Protein AF-A0A538ICC2-F1 (afdb_monomer)

Radius of gyration: 27.9 Å; Cα contacts (8 Å, |Δi|>4): 544; chains: 1; bounding box: 69×60×87 Å

Structure (mmCIF, N/CA/C/O backbone):
data_AF-A0A538ICC2-F1
#
_entry.id   AF-A0A538ICC2-F1
#
loop_
_atom_site.group_PDB
_atom_site.id
_atom_site.type_symbol
_atom_site.label_atom_id
_atom_site.label_alt_id
_atom_site.label_comp_id
_atom_site.label_asym_id
_atom_site.label_entity_id
_atom_site.label_seq_id
_atom_site.pdbx_PDB_ins_code
_atom_site.Cartn_x
_atom_site.Cartn_y
_atom_site.Cartn_z
_atom_site.occupancy
_atom_site.B_iso_or_equiv
_atom_site.auth_seq_id
_atom_site.auth_comp_id
_atom_site.auth_asym_id
_atom_site.auth_atom_id
_atom_site.pdbx_PDB_model_num
ATOM 1 N N . ARG A 1 1 ? 5.957 -14.785 14.790 1.00 32.19 1 ARG A N 1
ATOM 2 C CA . ARG A 1 1 ? 7.288 -14.165 15.016 1.00 32.19 1 ARG A CA 1
ATOM 3 C C . ARG A 1 1 ? 7.324 -12.884 14.200 1.00 32.19 1 ARG A C 1
ATOM 5 O O . ARG A 1 1 ? 7.187 -12.978 12.989 1.00 32.19 1 ARG A O 1
ATOM 12 N N . LEU A 1 2 ? 7.391 -11.729 14.859 1.00 33.72 2 LEU A N 1
ATOM 13 C CA . LEU A 1 2 ? 7.382 -10.413 14.216 1.00 33.72 2 LEU A CA 1
ATOM 14 C C . LEU A 1 2 ? 8.626 -10.243 13.325 1.00 33.72 2 LEU A C 1
ATOM 16 O O . LEU A 1 2 ? 9.727 -10.645 13.709 1.00 33.72 2 LEU A O 1
ATOM 20 N N . LEU A 1 3 ? 8.430 -9.710 12.118 1.00 40.06 3 LEU A N 1
ATOM 21 C CA . LEU A 1 3 ? 9.501 -9.397 11.172 1.00 40.06 3 LEU A CA 1
ATOM 22 C C . LEU A 1 3 ? 10.246 -8.159 11.680 1.00 40.06 3 LEU A C 1
ATOM 24 O O . LEU A 1 3 ? 9.727 -7.059 11.609 1.00 40.06 3 LEU A O 1
ATOM 28 N N . LYS A 1 4 ? 11.454 -8.351 12.204 1.00 56.00 4 LYS A N 1
ATOM 29 C CA . LYS A 1 4 ? 12.376 -7.279 12.607 1.00 56.00 4 LYS A CA 1
ATOM 30 C C . LYS A 1 4 ? 12.670 -6.311 11.448 1.00 56.00 4 LYS A C 1
ATOM 32 O O . LYS A 1 4 ? 12.580 -6.716 10.292 1.00 56.00 4 LYS A O 1
ATOM 37 N N . GLY A 1 5 ? 13.103 -5.075 11.709 1.00 52.88 5 GLY A N 1
ATOM 38 C CA . GLY A 1 5 ? 13.492 -4.125 10.647 1.00 52.88 5 GLY A CA 1
ATOM 39 C C . GLY A 1 5 ? 14.552 -4.690 9.684 1.00 52.88 5 GLY A C 1
ATOM 40 O O . GLY A 1 5 ? 14.421 -4.572 8.466 1.00 52.88 5 GLY A O 1
ATOM 41 N N . ALA A 1 6 ? 15.525 -5.442 10.213 1.00 59.03 6 ALA A N 1
ATOM 42 C CA . ALA A 1 6 ? 16.499 -6.200 9.420 1.00 59.03 6 ALA A CA 1
ATOM 43 C C . ALA A 1 6 ? 15.870 -7.327 8.573 1.00 59.03 6 ALA A C 1
ATOM 45 O O . ALA A 1 6 ? 16.424 -7.732 7.552 1.00 59.03 6 ALA A O 1
ATOM 46 N N . ALA A 1 7 ? 14.697 -7.833 8.961 1.00 64.00 7 ALA A N 1
ATOM 47 C CA . ALA A 1 7 ? 13.975 -8.850 8.207 1.00 64.00 7 ALA A CA 1
ATOM 48 C C . ALA A 1 7 ? 13.354 -8.287 6.921 1.00 64.00 7 ALA A C 1
ATOM 50 O O . ALA A 1 7 ? 13.250 -9.030 5.953 1.00 64.00 7 ALA A O 1
ATOM 51 N N . VAL A 1 8 ? 12.994 -6.999 6.861 1.00 67.19 8 VAL A N 1
ATOM 52 C CA . VAL A 1 8 ? 12.458 -6.376 5.633 1.00 67.19 8 VAL A CA 1
ATOM 53 C C . VAL A 1 8 ? 13.518 -6.371 4.528 1.00 67.19 8 VAL A C 1
ATOM 55 O O . VAL A 1 8 ? 13.291 -6.921 3.449 1.00 67.19 8 VAL A O 1
ATOM 58 N N . GLU A 1 9 ? 14.715 -5.853 4.819 1.00 72.38 9 GLU A N 1
ATOM 59 C CA . GLU A 1 9 ? 15.850 -5.926 3.885 1.00 72.38 9 GLU A CA 1
ATOM 60 C C . GLU A 1 9 ? 16.318 -7.374 3.668 1.00 72.38 9 GLU A C 1
ATOM 62 O O . GLU A 1 9 ? 16.704 -7.757 2.561 1.00 72.38 9 GLU A O 1
ATOM 67 N N . GLY A 1 10 ? 16.223 -8.223 4.696 1.00 75.56 10 GLY A N 1
ATOM 68 C CA . GLY A 1 10 ? 16.488 -9.659 4.609 1.00 75.56 10 GLY A CA 1
ATOM 69 C C . GLY A 1 10 ? 15.612 -10.377 3.576 1.00 75.56 10 GLY A C 1
ATOM 70 O O . GLY A 1 10 ? 16.096 -11.195 2.798 1.00 75.56 10 GLY A O 1
ATOM 71 N N . VAL A 1 11 ? 14.320 -10.059 3.504 1.00 81.62 11 VAL A N 1
ATOM 72 C CA . VAL A 1 11 ? 13.386 -10.700 2.561 1.00 81.62 11 VAL A CA 1
ATOM 73 C C . VAL A 1 11 ? 13.656 -10.252 1.116 1.00 81.62 11 VAL A C 1
ATOM 75 O O . VAL A 1 11 ? 13.545 -11.062 0.193 1.00 81.62 11 VAL A O 1
ATOM 78 N N . ILE A 1 12 ? 14.068 -9.001 0.899 1.00 81.38 12 ILE A N 1
ATOM 79 C CA . ILE A 1 12 ? 14.412 -8.498 -0.443 1.00 81.38 12 ILE A CA 1
ATOM 80 C C . ILE A 1 12 ? 15.778 -9.018 -0.898 1.00 81.38 12 ILE A C 1
ATOM 82 O O . ILE A 1 12 ? 15.911 -9.497 -2.025 1.00 81.38 12 ILE A O 1
ATOM 86 N N . SER A 1 13 ? 16.781 -9.005 -0.018 1.00 82.25 13 SER A N 1
ATOM 87 C CA . SER A 1 13 ? 18.112 -9.561 -0.307 1.00 82.25 13 SER A CA 1
ATOM 88 C C . SER A 1 13 ? 18.074 -11.069 -0.582 1.00 82.25 13 SER A C 1
ATOM 90 O O . SER A 1 13 ? 18.802 -11.552 -1.446 1.00 82.25 13 SER A O 1
ATOM 92 N N . THR A 1 14 ? 17.161 -11.803 0.065 1.00 85.69 14 THR A N 1
ATOM 93 C CA . THR A 1 14 ? 16.877 -13.222 -0.228 1.00 85.69 14 THR A CA 1
ATOM 94 C C . THR A 1 14 ? 15.920 -13.436 -1.406 1.00 85.69 14 THR A C 1
ATOM 96 O O . THR A 1 14 ? 15.533 -14.571 -1.678 1.00 85.69 14 THR A O 1
ATOM 99 N N . LYS A 1 15 ? 15.554 -12.373 -2.139 1.00 89.56 15 LYS A N 1
ATOM 100 C CA . LYS A 1 15 ? 14.735 -12.419 -3.367 1.00 89.56 15 LYS A CA 1
ATOM 101 C C . LYS A 1 15 ? 13.320 -12.968 -3.153 1.00 89.56 15 LYS A C 1
ATOM 103 O O . LYS A 1 15 ? 12.663 -13.397 -4.100 1.00 89.56 15 LYS A O 1
ATOM 108 N N . ARG A 1 16 ? 12.832 -12.950 -1.911 1.00 89.88 16 ARG A N 1
ATOM 109 C CA . ARG A 1 16 ? 11.485 -13.409 -1.541 1.00 89.88 16 ARG A CA 1
ATOM 110 C C . ARG A 1 16 ? 10.428 -12.320 -1.697 1.00 89.88 16 ARG A C 1
ATOM 112 O O . ARG A 1 16 ? 9.252 -12.647 -1.833 1.00 89.88 16 ARG A O 1
ATOM 119 N N . ALA A 1 17 ? 10.836 -11.054 -1.714 1.00 91.44 17 ALA A N 1
ATOM 120 C CA . ALA A 1 17 ? 9.975 -9.917 -2.010 1.00 91.44 17 ALA A CA 1
ATOM 121 C C . ALA A 1 17 ? 10.603 -8.995 -3.059 1.00 91.44 17 ALA A C 1
ATOM 123 O O . ALA A 1 17 ? 11.819 -8.981 -3.250 1.00 91.44 17 ALA A O 1
ATOM 124 N N . ALA A 1 18 ? 9.751 -8.216 -3.716 1.00 92.12 18 ALA A N 1
ATOM 125 C CA . ALA A 1 18 ? 10.121 -7.183 -4.669 1.00 92.12 18 ALA A CA 1
ATOM 126 C C . ALA A 1 18 ? 9.525 -5.840 -4.240 1.00 92.12 18 ALA A C 1
ATOM 128 O O . ALA A 1 18 ? 8.394 -5.793 -3.753 1.00 92.12 18 ALA A O 1
ATOM 129 N N . ARG A 1 19 ? 10.263 -4.749 -4.469 1.00 92.75 19 ARG A N 1
ATOM 130 C CA . ARG A 1 19 ? 9.719 -3.388 -4.426 1.00 92.75 19 ARG A CA 1
ATOM 131 C C . ARG A 1 19 ? 9.337 -2.966 -5.837 1.00 92.75 19 ARG A C 1
ATOM 133 O O . ARG A 1 19 ? 10.214 -2.694 -6.659 1.00 92.75 19 ARG A O 1
ATOM 140 N N . ILE A 1 20 ? 8.039 -2.910 -6.104 1.00 93.88 20 ILE A N 1
ATOM 141 C CA . ILE A 1 20 ? 7.484 -2.583 -7.422 1.00 93.88 20 ILE A CA 1
ATOM 142 C C . ILE A 1 20 ? 6.463 -1.447 -7.315 1.00 93.88 20 ILE A C 1
ATOM 144 O O . ILE A 1 20 ? 5.838 -1.291 -6.262 1.00 93.88 20 ILE A O 1
ATOM 148 N N . PRO A 1 21 ? 6.260 -0.653 -8.378 1.00 94.44 21 PRO A N 1
ATOM 149 C CA . PRO A 1 21 ? 5.044 0.136 -8.505 1.00 94.44 21 PRO A CA 1
ATOM 150 C C . PRO A 1 21 ? 3.829 -0.797 -8.514 1.00 94.44 21 PRO A C 1
ATOM 152 O O . PRO A 1 21 ? 3.836 -1.810 -9.212 1.00 94.44 21 PRO A O 1
ATOM 155 N N . ALA A 1 22 ? 2.807 -0.470 -7.730 1.00 95.88 22 ALA A N 1
ATOM 156 C CA . ALA A 1 22 ? 1.573 -1.242 -7.674 1.00 95.88 22 ALA A CA 1
ATOM 157 C C . ALA A 1 22 ? 0.350 -0.311 -7.592 1.00 95.88 22 ALA A C 1
ATOM 159 O O . ALA A 1 22 ? 0.220 0.636 -8.372 1.00 95.88 22 ALA A O 1
ATOM 160 N N . MET A 1 23 ? -0.540 -0.555 -6.630 1.00 96.00 23 MET A N 1
ATOM 161 C CA . MET A 1 23 ? -1.765 0.203 -6.387 1.00 96.00 23 MET A CA 1
ATOM 162 C C . MET A 1 23 ? -1.521 1.720 -6.402 1.00 96.00 23 MET A C 1
ATOM 164 O O . MET A 1 23 ? -0.626 2.237 -5.725 1.00 96.00 23 MET A O 1
ATOM 168 N N . ARG A 1 24 ? -2.308 2.447 -7.207 1.00 93.19 24 ARG A N 1
ATOM 169 C CA . ARG A 1 24 ? -2.178 3.909 -7.407 1.00 93.19 24 ARG A CA 1
ATOM 170 C C . ARG A 1 24 ? -0.755 4.377 -7.774 1.00 93.19 24 ARG A C 1
ATOM 172 O O . ARG A 1 24 ? -0.367 5.502 -7.453 1.00 93.19 24 ARG A O 1
ATOM 179 N N . GLN A 1 25 ? 0.025 3.518 -8.435 1.00 92.44 25 GLN A N 1
ATOM 180 C CA . GLN A 1 25 ? 1.411 3.762 -8.856 1.00 92.44 25 GLN A CA 1
ATOM 181 C C . GLN A 1 25 ? 2.370 4.113 -7.708 1.00 92.44 25 GLN A C 1
ATOM 183 O O . GLN A 1 25 ? 3.393 4.767 -7.917 1.00 92.44 25 GLN A O 1
ATOM 188 N N . LYS A 1 26 ? 2.052 3.698 -6.476 1.00 91.94 26 LYS A N 1
ATOM 189 C CA . LYS A 1 26 ? 2.977 3.809 -5.340 1.00 91.94 26 LYS A CA 1
ATOM 190 C C . LYS A 1 26 ? 3.867 2.573 -5.265 1.00 91.94 26 LYS A C 1
ATOM 192 O O . LYS A 1 26 ? 3.514 1.518 -5.785 1.00 91.94 26 LYS A O 1
ATOM 197 N N . THR A 1 27 ? 5.029 2.710 -4.635 1.00 92.00 27 THR A N 1
ATOM 198 C CA . THR A 1 27 ? 5.959 1.593 -4.435 1.00 92.00 27 THR A CA 1
ATOM 199 C C . THR A 1 27 ? 5.471 0.720 -3.286 1.00 92.00 27 THR A C 1
ATOM 201 O O . THR A 1 27 ? 5.351 1.195 -2.160 1.00 92.00 27 THR A O 1
ATOM 204 N N . PHE A 1 28 ? 5.234 -0.559 -3.561 1.00 92.69 28 PHE A N 1
ATOM 205 C CA . PHE A 1 28 ? 4.881 -1.563 -2.563 1.00 92.69 28 PHE A CA 1
ATOM 206 C C . PHE A 1 28 ? 5.965 -2.625 -2.475 1.00 92.69 28 PHE A C 1
ATOM 208 O O . PHE A 1 28 ? 6.581 -2.987 -3.478 1.00 92.69 28 PHE A O 1
ATOM 215 N N . MET A 1 29 ? 6.156 -3.156 -1.270 1.00 91.75 29 MET A N 1
ATOM 216 C CA . MET A 1 29 ? 6.854 -4.418 -1.081 1.00 91.75 29 MET A CA 1
ATOM 217 C C . MET A 1 29 ? 5.838 -5.553 -1.175 1.00 91.75 29 MET A C 1
ATOM 219 O O . MET A 1 29 ? 4.873 -5.582 -0.414 1.00 91.75 29 MET A O 1
ATOM 223 N N . VAL A 1 30 ? 6.059 -6.481 -2.100 1.00 93.94 30 VAL A N 1
ATOM 224 C CA . VAL A 1 30 ? 5.156 -7.612 -2.350 1.00 93.94 30 VAL A CA 1
ATOM 225 C C . VAL A 1 30 ? 5.944 -8.916 -2.440 1.00 93.94 30 VAL A C 1
ATOM 227 O O . VAL A 1 30 ? 7.124 -8.876 -2.803 1.00 93.94 30 VAL A O 1
ATOM 230 N N . PRO A 1 31 ? 5.338 -10.080 -2.146 1.00 94.56 31 PRO A N 1
ATOM 231 C CA . PRO A 1 31 ? 5.974 -11.365 -2.409 1.00 94.56 31 PRO A CA 1
ATOM 232 C C . PRO A 1 31 ? 6.408 -11.475 -3.875 1.00 94.56 31 PRO A C 1
ATOM 234 O O . PRO A 1 31 ? 5.656 -11.126 -4.784 1.00 94.56 31 PRO A O 1
ATOM 237 N N . MET A 1 32 ? 7.619 -11.982 -4.115 1.00 93.50 32 MET A N 1
ATOM 238 C CA . MET A 1 32 ? 8.164 -12.122 -5.472 1.00 93.50 32 MET A CA 1
ATOM 239 C C . MET A 1 32 ? 7.288 -13.030 -6.349 1.00 93.50 32 MET A C 1
ATOM 241 O O . MET A 1 32 ? 7.177 -12.820 -7.552 1.00 93.50 32 MET A O 1
ATOM 245 N N . GLU A 1 33 ? 6.637 -14.022 -5.740 1.00 94.62 33 GLU A N 1
ATOM 246 C CA . GLU A 1 33 ? 5.720 -14.946 -6.411 1.00 94.62 33 GLU A CA 1
ATOM 247 C C . GLU A 1 33 ? 4.517 -14.233 -7.045 1.00 94.62 33 GLU A C 1
ATOM 249 O O . GLU A 1 33 ? 4.158 -14.519 -8.186 1.00 94.62 33 GLU A O 1
ATOM 254 N N . THR A 1 34 ? 3.932 -13.267 -6.336 1.00 96.56 34 THR A N 1
ATOM 255 C CA . THR A 1 34 ? 2.747 -12.522 -6.782 1.00 96.56 34 THR A CA 1
ATOM 256 C C . THR A 1 34 ? 3.095 -11.215 -7.492 1.00 96.56 34 THR A C 1
ATOM 258 O O . THR A 1 34 ? 2.222 -10.605 -8.107 1.00 96.56 34 THR A O 1
ATOM 261 N N . ALA A 1 35 ? 4.358 -10.779 -7.444 1.00 96.50 35 ALA A N 1
ATOM 262 C CA . ALA A 1 35 ? 4.815 -9.526 -8.042 1.00 96.50 35 ALA A CA 1
ATOM 263 C C . ALA A 1 35 ? 4.426 -9.364 -9.527 1.00 96.50 35 ALA A C 1
ATOM 265 O O . ALA A 1 35 ? 3.918 -8.294 -9.864 1.00 96.50 35 ALA A O 1
ATOM 266 N N . PRO A 1 36 ? 4.564 -10.380 -10.410 1.00 96.94 36 PRO A N 1
ATOM 267 C CA . PRO A 1 36 ? 4.152 -10.239 -11.807 1.00 96.94 36 PRO A CA 1
ATOM 268 C C . PRO A 1 36 ? 2.652 -9.964 -11.967 1.00 96.94 36 PRO A C 1
ATOM 270 O O . PRO A 1 36 ? 2.262 -9.158 -12.808 1.00 96.94 36 PRO A O 1
ATOM 273 N N . ALA A 1 37 ? 1.812 -10.610 -11.151 1.00 98.06 37 ALA A N 1
ATOM 274 C CA . ALA A 1 37 ? 0.364 -10.432 -11.204 1.00 98.06 37 ALA A CA 1
ATOM 275 C C . ALA A 1 37 ? -0.038 -9.051 -10.678 1.00 98.06 37 ALA A C 1
ATOM 277 O O . ALA A 1 37 ? -0.795 -8.349 -11.335 1.00 98.06 37 ALA A O 1
ATOM 278 N N . ILE A 1 38 ? 0.531 -8.610 -9.554 1.00 97.88 38 ILE A N 1
ATOM 279 C CA . ILE A 1 38 ? 0.256 -7.276 -9.002 1.00 97.88 38 ILE A CA 1
ATOM 280 C C . ILE A 1 38 ? 0.677 -6.187 -9.996 1.00 97.88 38 ILE A C 1
ATOM 282 O O . ILE A 1 38 ? -0.122 -5.310 -10.314 1.00 97.88 38 ILE A O 1
ATOM 286 N N . LEU A 1 39 ? 1.893 -6.283 -10.545 1.00 96.25 39 LEU A N 1
ATOM 287 C CA . LEU A 1 39 ? 2.406 -5.325 -11.524 1.00 96.25 39 LEU A CA 1
ATOM 288 C C . LEU A 1 39 ? 1.517 -5.248 -12.773 1.00 96.25 39 LEU A C 1
ATOM 290 O O . LEU A 1 39 ? 1.220 -4.158 -13.256 1.00 96.25 39 LEU A O 1
ATOM 294 N N . ALA A 1 40 ? 1.094 -6.402 -13.300 1.00 97.19 40 ALA A N 1
ATOM 295 C CA . ALA A 1 40 ? 0.215 -6.468 -14.462 1.00 97.19 40 ALA A CA 1
ATOM 296 C C . ALA A 1 40 ? -1.176 -5.891 -14.165 1.00 97.19 40 ALA A C 1
ATOM 298 O O . ALA A 1 40 ? -1.683 -5.110 -14.966 1.00 97.19 40 ALA A O 1
ATOM 299 N N . ALA A 1 41 ? -1.766 -6.226 -13.013 1.00 97.94 41 ALA A N 1
ATOM 300 C CA . ALA A 1 41 ? -3.091 -5.763 -12.600 1.00 97.94 41 ALA A CA 1
ATOM 301 C C . ALA A 1 41 ? -3.161 -4.235 -12.506 1.00 97.94 41 ALA A C 1
ATOM 303 O O . ALA A 1 41 ? -4.113 -3.614 -12.976 1.00 97.94 41 ALA A O 1
ATOM 304 N N . THR A 1 42 ? -2.126 -3.621 -11.931 1.00 95.56 42 THR A N 1
ATOM 305 C CA . THR A 1 42 ? -2.072 -2.177 -11.685 1.00 95.56 42 THR A CA 1
ATOM 306 C C . THR A 1 42 ? -1.248 -1.433 -12.732 1.00 95.56 42 THR A C 1
ATOM 308 O O . THR A 1 42 ? -0.774 -0.331 -12.459 1.00 95.56 42 THR A O 1
ATOM 311 N N . ARG A 1 43 ? -1.011 -2.010 -13.915 1.00 92.62 43 ARG A N 1
ATOM 312 C CA . ARG A 1 43 ? -0.192 -1.365 -14.947 1.00 92.62 43 ARG A CA 1
ATOM 313 C C . ARG A 1 43 ? -0.841 -0.058 -15.413 1.00 92.62 43 ARG A C 1
ATOM 315 O O . ARG A 1 43 ? -1.989 -0.047 -15.855 1.00 92.62 43 ARG A O 1
ATOM 322 N N . ASN A 1 44 ? -0.080 1.036 -15.357 1.00 90.62 44 ASN A N 1
ATOM 323 C CA . ASN A 1 44 ? -0.456 2.328 -15.928 1.00 90.62 44 ASN A CA 1
ATOM 324 C C . ASN A 1 44 ? 0.787 3.060 -16.452 1.00 90.62 44 ASN A C 1
ATOM 326 O O . ASN A 1 44 ? 1.588 3.585 -15.684 1.00 90.62 44 ASN A O 1
ATOM 330 N N . GLU A 1 45 ? 0.928 3.127 -17.772 1.00 86.19 45 GLU A N 1
ATOM 331 C CA . GLU A 1 45 ? 2.104 3.718 -18.422 1.00 86.19 45 GLU A CA 1
ATOM 332 C C . GLU A 1 45 ? 2.065 5.252 -18.484 1.00 86.19 45 GLU A C 1
ATOM 334 O O . GLU A 1 45 ? 3.102 5.890 -18.663 1.00 86.19 45 GLU A O 1
ATOM 339 N N . SER A 1 46 ? 0.888 5.871 -18.328 1.00 88.12 46 SER A N 1
ATOM 340 C CA . SER A 1 46 ? 0.694 7.304 -18.589 1.00 88.12 46 SER A CA 1
ATOM 341 C C . SER A 1 46 ? 1.625 8.219 -17.773 1.00 88.12 46 SER A C 1
ATOM 343 O O . SER A 1 46 ? 2.250 9.101 -18.374 1.00 88.12 46 SER A O 1
ATOM 345 N N . PRO A 1 47 ? 1.792 8.037 -16.444 1.00 88.25 47 PRO A N 1
ATOM 346 C CA . PRO A 1 47 ? 2.692 8.880 -15.655 1.00 88.25 47 PRO A CA 1
ATOM 347 C C . PRO A 1 47 ? 4.153 8.773 -16.102 1.00 88.25 47 PRO A C 1
ATOM 349 O O . PRO A 1 47 ? 4.857 9.781 -16.148 1.00 88.25 47 PRO A O 1
ATOM 352 N N . TYR A 1 48 ? 4.593 7.569 -16.475 1.00 90.31 48 TYR A N 1
ATOM 353 C CA . TYR A 1 48 ? 5.972 7.298 -16.880 1.00 90.31 48 TYR A CA 1
ATOM 354 C C . TYR A 1 48 ? 6.267 7.858 -18.269 1.00 90.31 48 TYR A C 1
ATOM 356 O O . TYR A 1 48 ? 7.241 8.587 -18.434 1.00 90.31 48 TYR A O 1
ATOM 364 N N . ARG A 1 49 ? 5.366 7.651 -19.238 1.00 90.81 49 ARG A N 1
ATOM 365 C CA . ARG A 1 49 ? 5.466 8.280 -20.565 1.00 90.81 49 ARG A CA 1
ATOM 366 C C . ARG A 1 49 ? 5.458 9.806 -20.472 1.00 90.81 49 ARG A C 1
ATOM 368 O O . ARG A 1 49 ? 6.187 10.480 -21.189 1.00 90.81 49 ARG A O 1
ATOM 375 N N . SER A 1 50 ? 4.650 10.374 -19.573 1.00 92.88 50 SER A N 1
ATOM 376 C CA . SER A 1 50 ? 4.661 11.820 -19.336 1.00 92.88 50 SER A CA 1
ATOM 377 C C . SER A 1 50 ? 5.965 12.310 -18.707 1.00 92.88 50 SER A C 1
ATOM 379 O O . SER A 1 50 ? 6.358 13.440 -18.987 1.00 92.88 50 SER A O 1
ATOM 381 N N . ALA A 1 51 ? 6.602 11.519 -17.841 1.00 92.88 51 ALA A N 1
ATOM 382 C CA . ALA A 1 51 ? 7.887 11.867 -17.245 1.00 92.88 51 ALA A CA 1
ATOM 383 C C . ALA A 1 51 ? 9.020 11.830 -18.276 1.00 92.88 51 ALA A C 1
ATOM 385 O O . ALA A 1 51 ? 9.789 12.783 -18.332 1.00 92.88 51 ALA A O 1
ATOM 386 N N . LEU A 1 52 ? 9.055 10.803 -19.133 1.00 94.56 52 LEU A N 1
ATOM 387 C CA . LEU A 1 52 ? 10.011 10.698 -20.241 1.00 94.56 52 LEU A CA 1
ATOM 388 C C . LEU A 1 52 ? 9.915 11.908 -21.183 1.00 94.56 52 LEU A C 1
ATOM 390 O O . LEU A 1 52 ? 10.911 12.586 -21.405 1.00 94.56 52 LEU A O 1
ATOM 394 N N . ARG A 1 53 ? 8.700 12.282 -21.614 1.00 94.00 53 ARG A N 1
ATOM 395 C CA . ARG A 1 53 ? 8.500 13.473 -22.464 1.00 94.00 53 ARG A CA 1
ATOM 396 C C . ARG A 1 53 ? 8.951 14.779 -21.811 1.00 94.00 53 ARG A C 1
ATOM 398 O O . ARG A 1 53 ? 9.484 15.644 -22.493 1.00 94.00 53 ARG A O 1
ATOM 405 N N . ARG A 1 54 ? 8.731 14.948 -20.501 1.00 94.38 54 ARG A N 1
ATOM 406 C CA . ARG A 1 54 ? 9.206 16.138 -19.765 1.00 94.38 54 ARG A CA 1
ATOM 407 C C . ARG A 1 54 ? 10.730 16.192 -19.667 1.00 94.38 54 ARG A C 1
ATOM 409 O O . ARG A 1 54 ? 11.266 17.286 -19.566 1.00 94.38 54 ARG A O 1
ATOM 416 N N . ALA A 1 55 ? 11.389 15.038 -19.712 1.00 93.31 55 ALA A N 1
ATOM 417 C CA . ALA A 1 55 ? 12.839 14.920 -19.810 1.00 93.31 55 ALA A CA 1
ATOM 418 C C . ALA A 1 55 ? 13.353 15.021 -21.261 1.00 93.31 55 ALA A C 1
ATOM 420 O O . ALA A 1 55 ? 14.541 14.841 -21.491 1.00 93.31 55 ALA A O 1
ATOM 421 N N . GLY A 1 56 ? 12.478 15.292 -22.238 1.00 94.56 56 GLY A N 1
ATOM 422 C CA . GLY A 1 56 ? 12.856 15.409 -23.647 1.00 94.56 56 GLY A CA 1
ATOM 423 C C . GLY A 1 56 ? 13.164 14.080 -24.339 1.00 94.56 56 GLY A C 1
ATOM 424 O O . GLY A 1 56 ? 13.727 14.109 -25.423 1.00 94.56 56 GLY A O 1
ATOM 425 N N . LEU A 1 57 ? 12.797 12.944 -23.736 1.00 94.88 57 LEU A N 1
ATOM 426 C CA . LEU A 1 57 ? 13.074 11.608 -24.266 1.00 94.88 57 LEU A CA 1
ATOM 427 C C . LEU A 1 57 ? 11.878 11.084 -25.064 1.00 94.88 57 LEU A C 1
ATOM 429 O O . LEU A 1 57 ? 10.753 11.038 -24.542 1.00 94.88 57 LEU A O 1
ATOM 433 N N . ASP A 1 58 ? 12.125 10.663 -26.302 1.00 93.56 58 ASP A N 1
ATOM 434 C CA . ASP A 1 58 ? 11.139 9.964 -27.123 1.00 93.56 58 ASP A CA 1
ATOM 435 C C . ASP A 1 58 ? 11.172 8.431 -26.928 1.00 93.56 58 ASP A C 1
ATOM 437 O O . ASP A 1 58 ? 11.859 7.890 -26.053 1.00 93.56 58 ASP A O 1
ATOM 441 N N . ASP A 1 59 ? 10.351 7.714 -27.699 1.00 91.88 59 ASP A N 1
ATOM 442 C CA . ASP A 1 59 ? 10.237 6.256 -27.591 1.00 91.88 59 ASP A CA 1
ATOM 443 C C . ASP A 1 59 ? 11.512 5.523 -28.072 1.00 91.88 59 ASP A C 1
ATOM 445 O O . ASP A 1 59 ? 11.839 4.456 -27.539 1.00 91.88 59 ASP A O 1
ATOM 449 N N . GLU A 1 60 ? 12.252 6.065 -29.048 1.00 94.12 60 GLU A N 1
ATOM 450 C CA . GLU A 1 60 ? 13.519 5.477 -29.504 1.00 94.12 60 GLU A CA 1
ATOM 451 C C . GLU A 1 60 ? 14.664 5.796 -28.537 1.00 94.12 60 GLU A C 1
ATOM 453 O O . GLU A 1 60 ? 15.447 4.893 -28.221 1.00 94.12 60 GLU A O 1
ATOM 458 N N . ASP A 1 61 ? 14.713 7.010 -27.979 1.00 94.62 61 ASP A N 1
ATOM 459 C CA . ASP A 1 61 ? 15.623 7.364 -26.885 1.00 94.62 61 ASP A CA 1
ATOM 460 C C . ASP A 1 61 ? 15.440 6.395 -25.718 1.00 94.62 61 ASP A C 1
ATOM 462 O O . ASP A 1 61 ? 16.392 5.753 -25.266 1.00 94.62 61 ASP A O 1
ATOM 466 N N . TYR A 1 62 ? 14.192 6.209 -25.272 1.00 95.75 62 TYR A N 1
ATOM 467 C CA . TYR A 1 62 ? 13.873 5.291 -24.185 1.00 95.75 62 TYR A CA 1
ATOM 468 C C . TYR A 1 62 ? 14.333 3.865 -24.491 1.00 95.75 62 TYR A C 1
ATOM 470 O O . TYR A 1 62 ? 14.944 3.210 -23.647 1.00 95.75 62 TYR A O 1
ATOM 478 N N . LYS A 1 63 ? 14.077 3.369 -25.701 1.00 95.44 63 LYS A N 1
ATOM 479 C CA . LYS A 1 63 ? 14.455 2.015 -26.119 1.00 95.44 63 LYS A CA 1
ATOM 480 C C . LYS A 1 63 ? 15.969 1.809 -26.152 1.00 95.44 63 LYS A C 1
ATOM 482 O O . LYS A 1 63 ? 16.433 0.726 -25.780 1.00 95.44 63 LYS A O 1
ATOM 487 N N . ASN A 1 64 ? 16.734 2.817 -26.566 1.00 95.38 64 ASN A N 1
ATOM 488 C CA . ASN A 1 64 ? 18.195 2.778 -26.548 1.00 95.38 64 ASN A CA 1
ATOM 489 C C . ASN A 1 64 ? 18.730 2.832 -25.112 1.00 95.38 64 ASN A C 1
ATOM 491 O O . ASN A 1 64 ? 19.463 1.930 -24.700 1.00 95.38 64 ASN A O 1
ATOM 495 N N . LEU A 1 65 ? 18.258 3.789 -24.312 1.00 96.81 65 LEU A N 1
ATOM 496 C CA . LEU A 1 65 ? 18.631 3.935 -22.904 1.00 96.81 65 LEU A CA 1
ATOM 497 C C . LEU A 1 65 ? 18.285 2.690 -22.087 1.00 96.81 65 LEU A C 1
ATOM 499 O O . LEU A 1 65 ? 19.094 2.220 -21.292 1.00 96.81 65 LEU A O 1
ATOM 503 N N . ARG A 1 66 ? 17.124 2.077 -22.330 1.00 96.12 66 ARG A N 1
ATOM 504 C CA . ARG A 1 66 ? 16.701 0.833 -21.677 1.00 96.12 66 ARG A CA 1
ATOM 505 C C . ARG A 1 66 ? 17.717 -0.293 -21.875 1.00 96.12 66 ARG A C 1
ATOM 507 O O . ARG A 1 66 ? 17.941 -1.079 -20.955 1.00 96.12 66 ARG A O 1
ATOM 514 N N . ARG A 1 67 ? 18.318 -0.407 -23.065 1.00 94.81 67 ARG A N 1
ATOM 515 C CA . ARG A 1 67 ? 19.350 -1.419 -23.351 1.00 94.81 67 ARG A CA 1
ATOM 516 C C . ARG A 1 67 ? 20.635 -1.120 -22.588 1.00 94.81 67 ARG A C 1
ATOM 518 O O . ARG A 1 67 ? 21.163 -2.028 -21.952 1.00 94.81 67 ARG A O 1
ATOM 525 N N . GLU A 1 68 ? 21.093 0.129 -22.610 1.00 95.69 68 GLU A N 1
ATOM 526 C CA . GLU A 1 68 ? 22.295 0.547 -21.879 1.00 95.69 68 GLU A CA 1
ATOM 527 C C . GLU A 1 68 ? 22.137 0.360 -20.369 1.00 95.69 68 GLU A C 1
ATOM 529 O O . GLU A 1 68 ? 22.995 -0.249 -19.738 1.00 95.69 68 GLU A O 1
ATOM 534 N N . VAL A 1 69 ? 21.001 0.764 -19.797 1.00 96.88 69 VAL A N 1
ATOM 535 C CA . VAL A 1 69 ? 20.714 0.592 -18.367 1.00 96.88 69 VAL A CA 1
ATOM 536 C C . VAL A 1 69 ? 20.719 -0.883 -17.964 1.00 96.88 69 VAL A C 1
ATOM 538 O O . VAL A 1 69 ? 21.249 -1.227 -16.910 1.00 96.88 69 VAL A O 1
ATOM 541 N N . LEU A 1 70 ? 20.156 -1.785 -18.778 1.00 95.31 70 LEU A N 1
ATOM 542 C CA . LEU A 1 70 ? 20.178 -3.221 -18.468 1.00 95.31 70 LEU A CA 1
ATOM 543 C C . LEU A 1 70 ? 21.599 -3.799 -18.449 1.00 95.31 70 LEU A C 1
ATOM 545 O O . LEU A 1 70 ? 21.867 -4.692 -17.644 1.00 95.31 70 LEU A O 1
ATOM 549 N N . LEU A 1 71 ? 22.490 -3.294 -19.307 1.00 92.75 71 LEU A N 1
ATOM 550 C CA . LEU A 1 71 ? 23.905 -3.669 -19.320 1.00 92.75 71 LEU A CA 1
ATOM 551 C C . LEU A 1 71 ? 24.659 -3.059 -18.130 1.00 92.75 71 LEU A C 1
ATOM 553 O O . LEU A 1 71 ? 25.449 -3.749 -17.491 1.00 92.75 71 LEU A O 1
ATOM 557 N N . ALA A 1 72 ? 24.383 -1.794 -17.811 1.00 93.12 72 ALA A N 1
ATOM 558 C CA . ALA A 1 72 ? 25.056 -1.040 -16.760 1.00 93.12 72 ALA A CA 1
ATOM 559 C C . ALA A 1 72 ? 24.665 -1.497 -15.347 1.00 93.12 72 ALA A C 1
ATOM 561 O O . ALA A 1 72 ? 25.538 -1.609 -14.485 1.00 93.12 72 ALA A O 1
ATOM 562 N N . ALA A 1 73 ? 23.379 -1.781 -15.103 1.00 89.94 73 ALA A N 1
ATOM 563 C CA . ALA A 1 73 ? 22.873 -2.150 -13.785 1.00 89.94 73 ALA A CA 1
ATOM 564 C C . ALA A 1 73 ? 23.446 -3.499 -13.327 1.00 89.94 73 ALA A C 1
ATOM 566 O O . ALA A 1 73 ? 24.192 -3.554 -12.357 1.00 89.94 73 ALA A O 1
ATOM 567 N N . GLY A 1 74 ? 23.150 -4.595 -14.036 1.00 81.69 74 GLY A N 1
ATOM 568 C CA . GLY A 1 74 ? 23.562 -5.939 -13.621 1.00 81.69 74 GLY A CA 1
ATOM 569 C C . GLY A 1 74 ? 23.050 -6.298 -12.215 1.00 81.69 74 GLY A C 1
ATOM 570 O O . GLY A 1 74 ? 21.905 -6.725 -12.054 1.00 81.69 74 GLY A O 1
ATOM 571 N N . PHE A 1 75 ? 23.901 -6.116 -11.204 1.00 85.56 75 PHE A N 1
ATOM 572 C CA . PHE A 1 75 ? 23.596 -6.269 -9.776 1.00 85.56 75 PHE A CA 1
ATOM 573 C C . PHE A 1 75 ? 23.141 -4.939 -9.144 1.00 85.56 75 PHE A C 1
ATOM 575 O O . PHE A 1 75 ? 23.177 -3.916 -9.812 1.00 85.56 75 PHE A O 1
ATOM 582 N N . PRO A 1 76 ? 22.650 -4.919 -7.889 1.00 92.38 76 PRO A N 1
ATOM 583 C CA . PRO A 1 76 ? 22.129 -3.689 -7.298 1.00 92.38 76 PRO A CA 1
ATOM 584 C C . PRO A 1 76 ? 23.166 -2.556 -7.306 1.00 92.38 76 PRO A C 1
ATOM 586 O O . PRO A 1 76 ? 24.177 -2.670 -6.619 1.00 92.38 76 PRO A O 1
ATOM 589 N N . LYS A 1 77 ? 22.875 -1.483 -8.048 1.00 94.94 77 LYS A N 1
ATOM 590 C CA . LYS A 1 77 ? 23.691 -0.268 -8.183 1.00 94.94 77 LYS A CA 1
ATOM 591 C C . LYS A 1 77 ? 22.888 0.991 -7.878 1.00 94.94 77 LYS A C 1
ATOM 593 O O . LYS A 1 77 ? 21.672 0.992 -8.067 1.00 94.94 77 LYS A O 1
ATOM 598 N N . THR A 1 78 ? 23.525 2.050 -7.396 1.00 94.94 78 THR A N 1
ATOM 599 C CA . THR A 1 78 ? 22.889 3.370 -7.243 1.00 94.94 78 THR A CA 1
ATOM 600 C C . THR A 1 78 ? 22.562 3.983 -8.610 1.00 94.94 78 THR A C 1
ATOM 602 O O . THR A 1 78 ? 22.958 3.462 -9.651 1.00 94.94 78 THR A O 1
ATOM 605 N N . VAL A 1 79 ? 21.807 5.086 -8.622 1.00 94.88 79 VAL A N 1
ATOM 606 C CA . VAL A 1 79 ? 21.540 5.835 -9.862 1.00 94.88 79 VAL A CA 1
ATOM 607 C C . VAL A 1 79 ? 22.853 6.320 -10.484 1.00 94.88 79 VAL A C 1
ATOM 609 O O . VAL A 1 79 ? 23.062 6.098 -11.673 1.00 94.88 79 VAL A O 1
ATOM 612 N N . ASP A 1 80 ? 23.749 6.875 -9.668 1.00 94.75 80 ASP A N 1
ATOM 613 C CA . ASP A 1 80 ? 25.050 7.399 -10.102 1.00 94.75 80 ASP A CA 1
ATOM 614 C C . ASP A 1 80 ? 25.951 6.289 -10.663 1.00 94.75 80 ASP A C 1
ATOM 616 O O . ASP A 1 80 ? 26.493 6.417 -11.752 1.00 94.75 80 ASP A O 1
ATOM 620 N N . GLU A 1 81 ? 26.022 5.129 -10.001 1.00 95.75 81 GLU A N 1
ATOM 621 C CA . GLU A 1 81 ? 26.808 3.983 -10.486 1.00 95.75 81 GLU A CA 1
ATOM 622 C C . GLU A 1 81 ? 26.288 3.404 -11.814 1.00 95.75 81 GLU A C 1
ATOM 624 O O . GLU A 1 81 ? 27.035 2.744 -12.545 1.00 95.75 81 GLU A O 1
ATOM 629 N N . ILE A 1 82 ? 24.991 3.565 -12.103 1.00 96.50 82 ILE A N 1
ATOM 630 C CA . ILE A 1 82 ? 24.418 3.203 -13.404 1.00 96.50 82 ILE A CA 1
ATOM 631 C C . ILE A 1 82 ? 24.773 4.280 -14.425 1.00 96.50 82 ILE A C 1
ATOM 633 O O . ILE A 1 82 ? 25.219 3.924 -15.511 1.00 96.50 82 ILE A O 1
ATOM 637 N N . HIS A 1 83 ? 24.601 5.555 -14.074 1.00 96.31 83 HIS A N 1
ATOM 638 C CA . HIS A 1 83 ? 24.916 6.704 -14.924 1.00 96.31 83 HIS A CA 1
ATOM 639 C C . HIS A 1 83 ? 26.378 6.677 -15.394 1.00 96.31 83 HIS A C 1
ATOM 641 O O . HIS A 1 83 ? 26.619 6.642 -16.599 1.00 96.31 83 HIS A O 1
ATOM 647 N N . ASP A 1 84 ? 27.329 6.519 -14.470 1.00 95.88 84 ASP A N 1
ATOM 648 C CA . ASP A 1 84 ? 28.773 6.453 -14.746 1.00 95.88 84 ASP A CA 1
ATOM 649 C C . ASP A 1 84 ? 29.176 5.255 -15.621 1.00 95.88 84 ASP A C 1
ATOM 651 O O . ASP A 1 84 ? 30.200 5.271 -16.305 1.00 95.88 84 ASP A O 1
ATOM 655 N N . ALA A 1 85 ? 28.386 4.180 -15.587 1.00 95.38 85 ALA A N 1
ATOM 656 C CA . ALA A 1 85 ? 28.637 2.971 -16.365 1.00 95.38 85 ALA A CA 1
ATOM 657 C C . ALA A 1 85 ? 28.002 3.009 -17.768 1.00 95.38 85 ALA A C 1
ATOM 659 O O . ALA A 1 85 ? 28.240 2.096 -18.565 1.00 95.38 85 ALA A O 1
ATOM 660 N N . MET A 1 86 ? 27.179 4.016 -18.073 1.00 95.56 86 MET A N 1
ATOM 661 C CA . MET A 1 86 ? 26.559 4.192 -19.387 1.00 95.56 86 MET A CA 1
ATOM 662 C C . MET A 1 86 ? 27.500 4.919 -20.346 1.00 95.56 86 MET A C 1
ATOM 664 O O . MET A 1 86 ? 28.333 5.731 -19.951 1.00 95.56 86 MET A O 1
ATOM 668 N N . ARG A 1 87 ? 27.361 4.643 -21.647 1.00 92.69 87 ARG A N 1
ATOM 669 C CA . ARG A 1 87 ? 28.199 5.287 -22.666 1.00 92.69 87 ARG A CA 1
ATOM 670 C C . ARG A 1 87 ? 27.705 6.694 -22.977 1.00 92.69 87 ARG A C 1
ATOM 672 O O . ARG A 1 87 ? 28.499 7.585 -23.273 1.00 92.69 87 ARG A O 1
ATOM 679 N N . SER A 1 88 ? 26.390 6.868 -22.988 1.00 90.19 88 SER A N 1
ATOM 680 C CA . SER A 1 88 ? 25.742 8.140 -23.297 1.00 90.19 88 SER A CA 1
ATOM 681 C C . SER A 1 88 ? 24.531 8.325 -22.382 1.00 90.19 88 SER A C 1
ATOM 683 O O . SER A 1 88 ? 23.393 8.151 -22.821 1.00 90.19 88 SER A O 1
ATOM 685 N N . PRO A 1 89 ? 24.762 8.598 -21.084 1.00 91.94 89 PRO A N 1
ATOM 686 C CA . PRO A 1 89 ? 23.676 8.792 -20.139 1.00 91.94 89 PRO A CA 1
ATOM 687 C C . PRO A 1 89 ? 22.933 10.114 -20.397 1.00 91.94 89 PRO A C 1
ATOM 689 O O . PRO A 1 89 ? 23.549 11.092 -20.824 1.00 91.94 89 PRO A O 1
ATOM 692 N N . PRO A 1 90 ? 21.620 10.169 -20.117 1.00 92.56 90 PRO A N 1
ATOM 693 C CA . PRO A 1 90 ? 20.877 11.420 -20.087 1.00 92.56 90 PRO A CA 1
ATOM 694 C C . PRO A 1 90 ? 21.233 12.217 -18.822 1.00 92.56 90 PRO A C 1
ATOM 696 O O . PRO A 1 90 ? 21.734 11.655 -17.845 1.00 92.56 90 PRO A O 1
ATOM 699 N N . ASP A 1 91 ? 20.894 13.506 -18.804 1.00 90.12 91 ASP A N 1
ATOM 700 C CA . ASP A 1 91 ? 21.085 14.358 -17.621 1.00 90.12 91 ASP A CA 1
ATOM 701 C C . ASP A 1 91 ? 20.303 13.837 -16.402 1.00 90.12 91 ASP A C 1
ATOM 703 O O . ASP A 1 91 ? 20.823 13.798 -15.290 1.00 90.12 91 ASP A O 1
ATOM 707 N N . ASP A 1 92 ? 19.057 13.395 -16.616 1.00 91.88 92 ASP A N 1
ATOM 708 C CA . ASP A 1 92 ? 18.213 12.785 -15.586 1.00 91.88 92 ASP A CA 1
ATOM 709 C C . ASP A 1 92 ? 17.832 11.352 -15.973 1.00 91.88 92 ASP A C 1
ATOM 711 O O . ASP A 1 92 ? 16.997 11.099 -16.847 1.00 91.88 92 ASP A O 1
ATOM 715 N N . LEU A 1 93 ? 18.435 10.389 -15.276 1.00 94.50 93 LEU A N 1
ATOM 716 C CA . LEU A 1 93 ? 18.172 8.964 -15.466 1.00 94.50 93 LEU A CA 1
ATOM 717 C C . LEU A 1 93 ? 16.899 8.492 -14.731 1.00 94.50 93 LEU A C 1
ATOM 719 O O . LEU A 1 93 ? 16.345 7.432 -15.039 1.00 94.50 93 LEU A O 1
ATOM 723 N N . GLY A 1 94 ? 16.386 9.278 -13.781 1.00 94.12 94 GLY A N 1
ATOM 724 C CA . GLY A 1 94 ? 15.252 8.929 -12.926 1.00 94.12 94 GLY A CA 1
ATOM 725 C C . GLY A 1 94 ? 13.986 8.506 -13.687 1.00 94.12 94 GLY A C 1
ATOM 726 O O . GLY A 1 94 ? 13.421 7.450 -13.372 1.00 94.12 94 GLY A O 1
ATOM 727 N N . PRO A 1 95 ? 13.512 9.262 -14.697 1.00 95.19 95 PRO A N 1
ATOM 728 C CA . PRO A 1 95 ? 12.360 8.891 -15.519 1.00 95.19 95 PRO A CA 1
ATOM 729 C C . PRO A 1 95 ? 12.519 7.532 -16.212 1.00 95.19 95 PRO A C 1
ATOM 731 O O . PRO A 1 95 ? 11.572 6.740 -16.215 1.00 95.19 95 PRO A O 1
ATOM 734 N N . VAL A 1 96 ? 13.717 7.230 -16.721 1.00 96.62 96 VAL A N 1
ATOM 735 C CA . VAL A 1 96 ? 14.034 5.964 -17.399 1.00 96.62 96 VAL A CA 1
ATOM 736 C C . VAL A 1 96 ? 13.977 4.802 -16.411 1.00 96.62 96 VAL A C 1
ATOM 738 O O . VAL A 1 96 ? 13.259 3.829 -16.654 1.00 96.62 96 VAL A O 1
ATOM 741 N N . LEU A 1 97 ? 14.646 4.919 -15.256 1.00 96.06 97 LEU A N 1
ATOM 742 C CA . LEU A 1 97 ? 14.631 3.873 -14.224 1.00 96.06 97 LEU A CA 1
ATOM 743 C C . LEU A 1 97 ? 13.215 3.621 -13.702 1.00 96.06 97 LEU A C 1
ATOM 745 O O . LEU A 1 97 ? 12.802 2.474 -13.526 1.00 96.06 97 LEU A O 1
ATOM 749 N N . ASN A 1 98 ? 12.439 4.686 -13.490 1.00 94.75 98 ASN A N 1
ATOM 750 C CA . ASN A 1 98 ? 11.065 4.581 -13.014 1.00 94.75 98 ASN A CA 1
ATOM 751 C C . ASN A 1 98 ? 10.147 3.881 -14.025 1.00 94.75 98 ASN A C 1
ATOM 753 O O . ASN A 1 98 ? 9.341 3.046 -13.606 1.00 94.75 98 ASN A O 1
ATOM 757 N N . ALA A 1 99 ? 10.289 4.176 -15.322 1.00 95.44 99 ALA A N 1
ATOM 758 C CA . ALA A 1 99 ? 9.576 3.476 -16.389 1.00 95.44 99 ALA A CA 1
ATOM 759 C C . ALA A 1 99 ? 9.988 1.995 -16.459 1.00 95.44 99 ALA A C 1
ATOM 761 O O . ALA A 1 99 ? 9.147 1.104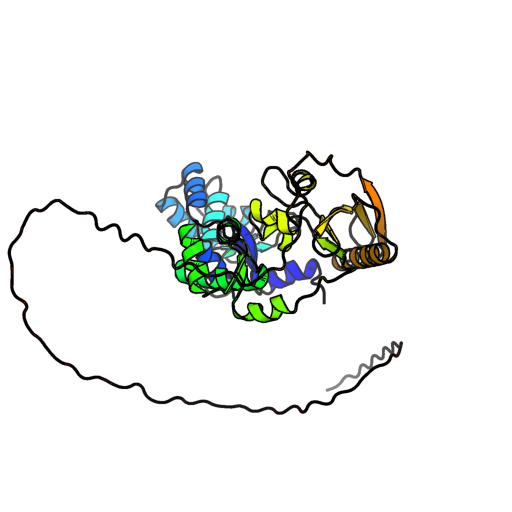 -16.445 1.00 95.44 99 ALA A O 1
ATOM 762 N N . MET A 1 100 ? 11.286 1.696 -16.407 1.00 96.19 100 MET A N 1
ATOM 763 C CA . MET A 1 100 ? 11.754 0.306 -16.400 1.00 96.19 100 MET A CA 1
ATOM 764 C C . MET A 1 100 ? 11.301 -0.472 -15.151 1.00 96.19 1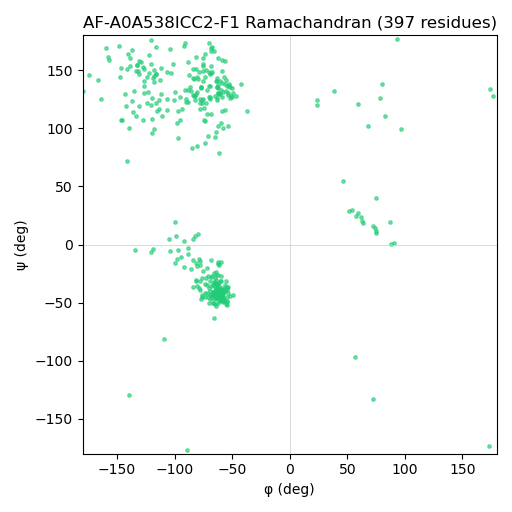00 MET A C 1
ATOM 766 O O . MET A 1 100 ? 11.069 -1.680 -15.222 1.00 96.19 100 MET A O 1
ATOM 770 N N . CYS A 1 101 ? 11.139 0.191 -14.002 1.00 95.56 101 CYS A N 1
ATOM 771 C CA . CYS A 1 101 ? 10.534 -0.418 -12.818 1.00 95.56 101 CYS A CA 1
ATOM 772 C C . CYS A 1 101 ? 9.036 -0.705 -12.987 1.00 95.56 101 CYS A C 1
ATOM 774 O O . CYS A 1 101 ? 8.565 -1.705 -12.448 1.00 95.56 101 CYS A O 1
ATOM 776 N N . SER A 1 102 ? 8.279 0.137 -13.699 1.00 93.75 102 SER A N 1
ATOM 777 C CA . SER A 1 102 ? 6.851 -0.112 -13.955 1.00 93.75 102 SER A CA 1
ATOM 778 C C . SER A 1 102 ? 6.613 -1.195 -15.009 1.00 93.75 102 SER A C 1
ATOM 780 O O . SER A 1 102 ? 5.591 -1.876 -14.976 1.00 93.75 102 SER A O 1
ATOM 782 N N . GLU A 1 103 ? 7.597 -1.441 -15.872 1.00 93.75 103 GLU A N 1
ATOM 783 C CA . GLU A 1 103 ? 7.646 -2.609 -16.759 1.00 93.75 103 GLU A CA 1
ATOM 784 C C . GLU A 1 103 ? 8.095 -3.895 -16.047 1.00 93.75 103 GLU A C 1
ATOM 786 O O . GLU A 1 103 ? 7.977 -4.991 -16.596 1.00 93.75 103 GLU A O 1
ATOM 791 N N . GLY A 1 104 ? 8.651 -3.784 -14.836 1.00 94.88 104 GLY A N 1
ATOM 792 C CA . GLY A 1 104 ? 9.254 -4.911 -14.124 1.00 94.88 104 GLY A CA 1
ATOM 793 C C . GLY A 1 104 ? 10.593 -5.361 -14.716 1.00 94.88 104 GLY A C 1
ATOM 794 O O . GLY A 1 104 ? 11.059 -6.460 -14.412 1.00 94.88 104 GLY A O 1
ATOM 795 N N . ALA A 1 105 ? 11.226 -4.531 -15.549 1.00 95.44 105 ALA A N 1
ATOM 796 C CA . ALA A 1 105 ? 12.561 -4.761 -16.102 1.00 95.44 105 ALA A CA 1
ATOM 797 C C . ALA A 1 105 ? 13.671 -4.455 -15.082 1.00 95.44 105 ALA A C 1
ATOM 799 O O . ALA A 1 105 ? 14.714 -5.114 -15.089 1.00 95.44 105 ALA A O 1
ATOM 800 N N . LEU A 1 106 ? 13.421 -3.495 -14.185 1.00 96.00 106 LEU A N 1
ATOM 801 C CA . LEU A 1 106 ? 14.262 -3.187 -13.029 1.00 96.00 106 LEU A CA 1
ATOM 802 C C . LEU A 1 106 ? 13.509 -3.399 -11.718 1.00 96.00 106 LEU A C 1
ATOM 804 O O . LEU A 1 106 ? 12.306 -3.151 -11.623 1.00 96.00 106 LEU A O 1
ATOM 808 N N . LEU A 1 107 ? 14.253 -3.749 -10.674 1.00 94.56 107 LEU A N 1
ATOM 809 C CA . LEU A 1 107 ? 13.765 -3.807 -9.301 1.00 94.56 107 LEU A CA 1
ATOM 810 C C . LEU A 1 107 ? 14.524 -2.833 -8.410 1.00 94.56 107 LEU A C 1
ATOM 812 O O . LEU A 1 107 ? 15.739 -2.697 -8.536 1.00 94.56 107 LEU A O 1
ATOM 816 N N . ARG A 1 108 ? 13.807 -2.227 -7.459 1.00 93.44 108 ARG A N 1
ATOM 817 C CA . ARG A 1 108 ? 14.401 -1.484 -6.341 1.00 93.44 108 ARG A CA 1
ATOM 818 C C . ARG A 1 108 ? 14.811 -2.474 -5.257 1.00 93.44 108 ARG A C 1
ATOM 820 O O . ARG A 1 108 ? 13.977 -3.262 -4.807 1.00 93.44 108 ARG A O 1
ATOM 827 N N . ILE A 1 109 ? 16.078 -2.455 -4.858 1.00 90.94 109 ILE A N 1
ATOM 828 C CA . ILE A 1 109 ? 16.658 -3.488 -3.996 1.00 90.94 109 ILE A CA 1
ATOM 829 C C . ILE A 1 109 ? 16.928 -2.948 -2.600 1.00 90.94 109 ILE A C 1
ATOM 831 O O . ILE A 1 109 ? 16.095 -3.174 -1.732 1.00 90.94 109 ILE A O 1
ATOM 835 N N . LYS A 1 110 ? 18.036 -2.244 -2.359 1.00 84.94 110 LYS A N 1
ATOM 836 C CA . LYS A 1 110 ? 18.383 -1.723 -1.025 1.00 84.94 110 LYS A CA 1
ATOM 837 C C . LYS A 1 110 ? 18.087 -0.238 -0.939 1.00 84.94 110 LYS A C 1
ATOM 839 O O . LYS A 1 110 ? 18.282 0.454 -1.930 1.00 84.94 110 LYS A O 1
ATOM 844 N N . SER A 1 111 ? 17.710 0.240 0.239 1.00 82.88 111 SER A N 1
ATOM 845 C CA . SER A 1 111 ? 17.821 1.652 0.612 1.00 82.88 111 SER A CA 1
ATOM 846 C C . SER A 1 111 ? 18.717 1.787 1.852 1.00 82.88 111 SER A C 1
ATOM 848 O O . SER A 1 111 ? 18.827 0.831 2.626 1.00 82.88 111 SER A O 1
ATOM 850 N N . PRO A 1 112 ? 19.356 2.949 2.082 1.00 76.19 112 PRO A N 1
ATOM 851 C CA . PRO A 1 112 ? 20.159 3.198 3.281 1.00 76.19 112 PRO A CA 1
ATOM 852 C C . PRO A 1 112 ? 19.392 2.976 4.591 1.00 76.19 112 PRO A C 1
ATOM 854 O O . PRO A 1 112 ? 19.968 2.597 5.606 1.00 76.19 112 PRO A O 1
ATOM 857 N N . ASN A 1 113 ? 18.082 3.232 4.580 1.00 74.31 113 ASN A N 1
ATOM 858 C CA . ASN A 1 113 ? 17.167 2.971 5.685 1.00 74.31 113 ASN A CA 1
ATOM 859 C C . ASN A 1 113 ? 15.713 2.907 5.176 1.00 74.31 113 ASN A C 1
ATOM 861 O O . ASN A 1 113 ? 15.421 3.304 4.047 1.00 74.31 113 ASN A O 1
ATOM 865 N N . ILE A 1 114 ? 14.782 2.463 6.028 1.00 69.69 114 ILE A N 1
ATOM 866 C CA . ILE A 1 114 ? 13.356 2.284 5.684 1.00 69.69 114 ILE A CA 1
ATOM 867 C C . ILE A 1 114 ? 12.624 3.583 5.293 1.00 69.69 114 ILE A C 1
ATOM 869 O O . ILE A 1 114 ? 11.542 3.522 4.717 1.00 69.69 114 ILE A O 1
ATOM 873 N N . ARG A 1 115 ? 13.188 4.757 5.609 1.00 70.81 115 ARG A N 1
ATOM 874 C CA . ARG A 1 115 ? 12.613 6.071 5.272 1.00 70.81 115 ARG A CA 1
ATOM 875 C C . ARG A 1 115 ? 13.221 6.694 4.012 1.00 70.81 115 ARG A C 1
ATOM 877 O O . ARG A 1 115 ? 12.676 7.681 3.527 1.00 70.81 115 ARG A O 1
ATOM 884 N N . SER A 1 116 ? 14.331 6.159 3.505 1.00 81.19 116 SER A N 1
ATOM 885 C CA . SER A 1 116 ? 14.992 6.673 2.305 1.00 81.19 116 SER A CA 1
ATOM 886 C C . SER A 1 116 ? 14.332 6.118 1.041 1.00 81.19 116 SER A C 1
ATOM 888 O O . SER A 1 116 ? 13.937 4.951 0.986 1.00 81.19 116 SER A O 1
ATOM 890 N N . ASN A 1 117 ? 14.240 6.975 0.024 1.00 82.50 117 ASN A N 1
ATOM 891 C CA . ASN A 1 117 ? 13.831 6.606 -1.330 1.00 82.50 117 ASN A CA 1
ATOM 892 C C . ASN A 1 117 ? 15.034 6.406 -2.269 1.00 82.50 117 ASN A C 1
ATOM 894 O O . ASN A 1 117 ? 14.843 6.214 -3.471 1.00 82.50 117 ASN A O 1
ATOM 898 N N . ASP A 1 118 ? 16.252 6.432 -1.729 1.00 87.06 118 ASP A N 1
ATOM 899 C CA . ASP A 1 118 ? 17.495 6.277 -2.479 1.00 87.06 118 ASP A CA 1
ATOM 900 C C . ASP A 1 118 ? 17.754 4.785 -2.633 1.00 87.06 118 ASP A C 1
ATOM 902 O O . ASP A 1 118 ? 18.412 4.135 -1.817 1.00 87.06 118 ASP A O 1
ATOM 906 N N . PHE A 1 119 ? 17.114 4.207 -3.643 1.00 90.94 119 PHE A N 1
ATOM 907 C CA . PHE A 1 119 ? 17.218 2.784 -3.901 1.00 90.94 119 PHE A CA 1
ATOM 908 C C . PHE A 1 119 ? 18.416 2.468 -4.786 1.00 90.94 119 PHE A C 1
ATOM 910 O O . PHE A 1 119 ? 18.723 3.191 -5.730 1.00 90.94 119 PHE A O 1
ATOM 917 N N . THR A 1 120 ? 19.021 1.311 -4.545 1.00 93.50 120 THR A N 1
ATOM 918 C CA . THR A 1 120 ? 19.778 0.625 -5.588 1.00 93.50 120 THR A CA 1
ATOM 919 C C . THR A 1 120 ? 18.831 -0.108 -6.532 1.00 93.50 120 THR A C 1
ATOM 921 O O . THR A 1 120 ? 17.770 -0.596 -6.126 1.00 93.50 120 THR A O 1
ATOM 924 N N . PHE A 1 121 ? 19.224 -0.214 -7.794 1.00 95.56 121 PHE A N 1
ATOM 925 C CA . PHE A 1 121 ? 18.467 -0.837 -8.866 1.00 95.56 121 PHE A CA 1
ATOM 926 C C . PHE A 1 121 ? 19.230 -2.030 -9.421 1.00 95.56 121 PHE A C 1
ATOM 928 O O . PHE A 1 121 ? 20.444 -1.978 -9.593 1.00 95.56 121 PHE A O 1
ATOM 935 N N . ALA A 1 122 ? 18.513 -3.107 -9.724 1.00 95.25 122 ALA A N 1
ATOM 936 C CA . ALA A 1 122 ? 19.075 -4.262 -10.412 1.00 95.25 122 ALA A CA 1
ATOM 937 C C . ALA A 1 122 ? 18.182 -4.672 -11.581 1.00 95.25 122 ALA A C 1
ATOM 939 O O . ALA A 1 122 ? 16.952 -4.580 -11.493 1.00 95.25 122 ALA A O 1
ATOM 940 N N . ALA A 1 123 ? 18.792 -5.180 -12.653 1.00 96.38 123 ALA A N 1
ATOM 941 C CA . ALA A 1 123 ? 18.050 -5.803 -13.741 1.00 96.38 123 ALA A CA 1
ATOM 942 C C . ALA A 1 123 ? 17.320 -7.042 -13.215 1.00 96.38 123 ALA A C 1
ATOM 944 O O . ALA A 1 123 ? 17.950 -7.946 -12.664 1.00 96.38 123 ALA A O 1
ATOM 945 N N . THR A 1 124 ? 15.998 -7.118 -13.399 1.00 95.19 124 THR A N 1
ATOM 946 C CA . THR A 1 124 ? 15.173 -8.201 -12.837 1.00 95.19 124 THR A CA 1
ATOM 947 C C . THR A 1 124 ? 15.703 -9.575 -13.233 1.00 95.19 124 THR A C 1
ATOM 949 O O . THR A 1 124 ? 15.866 -10.451 -12.384 1.00 95.19 124 THR A O 1
ATOM 952 N N . LYS A 1 125 ? 16.054 -9.738 -14.515 1.00 94.81 125 LYS A N 1
ATOM 953 C CA . LYS A 1 125 ? 16.600 -10.985 -15.059 1.00 94.81 125 LYS A CA 1
ATOM 954 C C . LYS A 1 125 ? 17.909 -11.397 -14.392 1.00 94.81 125 LYS A C 1
ATOM 956 O O . LYS A 1 125 ? 18.087 -12.578 -14.122 1.00 94.81 125 LYS A O 1
ATOM 961 N N . VAL A 1 126 ? 18.797 -10.448 -14.103 1.00 94.31 126 VAL A N 1
ATOM 962 C CA . VAL A 1 126 ? 20.095 -10.723 -13.466 1.00 94.31 126 VAL A CA 1
ATOM 9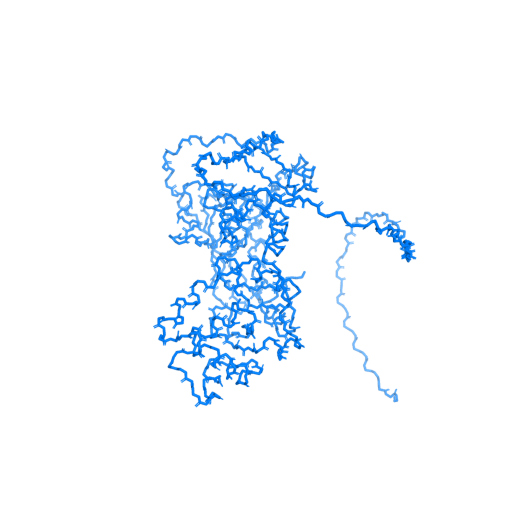63 C C . VAL A 1 126 ? 19.910 -11.002 -11.976 1.00 94.31 126 VAL A C 1
ATOM 965 O O . VAL A 1 126 ? 20.433 -11.983 -11.453 1.00 94.31 126 VAL A O 1
ATOM 968 N N . TRP A 1 127 ? 19.106 -10.187 -11.291 1.00 92.69 127 TRP A N 1
ATOM 969 C CA . TRP A 1 127 ? 18.872 -10.322 -9.857 1.00 92.69 127 TRP A CA 1
ATOM 970 C C . TRP A 1 127 ? 18.113 -11.603 -9.500 1.00 92.69 127 TRP A C 1
ATOM 972 O O . TRP A 1 127 ? 18.537 -12.355 -8.621 1.00 92.69 127 TRP A O 1
ATOM 982 N N . VAL A 1 128 ? 16.995 -11.867 -10.179 1.00 91.88 128 VAL A N 1
ATOM 983 C CA . VAL A 1 128 ? 16.081 -12.986 -9.885 1.00 91.88 128 VAL A CA 1
ATOM 984 C C . VAL A 1 128 ? 16.430 -14.242 -10.694 1.00 91.88 128 VAL A C 1
ATOM 986 O O . VAL A 1 128 ? 16.039 -15.342 -10.311 1.00 91.88 128 VAL A O 1
ATOM 989 N N . GLY A 1 129 ? 17.177 -14.107 -11.793 1.00 93.38 129 GLY A N 1
ATOM 990 C CA . GLY A 1 129 ? 17.505 -15.198 -12.720 1.00 93.38 129 GLY A CA 1
ATOM 991 C C . GLY A 1 129 ? 16.474 -15.405 -13.838 1.00 93.38 129 GLY A C 1
ATOM 992 O O . GLY A 1 129 ? 16.626 -16.312 -14.652 1.00 93.38 129 GLY A O 1
ATOM 993 N N . LYS A 1 130 ? 15.410 -14.593 -13.884 1.00 92.81 130 LYS A N 1
ATOM 994 C CA . LYS A 1 130 ? 14.341 -14.654 -14.895 1.00 92.81 130 LYS A CA 1
ATOM 995 C C . LYS A 1 130 ? 13.623 -13.314 -15.029 1.00 92.81 130 LYS A C 1
ATOM 997 O O . LYS A 1 130 ? 13.660 -12.493 -14.117 1.00 92.81 130 LYS A O 1
ATOM 1002 N N . GLU A 1 131 ? 12.961 -13.107 -16.160 1.00 93.00 131 GLU A N 1
ATOM 1003 C CA . GLU A 1 131 ? 12.103 -11.93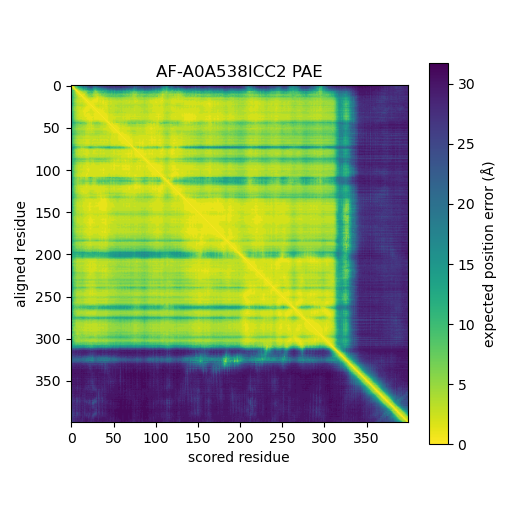9 -16.384 1.00 93.00 131 GLU A CA 1
ATOM 1004 C C . GLU A 1 131 ? 10.772 -12.066 -15.627 1.00 93.00 131 GLU A C 1
ATOM 1006 O O . GLU A 1 131 ? 10.359 -13.166 -15.240 1.00 93.00 131 GLU A O 1
ATOM 1011 N N . MET A 1 132 ? 10.092 -10.934 -15.410 1.00 92.31 132 MET A N 1
ATOM 1012 C CA . MET A 1 132 ? 8.727 -10.953 -14.885 1.00 92.31 132 MET A CA 1
ATOM 1013 C C . MET A 1 132 ? 7.810 -11.679 -15.866 1.00 92.31 132 MET A C 1
ATOM 1015 O O . MET A 1 132 ? 7.845 -11.438 -17.072 1.00 92.31 132 MET A O 1
ATOM 1019 N N . LYS A 1 133 ? 6.961 -12.565 -15.341 1.00 92.38 133 LYS A N 1
ATOM 1020 C CA . LYS A 1 133 ? 5.974 -13.271 -16.158 1.00 92.38 133 LYS A CA 1
ATOM 1021 C C . LYS A 1 133 ? 5.025 -12.258 -16.799 1.00 92.38 133 LYS A C 1
ATOM 1023 O O . LYS A 1 133 ? 4.432 -11.442 -16.098 1.00 92.38 133 LYS A O 1
ATOM 1028 N N . ASN A 1 134 ? 4.830 -12.363 -18.110 1.00 91.00 134 ASN A N 1
ATOM 1029 C CA . ASN A 1 134 ? 3.798 -11.600 -18.796 1.00 91.00 134 ASN A CA 1
ATOM 1030 C C . ASN A 1 134 ? 2.421 -12.209 -18.484 1.00 91.00 134 ASN A C 1
ATOM 1032 O O . ASN A 1 134 ? 2.175 -13.377 -18.792 1.00 91.00 134 ASN A O 1
ATOM 1036 N N . ILE A 1 135 ? 1.551 -11.439 -17.836 1.00 96.75 135 ILE A N 1
ATOM 1037 C CA . ILE A 1 135 ? 0.187 -11.840 -17.474 1.00 96.75 135 ILE A CA 1
ATOM 1038 C C . ILE A 1 135 ? -0.764 -10.812 -18.097 1.00 96.75 135 ILE A C 1
ATOM 1040 O O . ILE A 1 135 ? -0.520 -9.613 -17.932 1.00 96.75 135 ILE A O 1
ATOM 1044 N N . PRO A 1 136 ? -1.832 -11.235 -18.800 1.00 96.38 136 PRO A N 1
ATOM 1045 C CA . PRO A 1 136 ? -2.847 -10.310 -19.291 1.00 96.38 136 PRO A CA 1
ATOM 1046 C C . PRO A 1 136 ? -3.425 -9.475 -18.145 1.00 96.38 136 PRO A C 1
ATOM 1048 O O . PRO A 1 136 ? -3.804 -10.021 -17.108 1.00 96.38 136 PRO A O 1
ATOM 1051 N N . GLN A 1 137 ? -3.504 -8.158 -18.336 1.00 96.31 137 GLN A N 1
ATOM 1052 C CA . GLN A 1 137 ? -3.912 -7.225 -17.283 1.00 96.31 137 GLN A CA 1
ATOM 1053 C C . GLN A 1 137 ? -5.298 -7.549 -16.711 1.00 96.31 137 GLN A C 1
ATOM 1055 O O . GLN A 1 137 ? -5.463 -7.531 -15.498 1.00 96.31 137 GLN A O 1
ATOM 1060 N N . GLU A 1 138 ? -6.264 -7.914 -17.556 1.00 96.88 138 GLU A N 1
ATOM 1061 C CA . GLU A 1 138 ? -7.613 -8.311 -17.128 1.00 96.88 138 GLU A CA 1
ATOM 1062 C C . GLU A 1 138 ? -7.588 -9.527 -16.186 1.00 96.88 138 GLU A C 1
ATOM 1064 O O . GLU A 1 138 ? -8.168 -9.492 -15.101 1.00 96.88 138 GLU A O 1
ATOM 1069 N N . GLN A 1 139 ? -6.844 -10.579 -16.551 1.00 97.94 139 GLN A N 1
ATOM 1070 C CA . GLN A 1 139 ? -6.683 -11.775 -15.717 1.00 97.94 139 GLN A CA 1
ATOM 1071 C C . GLN A 1 139 ? -6.008 -11.440 -14.381 1.00 97.94 139 GLN A C 1
ATOM 1073 O O . GLN A 1 139 ? -6.416 -11.935 -13.330 1.00 97.94 139 GLN A O 1
ATOM 1078 N N . ALA A 1 140 ? -4.971 -10.605 -14.423 1.00 98.44 140 ALA A N 1
ATOM 1079 C CA . ALA A 1 140 ? -4.257 -10.172 -13.234 1.00 98.44 140 ALA A CA 1
ATOM 1080 C C . ALA A 1 140 ? -5.144 -9.327 -12.304 1.00 98.44 140 ALA A C 1
ATOM 1082 O O . ALA A 1 140 ? -5.100 -9.503 -11.087 1.00 98.44 140 ALA A O 1
ATOM 1083 N N . LEU A 1 141 ? -5.968 -8.441 -12.869 1.00 98.69 141 LEU A N 1
ATOM 1084 C CA . LEU A 1 141 ? -6.874 -7.580 -12.115 1.00 98.69 141 LEU A CA 1
ATOM 1085 C C . LEU A 1 141 ? -8.008 -8.377 -11.464 1.00 98.69 141 LEU A C 1
ATOM 1087 O O . LEU A 1 141 ? -8.322 -8.122 -10.304 1.00 98.69 141 LEU A O 1
ATOM 1091 N N . ALA A 1 142 ? -8.565 -9.376 -12.156 1.00 98.56 142 ALA A N 1
ATOM 1092 C CA . ALA A 1 142 ? -9.542 -10.295 -11.574 1.00 98.56 142 ALA A CA 1
ATOM 1093 C C . ALA A 1 142 ? -8.951 -11.062 -10.378 1.00 98.56 142 ALA A C 1
ATOM 1095 O O . ALA A 1 142 ? -9.555 -11.097 -9.308 1.00 98.56 142 ALA A O 1
ATOM 1096 N N . TRP A 1 143 ? -7.734 -11.605 -10.515 1.00 98.50 143 TRP A N 1
ATOM 1097 C CA . TRP A 1 143 ? -7.033 -12.231 -9.388 1.00 98.50 143 TRP A CA 1
ATOM 1098 C C . TRP A 1 143 ? -6.834 -11.248 -8.221 1.00 98.50 143 TRP A C 1
ATOM 1100 O O . TRP A 1 143 ? -7.166 -11.572 -7.081 1.00 98.50 143 TRP A O 1
ATOM 1110 N N . LEU A 1 144 ? -6.371 -10.025 -8.503 1.00 98.69 144 LEU A N 1
ATOM 1111 C CA . LEU A 1 144 ? -6.159 -8.999 -7.480 1.00 98.69 144 LEU A CA 1
ATOM 1112 C C . LEU A 1 144 ? -7.464 -8.620 -6.758 1.00 98.69 144 LEU A C 1
ATOM 1114 O O . LEU A 1 144 ? -7.442 -8.374 -5.554 1.00 98.69 144 LEU A O 1
ATOM 1118 N N . ALA A 1 145 ? -8.599 -8.603 -7.462 1.00 98.75 145 ALA A N 1
ATOM 1119 C CA . ALA A 1 145 ? -9.913 -8.363 -6.869 1.00 98.75 145 ALA A CA 1
ATOM 1120 C C . ALA A 1 145 ? -10.301 -9.458 -5.860 1.00 98.75 145 ALA A C 1
ATOM 1122 O O . ALA A 1 145 ? -10.840 -9.150 -4.797 1.00 98.75 145 ALA A O 1
ATOM 1123 N N . GLY A 1 146 ? -9.980 -10.725 -6.144 1.00 98.31 146 GLY A N 1
ATOM 1124 C CA . GLY A 1 146 ? -10.204 -11.842 -5.219 1.00 98.31 146 GLY A CA 1
ATOM 1125 C C . GLY A 1 146 ? -9.360 -11.742 -3.943 1.00 98.31 146 GLY A C 1
ATOM 1126 O O . GLY A 1 146 ? -9.871 -11.927 -2.831 1.00 98.31 146 GLY A O 1
ATOM 1127 N N . GLU A 1 147 ? -8.084 -11.371 -4.084 1.00 98.06 147 GLU A N 1
ATOM 1128 C CA . GLU A 1 147 ? -7.198 -11.091 -2.944 1.00 98.06 147 GLU A CA 1
ATOM 1129 C C . GLU A 1 147 ? -7.703 -9.895 -2.123 1.00 98.06 147 GLU A C 1
ATOM 1131 O O . GLU A 1 147 ? -7.726 -9.934 -0.892 1.00 98.06 147 GLU A O 1
ATOM 1136 N N . TYR A 1 148 ? -8.183 -8.846 -2.794 1.00 98.44 148 TYR A N 1
ATOM 1137 C CA . TYR A 1 148 ? -8.746 -7.668 -2.141 1.00 98.44 148 TYR A CA 1
ATOM 1138 C C . TYR A 1 148 ? -10.017 -7.996 -1.343 1.00 98.44 148 TYR A C 1
ATOM 1140 O O . TYR A 1 148 ? -10.123 -7.614 -0.177 1.00 98.44 148 TYR A O 1
ATOM 1148 N N . LEU A 1 149 ? -10.946 -8.767 -1.920 1.00 98.25 149 LEU A N 1
ATOM 1149 C CA . LEU A 1 149 ? -12.145 -9.253 -1.225 1.00 98.25 149 LEU A CA 1
ATOM 1150 C C . LEU A 1 149 ? -11.799 -10.082 0.015 1.00 98.25 149 LEU A C 1
ATOM 1152 O O . LEU A 1 149 ? -12.488 -9.984 1.027 1.00 98.25 149 LEU A O 1
ATOM 1156 N N . THR A 1 150 ? -10.734 -10.879 -0.062 1.00 96.38 150 THR A N 1
ATOM 1157 C CA . THR A 1 150 ? -10.244 -11.688 1.059 1.00 96.38 150 THR A CA 1
ATOM 1158 C C . THR A 1 150 ? -9.707 -10.825 2.197 1.00 96.38 150 THR A C 1
ATOM 1160 O O . THR A 1 150 ? -9.959 -11.115 3.362 1.00 96.38 150 THR A O 1
ATOM 1163 N N . ALA A 1 151 ? -8.935 -9.790 1.870 1.00 95.69 151 ALA A N 1
ATOM 1164 C CA . ALA A 1 151 ? -8.237 -8.987 2.867 1.00 95.69 151 ALA A CA 1
ATOM 1165 C C . ALA A 1 151 ? -9.111 -7.880 3.477 1.00 95.69 151 ALA A C 1
ATOM 1167 O O . ALA A 1 151 ? -8.976 -7.577 4.661 1.00 95.69 151 ALA A O 1
ATOM 1168 N N . PHE A 1 152 ? -9.986 -7.272 2.673 1.00 96.50 152 PHE A N 1
ATOM 1169 C CA . PHE A 1 152 ? -10.721 -6.056 3.036 1.00 96.50 152 PHE A CA 1
ATOM 1170 C C . PHE A 1 152 ? -12.241 -6.227 3.022 1.00 96.50 152 PHE A C 1
ATOM 1172 O O . PHE A 1 152 ? -12.956 -5.309 3.417 1.00 96.50 152 PHE A O 1
ATOM 1179 N N . GLY A 1 153 ? -12.753 -7.376 2.569 1.00 94.62 153 GLY A N 1
ATOM 1180 C CA . GLY A 1 153 ? -14.185 -7.656 2.546 1.00 94.62 153 GLY A CA 1
ATOM 1181 C C . GLY A 1 153 ? -14.828 -7.512 3.934 1.00 94.62 153 GLY A C 1
ATOM 1182 O O . GLY A 1 153 ? -14.262 -7.996 4.915 1.00 94.62 153 GLY A O 1
ATOM 1183 N N . PRO A 1 154 ? -16.032 -6.915 4.043 1.00 95.88 154 PRO A N 1
ATOM 1184 C CA . PRO A 1 154 ? -16.876 -6.419 2.952 1.00 95.88 154 PRO A CA 1
ATOM 1185 C C . PRO A 1 154 ? -16.488 -5.051 2.365 1.00 95.88 154 PRO A C 1
ATOM 1187 O O . PRO A 1 154 ? -16.171 -4.115 3.095 1.00 95.88 154 PRO A O 1
ATOM 1190 N N . VAL A 1 155 ? -16.626 -4.908 1.045 1.00 97.69 155 VAL A N 1
ATOM 1191 C CA . VAL A 1 155 ? -16.201 -3.730 0.259 1.00 97.69 155 VAL A CA 1
ATOM 1192 C C . VAL A 1 155 ? -17.244 -3.316 -0.775 1.00 97.69 155 VAL A C 1
ATOM 1194 O O . VAL A 1 155 ? -18.172 -4.063 -1.062 1.00 97.69 155 VAL A O 1
ATOM 1197 N N . THR A 1 156 ? -17.093 -2.12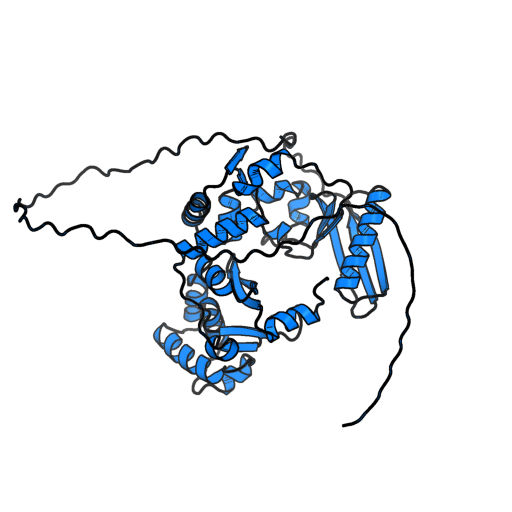7 -1.351 1.00 98.31 156 THR A N 1
ATOM 1198 C CA . THR A 1 156 ? -17.853 -1.670 -2.526 1.00 98.31 156 THR A CA 1
ATOM 1199 C C . THR A 1 156 ? -16.995 -1.719 -3.797 1.00 98.31 156 THR A C 1
ATOM 1201 O O . THR A 1 156 ? -15.770 -1.828 -3.726 1.00 98.31 156 THR A O 1
ATOM 1204 N N . TYR A 1 157 ? -17.615 -1.558 -4.972 1.00 98.44 157 TYR A N 1
ATOM 1205 C CA . TYR A 1 157 ? -16.871 -1.347 -6.223 1.00 98.44 157 TYR A CA 1
ATOM 1206 C C . TYR A 1 157 ? -15.961 -0.109 -6.163 1.00 98.44 157 TYR A C 1
ATOM 1208 O O . TYR A 1 157 ? -14.836 -0.144 -6.659 1.00 98.44 157 TYR A O 1
ATOM 1216 N N . GLU A 1 158 ? -16.432 0.974 -5.531 1.00 98.25 158 GLU A N 1
ATOM 1217 C CA . GLU A 1 158 ? -15.671 2.220 -5.379 1.00 98.25 158 GLU A CA 1
ATOM 1218 C C . GLU A 1 158 ? -14.410 2.004 -4.535 1.00 98.25 158 GLU A C 1
ATOM 1220 O O . GLU A 1 158 ? -13.346 2.521 -4.876 1.00 98.25 158 GLU A O 1
ATOM 1225 N N . ASP A 1 159 ? -14.512 1.198 -3.473 1.00 98.31 159 ASP A N 1
ATOM 1226 C CA . ASP A 1 159 ? -13.377 0.856 -2.616 1.00 98.31 159 ASP A CA 1
ATOM 1227 C C . ASP A 1 159 ? -12.249 0.197 -3.421 1.00 98.31 159 ASP A C 1
ATOM 1229 O O . ASP A 1 159 ? -11.107 0.659 -3.362 1.00 98.31 159 ASP A O 1
ATOM 1233 N N . PHE A 1 160 ? -12.570 -0.816 -4.234 1.00 98.56 160 PHE A N 1
ATOM 1234 C CA . PHE A 1 160 ? -11.570 -1.501 -5.055 1.00 98.56 160 PHE A CA 1
ATOM 1235 C C . PHE A 1 160 ? -11.019 -0.611 -6.172 1.00 98.56 160 PHE A C 1
ATOM 1237 O O . PHE A 1 160 ? -9.804 -0.564 -6.365 1.00 98.56 160 PHE A O 1
ATOM 1244 N N . ALA A 1 161 ? -11.879 0.135 -6.877 1.00 98.25 161 ALA A N 1
ATOM 1245 C CA . ALA A 1 161 ? -11.450 1.048 -7.937 1.00 98.25 161 ALA A CA 1
ATOM 1246 C C . ALA A 1 161 ? -10.453 2.090 -7.408 1.00 98.25 161 ALA A C 1
ATOM 1248 O O . ALA A 1 161 ? -9.378 2.285 -7.985 1.00 98.25 161 ALA A O 1
ATOM 1249 N N . TRP A 1 162 ? -10.780 2.712 -6.270 1.00 96.94 162 TRP A N 1
ATOM 1250 C CA . TRP A 1 162 ? -9.916 3.682 -5.609 1.00 96.94 162 TRP A CA 1
ATOM 1251 C C . TRP A 1 162 ? -8.620 3.040 -5.109 1.00 96.94 162 TRP A C 1
ATOM 1253 O O . TRP A 1 162 ? -7.540 3.580 -5.352 1.00 96.94 162 TRP A O 1
ATOM 1263 N N . TRP A 1 163 ? -8.710 1.886 -4.439 1.00 97.31 163 TRP A N 1
ATOM 1264 C CA . TRP A 1 163 ? -7.553 1.204 -3.861 1.00 97.31 163 TRP A CA 1
ATOM 1265 C C . TRP A 1 163 ? -6.575 0.735 -4.936 1.00 97.31 163 TRP A C 1
ATOM 1267 O O . TRP A 1 163 ? -5.394 1.071 -4.866 1.00 97.31 163 TRP A O 1
ATOM 1277 N N . ALA A 1 164 ? -7.058 0.023 -5.958 1.00 97.56 164 ALA A N 1
ATOM 1278 C CA . ALA A 1 164 ? -6.232 -0.461 -7.058 1.00 97.56 164 ALA A CA 1
ATOM 1279 C C . ALA A 1 164 ? -5.723 0.692 -7.944 1.00 97.56 164 ALA A C 1
ATOM 1281 O O . ALA A 1 164 ? -4.629 0.612 -8.509 1.00 97.56 164 ALA A O 1
ATOM 1282 N N . GLY A 1 165 ? -6.471 1.799 -8.014 1.00 96.50 165 GLY A N 1
ATOM 1283 C CA . GLY A 1 165 ? -6.167 2.932 -8.885 1.00 96.50 165 GLY A CA 1
ATOM 1284 C C . GLY A 1 165 ? -6.482 2.634 -10.350 1.00 96.50 165 GLY A C 1
ATOM 1285 O O . GLY A 1 165 ? -5.701 3.001 -11.228 1.00 96.50 165 GLY A O 1
ATOM 1286 N N . VAL A 1 166 ? -7.595 1.943 -10.598 1.00 97.31 166 VAL A N 1
ATOM 1287 C CA . VAL A 1 166 ? -8.063 1.537 -11.934 1.00 97.31 166 VAL A CA 1
ATOM 1288 C C . VAL A 1 166 ? -9.394 2.209 -12.268 1.00 97.31 166 VAL A C 1
ATOM 1290 O O . VAL A 1 166 ? -10.015 2.848 -11.415 1.00 97.31 166 VAL A O 1
ATOM 1293 N N . LYS A 1 167 ? -9.839 2.103 -13.524 1.00 96.75 167 LYS A N 1
ATOM 1294 C CA . LYS A 1 167 ? -11.116 2.693 -13.937 1.00 96.75 167 LYS A CA 1
ATOM 1295 C C . LYS A 1 167 ? -12.286 1.970 -13.252 1.00 96.75 167 LYS A C 1
ATOM 1297 O O . LYS A 1 167 ? -12.196 0.759 -13.047 1.00 96.75 167 LYS A O 1
ATOM 1302 N N . PRO A 1 168 ? -13.396 2.671 -12.955 1.00 97.88 168 PRO A N 1
ATOM 1303 C CA . PRO A 1 168 ? -14.565 2.061 -12.321 1.00 97.88 168 PRO A CA 1
ATOM 1304 C C . PRO A 1 168 ? -15.100 0.824 -13.053 1.00 97.88 168 PRO A C 1
ATOM 1306 O O . PRO A 1 168 ? -15.399 -0.172 -12.403 1.00 97.88 168 PRO A O 1
ATOM 1309 N N . ASP A 1 169 ? -15.156 0.855 -14.388 1.00 98.06 169 ASP A N 1
ATOM 1310 C CA . ASP A 1 169 ? -15.656 -0.273 -15.185 1.00 98.06 169 ASP A CA 1
ATOM 1311 C C . ASP A 1 169 ? -14.731 -1.500 -15.092 1.00 98.06 169 ASP A C 1
ATOM 1313 O O . ASP A 1 169 ? -15.208 -2.621 -14.921 1.00 98.06 169 ASP A O 1
ATOM 1317 N N . ASP A 1 170 ? -13.409 -1.295 -15.129 1.00 98.19 170 ASP A N 1
ATOM 1318 C CA . ASP A 1 170 ? -12.423 -2.376 -14.985 1.00 98.19 170 ASP A CA 1
ATOM 1319 C C . ASP A 1 170 ? -12.498 -3.003 -13.583 1.00 98.19 170 ASP A C 1
ATOM 1321 O O . ASP A 1 170 ? -12.460 -4.225 -13.437 1.00 98.19 170 ASP A O 1
ATOM 1325 N N . ALA A 1 171 ? -12.655 -2.169 -12.547 1.00 98.31 171 ALA A N 1
ATOM 1326 C CA . ALA A 1 171 ? -12.842 -2.620 -11.170 1.00 98.31 171 ALA A CA 1
ATOM 1327 C C . ALA A 1 171 ? -14.131 -3.433 -10.996 1.00 98.31 171 ALA A C 1
ATOM 1329 O O . ALA A 1 171 ? -14.108 -4.474 -10.339 1.00 98.31 171 ALA A O 1
ATOM 1330 N N . ALA A 1 172 ? -15.238 -2.972 -11.586 1.00 98.44 172 ALA A N 1
ATOM 1331 C CA . ALA A 1 172 ? -16.517 -3.667 -11.536 1.00 98.44 172 ALA A CA 1
ATOM 1332 C C . ALA A 1 172 ? -16.438 -5.041 -12.207 1.00 98.44 172 ALA A C 1
ATOM 1334 O O . ALA A 1 172 ? -16.759 -6.043 -11.573 1.00 98.44 172 ALA A O 1
ATOM 1335 N N . ASN A 1 173 ? -15.907 -5.101 -13.432 1.00 98.44 173 ASN A N 1
ATOM 1336 C CA . ASN A 1 173 ? -15.728 -6.358 -14.160 1.00 98.44 173 ASN A CA 1
ATOM 1337 C C . ASN A 1 173 ? -14.837 -7.349 -13.391 1.00 98.44 173 ASN A C 1
ATOM 1339 O O . ASN A 1 173 ? -15.155 -8.534 -13.304 1.00 98.44 173 ASN A O 1
ATOM 1343 N N . ALA A 1 174 ? -13.734 -6.870 -12.808 1.00 98.62 174 ALA A N 1
ATOM 1344 C CA . ALA A 1 174 ? -12.809 -7.707 -12.051 1.00 98.62 174 ALA A CA 1
ATOM 1345 C C . ALA A 1 174 ? -13.424 -8.263 -10.758 1.00 98.62 174 ALA A C 1
ATOM 1347 O O . ALA A 1 174 ? -13.203 -9.432 -10.441 1.00 98.62 174 ALA A O 1
ATOM 1348 N N . LEU A 1 175 ? -14.200 -7.451 -10.029 1.00 98.56 175 LEU A N 1
ATOM 1349 C CA . LEU A 1 175 ? -14.927 -7.895 -8.838 1.00 98.56 175 LEU A CA 1
ATOM 1350 C C . LEU A 1 175 ? -16.041 -8.881 -9.192 1.00 98.56 175 LEU A C 1
ATOM 1352 O O . LEU A 1 175 ? -16.132 -9.929 -8.561 1.00 98.56 175 LEU A O 1
ATOM 1356 N N . ASP A 1 176 ? -16.840 -8.598 -10.220 1.00 98.25 176 ASP A N 1
ATOM 1357 C CA . ASP A 1 176 ? -17.934 -9.476 -10.651 1.00 98.25 176 ASP A CA 1
ATOM 1358 C C . ASP A 1 176 ? -17.422 -10.843 -11.121 1.00 98.25 176 ASP A C 1
ATOM 1360 O O . ASP A 1 176 ? -18.054 -11.868 -10.861 1.00 98.25 176 ASP A O 1
ATOM 1364 N N . ALA A 1 177 ? -16.233 -10.890 -11.732 1.00 98.06 177 ALA A N 1
ATOM 1365 C CA . ALA A 1 177 ? -15.570 -12.137 -12.106 1.00 98.06 177 ALA A CA 1
ATOM 1366 C C . ALA A 1 177 ? -15.236 -13.046 -10.904 1.00 98.06 177 ALA A C 1
ATOM 1368 O O . ALA A 1 177 ? -14.991 -14.237 -11.100 1.00 98.06 177 ALA A O 1
ATOM 1369 N N . GLN A 1 178 ? -15.231 -12.514 -9.674 1.00 98.19 178 GLN A N 1
ATOM 1370 C CA . GLN A 1 178 ? -15.037 -13.292 -8.443 1.00 98.19 178 GLN A CA 1
ATOM 1371 C C . GLN A 1 178 ? -16.341 -13.856 -7.864 1.00 98.19 178 GLN A C 1
ATOM 1373 O O . GLN A 1 178 ? -16.294 -14.551 -6.849 1.00 98.19 178 GLN A O 1
ATOM 1378 N N . ASP A 1 179 ? -17.493 -13.555 -8.475 1.00 97.50 179 ASP A N 1
ATOM 1379 C CA . ASP A 1 179 ? -18.822 -13.948 -7.995 1.00 97.50 179 ASP A CA 1
ATOM 1380 C C . ASP A 1 179 ? -19.022 -13.686 -6.477 1.00 97.50 179 ASP A C 1
ATOM 1382 O O . ASP A 1 179 ? -19.322 -14.607 -5.703 1.00 97.50 179 ASP A O 1
ATOM 1386 N N . PRO A 1 180 ? -18.805 -12.442 -5.999 1.00 97.75 180 PRO A N 1
ATOM 1387 C CA . PRO A 1 180 ? -18.885 -12.127 -4.581 1.00 97.75 180 PRO A CA 1
ATOM 1388 C C . PRO A 1 180 ? -20.327 -12.220 -4.066 1.00 97.75 180 PRO A C 1
ATOM 1390 O O . PRO A 1 180 ? -21.305 -12.015 -4.789 1.00 97.75 180 PRO A O 1
ATOM 1393 N N . ALA A 1 181 ? -20.476 -12.500 -2.772 1.00 97.00 181 ALA A N 1
ATOM 1394 C CA . ALA A 1 181 ? -21.780 -12.494 -2.126 1.00 97.00 181 ALA A CA 1
ATOM 1395 C C . ALA A 1 181 ? -22.224 -11.043 -1.842 1.00 97.00 181 ALA A C 1
ATOM 1397 O O . ALA A 1 181 ? -21.490 -10.303 -1.177 1.00 97.00 181 ALA A O 1
ATOM 1398 N N . PRO A 1 182 ? -23.417 -10.621 -2.303 1.00 96.56 182 PRO A N 1
ATOM 1399 C CA . PRO A 1 182 ? -23.933 -9.278 -2.065 1.00 96.56 182 PRO A CA 1
ATOM 1400 C C . PRO A 1 182 ? -24.445 -9.114 -0.627 1.00 96.56 182 PRO A C 1
ATOM 1402 O O . PRO A 1 182 ? -25.144 -9.969 -0.075 1.00 96.56 182 PRO A O 1
ATOM 1405 N N . LEU A 1 183 ? -24.182 -7.953 -0.044 1.00 94.81 183 LEU A N 1
ATOM 1406 C CA . LEU A 1 183 ? -24.669 -7.523 1.262 1.00 94.81 183 LEU A CA 1
ATOM 1407 C C . LEU A 1 183 ? -25.501 -6.236 1.125 1.00 94.81 183 LEU A C 1
ATOM 1409 O O . LEU A 1 183 ? -25.675 -5.678 0.040 1.00 94.81 183 LEU A O 1
ATOM 1413 N N . ALA A 1 184 ? -26.073 -5.782 2.238 1.00 91.19 184 ALA A N 1
ATOM 1414 C CA . ALA A 1 184 ? -26.759 -4.497 2.315 1.00 91.19 184 ALA A CA 1
ATOM 1415 C C . ALA A 1 184 ? -25.834 -3.316 1.948 1.00 91.19 184 ALA A C 1
ATOM 1417 O O . ALA A 1 184 ? -24.610 -3.414 2.017 1.00 91.19 184 ALA A O 1
ATOM 1418 N N . ASP A 1 185 ? -26.445 -2.190 1.572 1.00 89.12 185 ASP A N 1
ATOM 1419 C CA . ASP A 1 185 ? -25.761 -0.915 1.309 1.00 89.12 185 ASP A CA 1
ATOM 1420 C C . ASP A 1 185 ? -24.693 -0.975 0.195 1.00 89.12 185 ASP A C 1
ATOM 1422 O O . ASP A 1 185 ? -23.746 -0.195 0.176 1.00 89.12 185 ASP A O 1
ATOM 1426 N N . GLY A 1 186 ? -24.858 -1.902 -0.758 1.00 92.38 186 GLY A N 1
ATOM 1427 C CA . GLY A 1 186 ? -23.954 -2.061 -1.904 1.00 92.38 186 GLY A CA 1
ATOM 1428 C C . GLY A 1 186 ? -22.612 -2.710 -1.558 1.00 92.38 186 GLY A C 1
ATOM 1429 O O . GLY A 1 186 ? -21.712 -2.730 -2.397 1.00 92.38 186 GLY A O 1
ATOM 1430 N N . LEU A 1 187 ? -22.474 -3.233 -0.337 1.00 96.94 187 LEU A N 1
ATOM 1431 C CA . LEU A 1 187 ? -21.305 -3.995 0.074 1.00 96.94 187 LEU A CA 1
ATOM 1432 C C . LEU A 1 187 ? -21.339 -5.399 -0.523 1.00 96.94 187 LEU A C 1
ATOM 1434 O O . LEU A 1 187 ? -22.397 -5.973 -0.774 1.00 96.94 187 LEU A O 1
ATOM 1438 N N . MET A 1 188 ? -20.162 -5.977 -0.692 1.00 97.69 188 MET A N 1
ATOM 1439 C CA . MET A 1 188 ? -19.974 -7.350 -1.126 1.00 97.69 188 MET A CA 1
ATOM 1440 C C . MET A 1 188 ? -18.804 -7.972 -0.376 1.00 97.69 188 MET A C 1
ATOM 1442 O O . MET A 1 188 ? -17.872 -7.281 0.035 1.00 97.69 188 MET A O 1
ATOM 1446 N N . ILE A 1 189 ? -18.856 -9.282 -0.182 1.00 97.38 189 ILE A N 1
ATOM 1447 C CA . ILE A 1 189 ? -17.803 -10.051 0.477 1.00 97.38 189 ILE A CA 1
ATOM 1448 C C . ILE A 1 189 ? -17.429 -11.246 -0.392 1.00 97.38 189 ILE A C 1
ATOM 1450 O O . ILE A 1 189 ? -18.226 -11.713 -1.209 1.00 97.38 189 ILE A O 1
ATOM 1454 N N . HIS A 1 190 ? -16.220 -11.768 -0.210 1.00 97.06 190 HIS A N 1
ATOM 1455 C CA . HIS A 1 190 ? -15.857 -13.046 -0.797 1.00 97.06 190 HIS A CA 1
ATOM 1456 C C . HIS A 1 190 ? -16.889 -14.118 -0.397 1.00 97.06 190 HIS A C 1
ATOM 1458 O O . HIS A 1 190 ? -17.183 -14.302 0.785 1.00 97.06 190 HIS A O 1
ATOM 1464 N N . ARG A 1 191 ? -17.436 -14.859 -1.370 1.00 95.06 191 ARG A N 1
ATOM 1465 C CA . ARG A 1 191 ? -18.553 -15.799 -1.145 1.00 95.06 191 ARG A CA 1
ATOM 1466 C C . ARG A 1 191 ? -18.267 -16.835 -0.051 1.00 95.06 191 ARG A C 1
ATOM 1468 O O . ARG A 1 191 ? -19.145 -17.170 0.737 1.00 95.06 191 ARG A O 1
ATOM 1475 N N . ARG A 1 192 ? -17.019 -17.308 0.038 1.00 94.62 192 ARG A N 1
ATOM 1476 C CA . ARG A 1 192 ? -16.572 -18.247 1.089 1.00 94.62 192 ARG A CA 1
ATOM 1477 C C . ARG A 1 192 ? -16.730 -17.712 2.522 1.00 94.62 192 ARG A C 1
ATOM 1479 O O . ARG A 1 192 ? -16.906 -18.512 3.435 1.00 94.62 192 ARG A O 1
ATOM 1486 N N . ASP A 1 193 ? -16.694 -16.394 2.701 1.00 94.00 193 ASP A N 1
ATOM 1487 C CA . ASP A 1 193 ? -16.699 -15.735 4.011 1.00 94.00 193 ASP A CA 1
ATOM 1488 C C . ASP A 1 193 ? -18.108 -15.266 4.422 1.00 94.00 193 ASP A C 1
ATOM 1490 O O . ASP A 1 193 ? -18.315 -14.837 5.556 1.00 94.00 193 ASP A O 1
ATOM 1494 N N . GLU A 1 194 ? -19.110 -15.420 3.543 1.00 91.81 194 GLU A N 1
ATOM 1495 C CA . GLU A 1 194 ? -20.504 -15.011 3.778 1.00 91.81 194 GLU A CA 1
ATOM 1496 C C . GLU A 1 194 ? -21.073 -15.613 5.073 1.00 91.81 194 GLU A C 1
ATOM 1498 O O . GLU A 1 194 ? -21.622 -14.903 5.913 1.00 91.81 194 GLU A O 1
ATOM 1503 N N . ARG A 1 195 ? -20.895 -16.926 5.272 1.00 89.88 195 ARG A N 1
ATOM 1504 C CA . ARG A 1 195 ? -21.389 -17.618 6.475 1.00 89.88 195 ARG A CA 1
ATOM 1505 C C . ARG A 1 195 ? -20.615 -17.234 7.732 1.00 89.88 195 ARG A C 1
ATOM 1507 O O . ARG A 1 195 ? -21.205 -17.145 8.804 1.00 89.88 195 ARG A O 1
ATOM 1514 N N . ALA A 1 196 ? -19.303 -17.032 7.610 1.00 89.25 196 ALA A N 1
ATOM 1515 C CA . ALA A 1 196 ? -18.471 -16.640 8.742 1.00 89.25 196 ALA A CA 1
ATOM 1516 C C . ALA A 1 196 ? -18.887 -15.257 9.260 1.00 89.25 196 ALA A C 1
ATOM 1518 O O . ALA A 1 196 ? -19.011 -15.073 10.469 1.00 89.25 196 ALA A O 1
ATOM 1519 N N . LEU A 1 197 ? -19.202 -14.329 8.348 1.00 89.19 197 LEU A N 1
ATOM 1520 C CA . LEU A 1 197 ? -19.646 -12.979 8.681 1.00 89.19 197 LEU A CA 1
ATOM 1521 C C . LEU A 1 197 ? -20.933 -12.956 9.521 1.00 89.19 197 LEU A C 1
ATOM 1523 O O . LEU A 1 197 ? -21.010 -12.200 10.487 1.00 89.19 197 LEU A O 1
ATOM 1527 N N . GLU A 1 198 ? -21.926 -13.791 9.195 1.00 83.56 198 GLU A N 1
ATOM 1528 C CA . GLU A 1 198 ? -23.183 -13.895 9.961 1.00 83.56 198 GLU A CA 1
ATOM 1529 C C . GLU A 1 198 ? -22.939 -14.326 11.425 1.00 83.56 198 GLU A C 1
ATOM 1531 O O . GLU A 1 198 ? -23.657 -13.919 12.345 1.00 83.56 198 GLU A O 1
ATOM 1536 N N . GLY A 1 199 ? -21.896 -15.130 11.653 1.00 82.25 199 GLY A N 1
ATOM 1537 C CA . GLY A 1 199 ? -21.487 -15.615 12.971 1.00 82.25 199 GLY A CA 1
ATOM 1538 C C . GLY A 1 199 ? -20.594 -14.654 13.759 1.00 82.25 199 GLY A C 1
ATOM 1539 O O . GLY A 1 199 ? -20.424 -14.847 14.966 1.00 82.25 199 GLY A O 1
ATOM 1540 N N . THR A 1 200 ? -20.043 -13.618 13.124 1.00 84.94 200 THR A N 1
ATOM 1541 C CA . THR A 1 200 ? -19.067 -12.722 13.753 1.00 84.94 200 THR A CA 1
ATOM 1542 C C . THR A 1 200 ? -19.671 -11.969 14.941 1.00 84.94 200 THR A C 1
ATOM 1544 O O . THR A 1 200 ? -20.844 -11.578 14.960 1.00 84.94 200 THR A O 1
ATOM 1547 N N . ARG A 1 201 ? -18.857 -11.767 15.978 1.00 83.44 201 ARG A N 1
ATOM 1548 C CA . ARG A 1 201 ? -19.164 -10.915 17.131 1.00 83.44 201 ARG A CA 1
ATOM 1549 C C . ARG A 1 201 ? -18.089 -9.835 17.248 1.00 83.44 201 ARG A C 1
ATOM 1551 O O . ARG A 1 201 ? -16.945 -10.113 16.893 1.00 83.44 201 ARG A O 1
ATOM 1558 N N . PRO A 1 202 ? -18.425 -8.626 17.734 1.00 81.38 202 PRO A N 1
ATOM 1559 C CA . PRO A 1 202 ? -17.421 -7.602 17.991 1.00 81.38 202 PRO A CA 1
ATOM 1560 C C . PRO A 1 202 ? -16.311 -8.138 18.900 1.00 81.38 202 PRO A C 1
ATOM 1562 O O . PRO A 1 202 ? -16.583 -8.724 19.951 1.00 81.38 202 PRO A O 1
ATOM 1565 N N . HIS A 1 203 ? -15.059 -7.938 18.493 1.00 82.31 203 HIS A N 1
ATOM 1566 C CA . HIS A 1 203 ? -13.898 -8.273 19.309 1.00 82.31 203 HIS A CA 1
ATOM 1567 C C . HIS A 1 203 ? -13.666 -7.164 20.336 1.00 82.31 203 HIS A C 1
ATOM 1569 O O . HIS A 1 203 ? -12.894 -6.236 20.099 1.00 82.31 203 HIS A O 1
ATOM 1575 N N . LEU A 1 204 ? -14.373 -7.260 21.463 1.00 87.75 204 LEU A N 1
ATOM 1576 C CA . LEU A 1 204 ? -14.299 -6.269 22.532 1.00 87.75 204 LEU A CA 1
ATOM 1577 C C . LEU A 1 204 ? -12.933 -6.277 23.228 1.00 87.75 204 LEU A C 1
ATOM 1579 O O . LEU A 1 204 ? -12.302 -7.324 23.394 1.00 87.75 204 LEU A O 1
ATOM 1583 N N . GLY A 1 205 ? -12.501 -5.105 23.684 1.00 89.06 205 GLY A N 1
ATOM 1584 C CA . GLY A 1 205 ? -11.254 -4.922 24.420 1.00 89.06 205 GLY A CA 1
ATOM 1585 C C . GLY A 1 205 ? -9.985 -4.994 23.568 1.00 89.06 205 GLY A C 1
ATOM 1586 O O . GLY A 1 205 ? -8.901 -5.095 24.137 1.00 89.06 205 GLY A O 1
ATOM 1587 N N . ARG A 1 206 ? -10.092 -4.979 22.233 1.00 91.94 206 ARG A N 1
ATOM 1588 C CA . ARG A 1 206 ? -8.927 -5.009 21.341 1.00 91.94 206 ARG A CA 1
ATOM 1589 C C . ARG A 1 206 ? -8.419 -3.600 21.053 1.00 91.94 206 ARG A C 1
ATOM 1591 O O . ARG A 1 206 ? -9.203 -2.735 20.673 1.00 91.94 206 ARG A O 1
ATOM 1598 N N . VAL A 1 207 ? -7.108 -3.415 21.168 1.00 96.06 207 VAL A N 1
ATOM 1599 C CA . VAL A 1 207 ? -6.399 -2.194 20.775 1.00 96.06 207 VAL A CA 1
ATOM 1600 C C . VAL A 1 207 ? -5.437 -2.520 19.633 1.00 96.06 207 VAL A C 1
ATOM 1602 O O . VAL A 1 207 ? -4.952 -3.647 19.530 1.00 96.06 207 VAL A O 1
ATOM 1605 N N . SER A 1 208 ? -5.216 -1.577 18.722 1.00 96.44 208 SER A N 1
ATOM 1606 C CA . SER A 1 208 ? -4.204 -1.698 17.669 1.00 96.44 208 SER A CA 1
ATOM 1607 C C . SER A 1 208 ? -3.537 -0.353 17.409 1.00 96.44 208 SER A C 1
ATOM 1609 O O . SER A 1 208 ? -4.225 0.646 17.195 1.00 96.44 208 SER A O 1
ATOM 1611 N N . LEU A 1 209 ? -2.205 -0.332 17.405 1.00 97.75 209 LEU A N 1
ATOM 1612 C CA . LEU A 1 209 ? -1.410 0.844 17.049 1.00 97.75 209 LEU A CA 1
ATOM 1613 C C . LEU A 1 209 ? -0.983 0.724 15.587 1.00 97.75 209 LEU A C 1
ATOM 1615 O O . LEU A 1 209 ? 0.039 0.126 15.256 1.00 97.75 209 LEU A O 1
ATOM 1619 N N . LEU A 1 210 ? -1.800 1.276 14.691 1.00 96.94 210 LEU A N 1
ATOM 1620 C CA . LEU A 1 210 ? -1.561 1.177 13.256 1.00 96.94 210 LEU A CA 1
ATOM 1621 C C . LEU A 1 210 ? -0.548 2.235 12.808 1.00 96.94 210 LEU A C 1
ATOM 1623 O O . LEU A 1 210 ? -0.748 3.417 13.106 1.00 96.94 210 LEU A O 1
ATOM 1627 N N . PRO A 1 211 ? 0.531 1.862 12.098 1.00 94.38 211 PRO A N 1
ATOM 1628 C CA . PRO A 1 211 ? 1.490 2.829 11.589 1.00 94.38 211 PRO A CA 1
ATOM 1629 C C . PRO A 1 211 ? 0.860 3.744 10.534 1.00 94.38 211 PRO A C 1
ATOM 1631 O O . PRO A 1 211 ? -0.202 3.474 9.969 1.00 94.38 211 PRO A O 1
ATOM 1634 N N . LYS A 1 212 ? 1.565 4.834 10.222 1.00 93.56 212 LYS A N 1
ATOM 1635 C CA . LYS A 1 212 ? 1.216 5.688 9.084 1.00 93.56 212 LYS A CA 1
ATOM 1636 C C . LYS A 1 212 ? 1.093 4.834 7.818 1.00 93.56 212 LYS A C 1
ATOM 1638 O O . LYS A 1 212 ? 1.971 4.014 7.553 1.00 93.56 212 LYS A O 1
ATOM 1643 N N . LEU A 1 213 ? 0.057 5.083 7.015 1.00 93.81 213 LEU A N 1
ATOM 1644 C CA . LEU A 1 213 ? -0.225 4.351 5.771 1.00 93.81 213 LEU A CA 1
ATOM 1645 C C . LEU A 1 213 ? -0.499 2.845 5.945 1.00 93.81 213 LEU A C 1
ATOM 1647 O O . LEU A 1 213 ? -0.326 2.089 4.987 1.00 93.81 213 LEU A O 1
ATOM 1651 N N . ASP A 1 214 ? -0.937 2.400 7.126 1.00 95.25 214 ASP A N 1
ATOM 1652 C CA . ASP A 1 214 ? -1.285 0.995 7.337 1.00 95.25 214 ASP A CA 1
ATOM 1653 C C . ASP A 1 214 ? -2.337 0.503 6.330 1.00 95.25 214 ASP A C 1
ATOM 1655 O O . ASP A 1 214 ? -3.288 1.220 5.994 1.00 95.25 214 ASP A O 1
ATOM 1659 N N . CYS A 1 215 ? -2.185 -0.743 5.875 1.00 94.12 215 CYS A N 1
ATOM 1660 C CA . CYS A 1 215 ? -3.066 -1.364 4.893 1.00 94.12 215 CYS A CA 1
ATOM 1661 C C . CYS A 1 215 ? -4.550 -1.307 5.287 1.00 94.12 215 CYS A C 1
ATOM 1663 O O . CYS A 1 215 ? -5.377 -1.051 4.417 1.00 94.12 215 CYS A O 1
ATOM 1665 N N . TYR A 1 216 ? -4.889 -1.448 6.573 1.00 94.31 216 TYR A N 1
ATOM 1666 C CA . TYR A 1 216 ? -6.267 -1.376 7.059 1.00 94.31 216 TYR A CA 1
ATOM 1667 C C . TYR A 1 216 ? -6.892 -0.002 6.784 1.00 94.31 216 TYR A C 1
ATOM 1669 O O . TYR A 1 216 ? -8.028 0.103 6.329 1.00 94.31 216 TYR A O 1
ATOM 1677 N N . THR A 1 217 ? -6.126 1.067 7.003 1.00 95.12 217 THR A N 1
ATOM 1678 C CA . THR A 1 217 ? -6.591 2.454 6.824 1.00 95.12 217 THR A CA 1
ATOM 1679 C C . THR A 1 217 ? -6.549 2.903 5.365 1.00 95.12 217 THR A C 1
ATOM 1681 O O . THR A 1 217 ? -7.386 3.682 4.912 1.00 95.12 217 THR A O 1
ATOM 1684 N N . MET A 1 218 ? -5.598 2.369 4.601 1.00 95.88 218 MET A N 1
ATOM 1685 C CA . MET A 1 218 ? -5.399 2.690 3.190 1.00 95.88 218 MET A CA 1
ATOM 1686 C C . MET A 1 218 ? -6.152 1.747 2.247 1.00 95.88 218 MET A C 1
ATOM 1688 O O . MET A 1 218 ? -6.012 1.885 1.034 1.00 95.88 218 MET A O 1
ATOM 1692 N N . GLY A 1 219 ? -6.931 0.804 2.780 1.00 95.88 219 GLY A N 1
ATOM 1693 C CA . GLY A 1 219 ? -7.649 -0.220 2.023 1.00 95.88 219 GLY A CA 1
ATOM 1694 C C . GLY A 1 219 ? -8.938 0.258 1.359 1.00 95.88 219 GLY A C 1
ATOM 1695 O O . GLY A 1 219 ? -9.467 -0.457 0.521 1.00 95.88 219 GLY A O 1
ATOM 1696 N N . TYR A 1 220 ? -9.453 1.442 1.700 1.00 96.56 220 TYR A N 1
ATOM 1697 C CA . TYR A 1 220 ? -10.821 1.848 1.362 1.00 96.56 220 TYR A CA 1
ATOM 1698 C C . TYR A 1 220 ? -10.905 3.244 0.744 1.00 96.56 220 TYR A C 1
ATOM 1700 O O . TYR A 1 220 ? -10.138 4.147 1.101 1.00 96.56 220 TYR A O 1
ATOM 1708 N N . ALA A 1 221 ? -11.900 3.439 -0.125 1.00 95.81 221 ALA A N 1
ATOM 1709 C CA . ALA A 1 221 ? -12.214 4.740 -0.705 1.00 95.81 221 ALA A CA 1
ATOM 1710 C C . ALA A 1 221 ? -12.622 5.749 0.386 1.00 95.81 221 ALA A C 1
ATOM 1712 O O . ALA A 1 221 ? -13.028 5.341 1.480 1.00 95.81 221 ALA A O 1
ATOM 1713 N N . PRO A 1 222 ? -12.570 7.071 0.119 1.00 94.56 222 PRO A N 1
ATOM 1714 C CA . PRO A 1 222 ? -12.947 8.094 1.094 1.00 94.56 222 PRO A CA 1
ATOM 1715 C C . PRO A 1 222 ? -14.301 7.845 1.776 1.00 94.56 222 PRO A C 1
ATOM 1717 O O . PRO A 1 222 ? -14.387 7.920 3.001 1.00 94.56 222 PRO A O 1
ATOM 1720 N N . ASN A 1 223 ? -15.320 7.451 1.006 1.00 92.06 223 ASN A N 1
ATOM 1721 C CA . ASN A 1 223 ? -16.658 7.131 1.517 1.00 92.06 223 ASN A CA 1
ATOM 1722 C C . ASN A 1 223 ? -16.666 5.893 2.429 1.00 92.06 223 ASN A C 1
ATOM 1724 O O . ASN A 1 223 ? -17.424 5.820 3.396 1.00 92.06 223 ASN A O 1
ATOM 1728 N N . GLY A 1 224 ? -15.778 4.937 2.161 1.00 94.00 224 GLY A N 1
ATOM 1729 C CA . GLY A 1 224 ? -15.624 3.710 2.928 1.00 94.00 224 GLY A CA 1
ATOM 1730 C C . GLY A 1 224 ? -14.999 3.895 4.313 1.00 94.00 224 GLY A C 1
ATOM 1731 O O . GLY A 1 224 ? -15.187 3.063 5.202 1.00 94.00 224 GLY A O 1
ATOM 1732 N N . ARG A 1 225 ? -14.290 5.005 4.544 1.00 94.31 225 ARG A N 1
ATOM 1733 C CA . ARG A 1 225 ? -13.591 5.283 5.815 1.00 94.31 225 ARG A CA 1
ATOM 1734 C C . ARG A 1 225 ? -14.545 5.476 6.990 1.00 94.31 225 ARG A C 1
ATOM 1736 O O . ARG A 1 225 ? -14.178 5.189 8.126 1.00 94.31 225 ARG A O 1
ATOM 1743 N N . ALA A 1 226 ? -15.790 5.874 6.723 1.00 92.62 226 ALA A N 1
ATOM 1744 C CA . ALA A 1 226 ? -16.829 6.009 7.743 1.00 92.62 226 ALA A CA 1
ATOM 1745 C C . ALA A 1 226 ? -17.133 4.693 8.492 1.00 92.62 226 ALA A C 1
ATOM 1747 O O . ALA A 1 226 ? -17.746 4.722 9.558 1.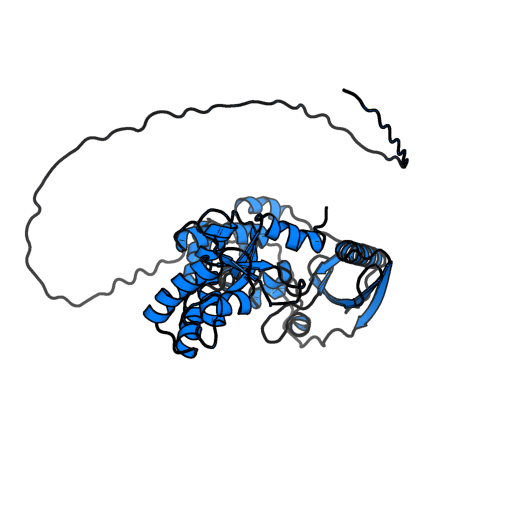00 92.62 226 ALA A O 1
ATOM 1748 N N . ARG A 1 227 ? -16.688 3.540 7.966 1.00 92.25 227 ARG A N 1
ATOM 1749 C CA . ARG A 1 227 ? -16.817 2.231 8.624 1.00 92.25 227 ARG A CA 1
ATOM 1750 C C . ARG A 1 227 ? -16.008 2.124 9.923 1.00 92.25 227 ARG A C 1
ATOM 1752 O O . ARG A 1 227 ? -16.428 1.399 10.820 1.00 92.25 227 ARG A O 1
ATOM 1759 N N . PHE A 1 228 ? -14.896 2.853 10.034 1.00 94.06 228 PHE A N 1
ATOM 1760 C CA . PHE A 1 228 ? -13.992 2.809 11.194 1.00 94.06 228 PHE A CA 1
ATOM 1761 C C . PHE A 1 228 ? -13.553 4.193 11.700 1.00 94.06 228 PHE A C 1
ATOM 1763 O O . PHE A 1 228 ? -12.887 4.288 12.727 1.00 94.06 228 PHE A O 1
ATOM 1770 N N . VAL A 1 229 ? -13.924 5.276 11.013 1.00 95.06 229 VAL A N 1
ATOM 1771 C CA . VAL A 1 229 ? -13.583 6.651 11.401 1.00 95.06 229 VAL A CA 1
ATOM 1772 C C . VAL A 1 229 ? -14.853 7.469 11.544 1.00 95.06 229 VAL A C 1
ATOM 1774 O O . VAL A 1 229 ? -15.618 7.622 10.591 1.00 95.06 229 VAL A O 1
ATOM 1777 N N . HIS A 1 230 ? -15.076 8.043 12.725 1.00 92.62 230 HIS A N 1
ATOM 1778 C CA . HIS A 1 230 ? -16.167 8.995 12.905 1.00 92.62 230 HIS A CA 1
ATOM 1779 C C . HIS A 1 230 ? -15.929 10.239 12.030 1.00 92.62 230 HIS A C 1
ATOM 1781 O O . HIS A 1 230 ? -14.807 10.730 11.928 1.00 92.62 230 HIS A O 1
ATOM 1787 N N . SER A 1 231 ? -16.984 10.794 11.428 1.00 89.94 231 SER A N 1
ATOM 1788 C CA . SER A 1 231 ? -16.872 11.890 10.450 1.00 89.94 231 SER A CA 1
ATOM 1789 C C . SER A 1 231 ? -16.125 13.124 10.972 1.00 89.94 231 SER A C 1
ATOM 1791 O O . SER A 1 231 ? -15.382 13.749 10.222 1.00 89.94 231 SER A O 1
ATOM 1793 N N . SER A 1 232 ? -16.265 13.444 12.263 1.00 89.44 232 SER A N 1
ATOM 1794 C CA . SER A 1 232 ? -15.544 14.554 12.910 1.00 89.44 232 SER A CA 1
ATOM 1795 C C . SER A 1 232 ? -14.034 14.334 13.047 1.00 89.44 232 SER A C 1
ATOM 1797 O O . SER A 1 232 ? -13.333 15.276 13.383 1.00 89.44 232 SER A O 1
ATOM 1799 N N . LEU A 1 233 ? -13.541 13.111 12.841 1.00 92.12 233 LEU A N 1
ATOM 1800 C CA . LEU A 1 233 ? -12.126 12.751 12.971 1.00 92.12 233 LEU A CA 1
ATOM 1801 C C . LEU A 1 233 ? -11.432 12.586 11.618 1.00 92.12 233 LEU A C 1
ATOM 1803 O O . LEU A 1 233 ? -10.222 12.386 11.582 1.00 92.12 233 LEU A O 1
ATOM 1807 N N . LEU A 1 234 ? -12.161 12.660 10.498 1.00 91.50 234 LEU A N 1
ATOM 1808 C CA . LEU A 1 234 ? -11.596 12.383 9.174 1.00 91.50 234 LEU A CA 1
ATOM 1809 C C . LEU A 1 234 ? -10.409 13.293 8.828 1.00 91.50 234 LEU A C 1
ATOM 1811 O O . LEU A 1 234 ? -9.428 12.790 8.289 1.00 91.50 234 LEU A O 1
ATOM 1815 N N . SER A 1 235 ? -10.476 14.585 9.168 1.00 88.88 235 SER A N 1
ATOM 1816 C CA . SER A 1 235 ? -9.399 15.556 8.912 1.00 88.88 235 SER A CA 1
ATOM 1817 C C . SER A 1 235 ? -8.164 15.357 9.791 1.00 88.88 235 SER A C 1
ATOM 1819 O O . SER A 1 235 ? -7.068 15.704 9.373 1.00 88.88 235 SER A O 1
ATOM 1821 N N . GLU A 1 236 ? -8.330 14.790 10.986 1.00 89.88 236 GLU A N 1
ATOM 1822 C CA . GLU A 1 236 ? -7.211 14.424 11.869 1.00 89.88 236 GLU A CA 1
ATOM 1823 C C . GLU A 1 236 ? -6.598 13.080 11.459 1.00 89.88 236 GLU A C 1
ATOM 1825 O O . GLU A 1 236 ? -5.409 12.829 11.627 1.00 89.88 236 GLU A O 1
ATOM 1830 N N . THR A 1 237 ? -7.429 12.195 10.906 1.00 93.94 237 THR A N 1
ATOM 1831 C CA . THR A 1 237 ? -7.046 10.830 10.541 1.00 93.94 237 THR A CA 1
ATOM 1832 C C . THR A 1 237 ? -6.317 10.782 9.203 1.00 93.94 237 THR A C 1
ATOM 1834 O O . THR A 1 237 ? -5.408 9.971 9.032 1.00 93.94 237 THR A O 1
ATOM 1837 N N . TYR A 1 238 ? -6.711 11.627 8.246 1.00 94.81 238 TYR A N 1
ATOM 1838 C CA . TYR A 1 238 ? -6.143 11.665 6.903 1.00 94.81 238 TYR A CA 1
ATOM 1839 C C . TYR A 1 238 ? -5.672 13.069 6.543 1.00 94.81 238 TYR A C 1
ATOM 1841 O O . TYR A 1 238 ? -6.392 14.041 6.753 1.00 94.81 238 TYR A O 1
ATOM 1849 N N . ASP A 1 239 ? -4.491 13.166 5.932 1.00 92.12 239 ASP A N 1
ATOM 1850 C CA . ASP A 1 239 ? -4.015 14.430 5.369 1.00 92.12 239 ASP A CA 1
ATOM 1851 C C . ASP A 1 239 ? -4.810 14.850 4.112 1.00 92.12 239 ASP A C 1
ATOM 1853 O O . ASP A 1 239 ? -5.638 14.102 3.581 1.00 92.12 239 ASP A O 1
ATOM 1857 N N . GLY A 1 240 ? -4.541 16.058 3.606 1.00 85.94 240 GLY A N 1
ATOM 1858 C CA . GLY A 1 240 ? -5.250 16.630 2.453 1.00 85.94 240 GLY A CA 1
ATOM 1859 C C . GLY A 1 240 ? -5.105 15.847 1.141 1.00 85.94 240 GLY A C 1
ATOM 1860 O O . GLY A 1 240 ? -5.892 16.057 0.223 1.00 85.94 240 GLY A O 1
ATOM 1861 N N . VAL A 1 241 ? -4.141 14.925 1.047 1.00 86.94 241 VAL A N 1
ATOM 1862 C CA . VAL A 1 241 ? -3.968 14.026 -0.110 1.00 86.94 241 VAL A CA 1
ATOM 1863 C C . VAL A 1 241 ? -4.444 12.596 0.184 1.00 86.94 241 VAL A C 1
ATOM 1865 O O . VAL A 1 241 ? -4.344 11.708 -0.665 1.00 86.94 241 VAL A O 1
ATOM 1868 N N . GLY A 1 242 ? -5.017 12.374 1.368 1.00 89.19 242 GLY A N 1
ATOM 1869 C CA . GLY A 1 242 ? -5.693 11.148 1.761 1.00 89.19 242 GLY A CA 1
ATOM 1870 C C . GLY A 1 242 ? -4.794 10.071 2.363 1.00 89.19 242 GLY A C 1
ATOM 1871 O O . GLY A 1 242 ? -5.220 8.912 2.364 1.00 89.19 242 GLY A O 1
ATOM 1872 N N . ASN A 1 243 ? -3.600 10.412 2.857 1.00 93.31 243 ASN A N 1
ATOM 1873 C CA . ASN A 1 243 ? -2.737 9.502 3.612 1.00 93.31 243 ASN A CA 1
ATOM 1874 C C . ASN A 1 243 ? -3.191 9.410 5.068 1.00 93.31 243 ASN A C 1
ATOM 1876 O O . ASN A 1 243 ? -3.349 10.437 5.726 1.00 93.31 243 ASN A O 1
ATOM 1880 N N . ALA A 1 244 ? -3.332 8.191 5.584 1.00 95.56 244 ALA A N 1
ATOM 1881 C CA . ALA A 1 244 ? -3.632 7.973 6.992 1.00 95.56 244 ALA A CA 1
ATOM 1882 C C . ALA A 1 244 ? -2.440 8.343 7.889 1.00 95.56 244 ALA A C 1
ATOM 1884 O O . ALA A 1 244 ? -1.300 7.964 7.595 1.00 95.56 244 ALA A O 1
ATOM 1885 N N . GLN A 1 245 ? -2.719 9.038 8.991 1.00 95.75 245 GLN A N 1
ATOM 1886 C CA . GLN A 1 245 ? -1.798 9.220 10.115 1.00 95.75 245 GLN A CA 1
ATOM 1887 C C . GLN A 1 245 ? -1.573 7.887 10.855 1.00 95.75 245 GLN A C 1
ATOM 1889 O O . GLN A 1 245 ? -2.271 6.916 10.571 1.00 95.75 245 GLN A O 1
ATOM 1894 N N . PRO A 1 246 ? -0.605 7.782 11.783 1.00 96.69 246 PRO A N 1
ATOM 1895 C CA . PRO A 1 246 ? -0.559 6.649 12.699 1.00 96.69 246 PRO A CA 1
ATOM 1896 C C . PRO A 1 246 ? -1.734 6.728 13.681 1.00 96.69 246 PRO A C 1
ATOM 1898 O O . PRO A 1 246 ? -1.921 7.746 14.349 1.00 96.69 246 PRO A O 1
ATOM 1901 N N . LEU A 1 247 ? -2.534 5.665 13.757 1.00 97.62 247 LEU A N 1
ATOM 1902 C CA . LEU A 1 247 ? -3.821 5.668 14.457 1.00 97.62 247 LEU A CA 1
ATOM 1903 C C . LEU A 1 247 ? -3.845 4.680 15.613 1.00 97.62 247 LEU A C 1
ATOM 1905 O O . LEU A 1 247 ? -3.302 3.580 15.516 1.00 97.62 247 LEU A O 1
ATOM 1909 N N . VAL A 1 248 ? -4.550 5.057 16.674 1.00 97.81 248 VAL A N 1
ATOM 1910 C CA . VAL A 1 248 ? -4.972 4.139 17.729 1.00 97.81 248 VAL A CA 1
ATOM 1911 C C . VAL A 1 248 ? -6.368 3.653 17.388 1.00 97.81 248 VAL A C 1
ATOM 1913 O O . VAL A 1 248 ? -7.311 4.451 17.338 1.00 97.81 248 VAL A O 1
ATOM 1916 N N . LEU A 1 249 ? -6.501 2.348 17.163 1.00 96.69 249 LEU A N 1
ATOM 1917 C CA . LEU A 1 249 ? -7.795 1.710 17.003 1.00 96.69 249 LEU A CA 1
ATOM 1918 C C . LEU A 1 249 ? -8.212 1.023 18.297 1.00 96.69 249 LEU A C 1
ATOM 1920 O O . LEU A 1 249 ? -7.445 0.244 18.856 1.00 96.69 249 LEU A O 1
ATOM 1924 N N . ILE A 1 250 ? -9.444 1.268 18.731 1.00 94.88 250 ILE A N 1
ATOM 1925 C CA . ILE A 1 250 ? -10.106 0.528 19.805 1.00 94.88 250 ILE A CA 1
ATOM 1926 C C . ILE A 1 250 ? -11.310 -0.165 19.183 1.00 94.88 250 ILE A C 1
ATOM 1928 O O . ILE A 1 250 ? -12.144 0.474 18.550 1.00 94.88 250 ILE A O 1
ATOM 1932 N N . GLU A 1 251 ? -11.355 -1.492 19.298 1.00 92.44 251 GLU A N 1
ATOM 1933 C CA . GLU A 1 251 ? -12.446 -2.331 18.778 1.00 92.44 251 GLU A CA 1
ATOM 1934 C C . GLU A 1 251 ? -12.741 -2.106 17.279 1.00 92.44 251 GLU A C 1
ATOM 1936 O O . GLU A 1 251 ? -13.856 -2.303 16.801 1.00 92.44 251 GLU A O 1
ATOM 1941 N N . GLY A 1 252 ? -11.708 -1.726 16.517 1.00 91.88 252 GLY A N 1
ATOM 1942 C CA . GLY A 1 252 ? -11.783 -1.488 15.074 1.00 91.88 252 GLY A CA 1
ATOM 1943 C C . GLY A 1 252 ? -12.125 -0.053 14.667 1.00 91.88 252 GLY A C 1
ATOM 1944 O O . GLY A 1 252 ? -12.190 0.210 13.468 1.00 91.88 252 GLY A O 1
ATOM 1945 N N . GLU A 1 253 ? -12.300 0.868 15.618 1.00 93.94 253 GLU A N 1
ATOM 1946 C CA . GLU A 1 253 ? -12.577 2.289 15.377 1.00 93.94 253 GLU A CA 1
ATOM 1947 C C . GLU A 1 253 ? -11.417 3.186 15.786 1.00 93.94 253 GLU A C 1
ATOM 1949 O O . GLU A 1 253 ? -10.672 2.861 16.700 1.00 93.94 253 GLU A O 1
ATOM 1954 N N . VAL A 1 254 ? -11.282 4.343 15.142 1.00 95.88 254 VAL A N 1
ATOM 1955 C CA . VAL A 1 254 ? -10.249 5.333 15.471 1.00 95.88 254 VAL A CA 1
ATOM 1956 C C . VAL A 1 254 ? -10.609 6.096 16.743 1.00 95.88 254 VAL A C 1
ATOM 1958 O O . VAL A 1 254 ? -11.630 6.782 16.801 1.00 95.88 254 VAL A O 1
ATOM 1961 N N . HIS A 1 255 ? -9.723 6.023 17.735 1.00 95.69 255 HIS A N 1
ATOM 1962 C CA . HIS A 1 255 ? -9.855 6.700 19.031 1.00 95.69 255 HIS A CA 1
ATOM 1963 C C . HIS A 1 255 ? -8.730 7.694 19.326 1.00 95.69 255 HIS A C 1
ATOM 1965 O O . HIS A 1 255 ? -8.776 8.394 20.340 1.00 95.69 255 HIS A O 1
ATOM 1971 N N . GLY A 1 256 ? -7.737 7.777 18.446 1.00 95.81 256 GLY A N 1
ATOM 1972 C CA . GLY A 1 256 ? -6.591 8.634 18.658 1.00 95.81 256 GLY A CA 1
ATOM 1973 C C . GLY A 1 256 ? -5.511 8.454 17.611 1.00 95.81 256 GLY A C 1
ATOM 1974 O O . GLY A 1 256 ? -5.670 7.709 16.639 1.00 95.81 256 GLY A O 1
ATOM 1975 N N . THR A 1 257 ? -4.391 9.113 17.854 1.00 96.56 257 THR A N 1
ATOM 1976 C CA . THR A 1 257 ? -3.163 8.996 17.074 1.00 96.56 257 THR A CA 1
ATOM 1977 C C . THR A 1 257 ? -2.026 8.564 17.983 1.00 96.56 257 THR A C 1
ATOM 1979 O O . THR A 1 257 ? -2.110 8.629 19.212 1.00 96.56 257 THR A O 1
ATOM 1982 N N . TRP A 1 258 ? -0.949 8.084 17.381 1.00 97.38 258 TRP A N 1
ATOM 1983 C CA . TRP A 1 258 ? 0.268 7.808 18.123 1.00 97.38 258 TRP A CA 1
ATOM 1984 C C . TRP A 1 258 ? 1.491 8.219 17.316 1.00 97.38 258 TRP A C 1
ATOM 1986 O O . TRP A 1 258 ? 1.440 8.448 16.108 1.00 97.38 258 TRP A O 1
ATOM 1996 N N . SER A 1 259 ? 2.615 8.332 17.996 1.00 95.31 259 SER A N 1
ATOM 1997 C CA . SER A 1 259 ? 3.916 8.533 17.383 1.00 95.31 259 SER A CA 1
ATOM 1998 C C . SER A 1 259 ? 4.977 7.861 18.236 1.00 95.31 259 SER A C 1
ATOM 2000 O O . SER A 1 259 ? 4.712 7.406 19.350 1.00 95.31 259 SER A O 1
ATOM 2002 N N . PHE A 1 260 ? 6.195 7.790 17.719 1.00 94.00 260 PHE A N 1
ATOM 2003 C CA . PHE A 1 260 ? 7.326 7.371 18.521 1.00 94.00 260 PHE A CA 1
ATOM 2004 C C . PHE A 1 260 ? 8.545 8.227 18.215 1.00 94.00 260 PHE A C 1
ATOM 2006 O O . PHE A 1 260 ? 8.698 8.762 17.113 1.00 94.00 260 PHE A O 1
ATOM 2013 N N . ARG A 1 261 ? 9.425 8.329 19.204 1.00 92.50 261 ARG A N 1
ATOM 2014 C CA . ARG A 1 261 ? 10.720 9.000 19.106 1.00 92.50 261 ARG A CA 1
ATOM 2015 C C . ARG A 1 261 ? 11.787 8.185 19.827 1.00 92.50 261 ARG A C 1
ATOM 2017 O O . ARG A 1 261 ? 11.468 7.347 20.666 1.00 92.50 261 ARG A O 1
ATOM 2024 N N . GLY A 1 262 ? 13.046 8.440 19.491 1.00 88.12 262 GLY A N 1
ATOM 2025 C CA . GLY A 1 262 ? 14.171 7.602 19.907 1.00 88.12 262 GLY A CA 1
ATOM 2026 C C . GLY A 1 262 ? 14.521 6.531 18.871 1.00 88.12 262 GLY A C 1
ATOM 2027 O O . GLY A 1 262 ? 13.889 6.427 17.816 1.00 88.12 262 GLY A O 1
ATOM 2028 N N . ALA A 1 263 ? 15.580 5.780 19.158 1.00 79.94 263 ALA A N 1
ATOM 2029 C CA . ALA A 1 263 ? 16.127 4.732 18.306 1.00 79.94 263 ALA A CA 1
ATOM 2030 C C . ALA A 1 263 ? 16.955 3.753 19.151 1.00 79.94 263 ALA A C 1
ATOM 2032 O O . ALA A 1 263 ? 17.404 4.094 20.244 1.00 79.94 263 ALA A O 1
ATOM 2033 N N . GLY A 1 264 ? 17.202 2.557 18.615 1.00 81.00 264 GLY A N 1
ATOM 2034 C CA . GLY A 1 264 ? 17.959 1.526 19.319 1.00 81.00 264 GLY A CA 1
ATOM 2035 C C . GLY A 1 264 ? 17.150 0.909 20.456 1.00 81.00 264 GLY A C 1
ATOM 2036 O O . GLY A 1 264 ? 15.990 0.551 20.274 1.00 81.00 264 GLY A O 1
ATOM 2037 N N . ASP A 1 265 ? 17.765 0.778 21.628 1.00 89.06 265 ASP A N 1
ATOM 2038 C CA . ASP A 1 265 ? 17.175 0.081 22.773 1.00 89.06 265 ASP A CA 1
ATOM 2039 C C . ASP A 1 265 ? 16.117 0.905 23.523 1.00 89.06 265 ASP A C 1
ATOM 2041 O O . ASP A 1 265 ? 15.320 0.321 24.262 1.00 89.06 265 ASP A O 1
ATOM 2045 N N . ARG A 1 266 ? 16.100 2.230 23.325 1.00 93.12 266 ARG A N 1
ATOM 2046 C CA . ARG A 1 266 ? 15.238 3.189 24.026 1.00 93.12 266 ARG A CA 1
ATOM 2047 C C . ARG A 1 266 ? 14.342 3.945 23.060 1.00 93.12 266 ARG A C 1
ATOM 2049 O O . ARG A 1 266 ? 14.814 4.705 22.212 1.00 93.12 266 ARG A O 1
ATOM 2056 N N . ILE A 1 267 ? 13.037 3.797 23.252 1.00 94.75 267 ILE A N 1
ATOM 2057 C CA . ILE A 1 267 ? 12.035 4.572 22.523 1.00 94.75 267 ILE A CA 1
ATOM 2058 C C . ILE A 1 267 ? 10.983 5.125 23.475 1.00 94.75 267 ILE A C 1
ATOM 2060 O O . ILE A 1 267 ? 10.694 4.551 24.525 1.00 94.75 267 ILE A O 1
ATOM 2064 N N . THR A 1 268 ? 10.362 6.218 23.059 1.00 97.06 268 THR A N 1
ATOM 2065 C CA . THR A 1 268 ? 9.148 6.734 23.681 1.00 97.06 268 THR A CA 1
ATOM 2066 C C . THR A 1 268 ? 8.005 6.621 22.691 1.00 97.06 268 THR A C 1
ATOM 2068 O O . THR A 1 268 ? 8.110 7.153 21.584 1.00 97.06 268 THR A O 1
ATOM 2071 N N . ILE A 1 269 ? 6.929 5.944 23.084 1.00 97.25 269 ILE A N 1
ATOM 2072 C CA . ILE A 1 269 ? 5.668 5.878 22.345 1.00 97.25 269 ILE A CA 1
ATOM 2073 C C . ILE A 1 269 ? 4.736 6.922 22.951 1.00 97.25 269 ILE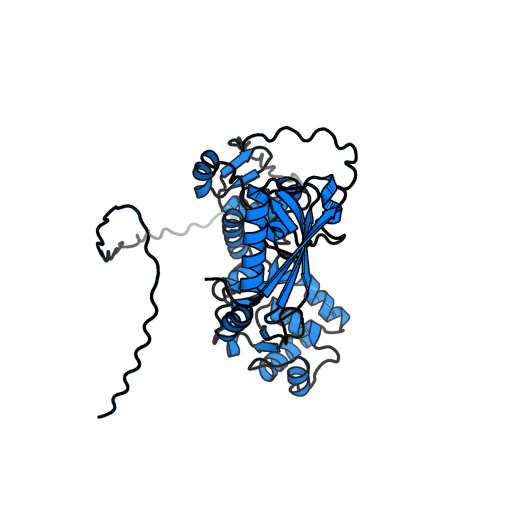 A C 1
ATOM 2075 O O . ILE A 1 269 ? 4.370 6.824 24.119 1.00 97.25 269 ILE A O 1
ATOM 2079 N N . ALA A 1 270 ? 4.382 7.928 22.157 1.00 97.75 270 ALA A N 1
ATOM 2080 C CA . ALA A 1 270 ? 3.456 8.980 22.550 1.00 97.75 270 ALA A CA 1
ATOM 2081 C C . ALA A 1 270 ? 2.076 8.691 21.956 1.00 97.75 270 ALA A C 1
ATOM 2083 O O . ALA A 1 270 ? 1.945 8.536 20.740 1.00 97.75 270 ALA A O 1
ATOM 2084 N N . ILE A 1 271 ? 1.060 8.619 22.808 1.00 98.06 271 ILE A N 1
ATOM 2085 C CA . ILE A 1 271 ? -0.311 8.249 22.466 1.00 98.06 271 ILE A CA 1
ATOM 2086 C C . ILE A 1 271 ? -1.234 9.414 22.805 1.00 98.06 271 ILE A C 1
ATOM 2088 O O . ILE A 1 271 ? -1.273 9.880 23.941 1.00 98.06 271 ILE A O 1
ATOM 2092 N N . GLN A 1 272 ? -2.014 9.857 21.825 1.00 96.44 272 GLN A N 1
ATOM 2093 C CA . GLN A 1 272 ? -3.013 10.903 21.994 1.00 96.44 272 GLN A CA 1
ATOM 2094 C C . GLN A 1 272 ? -4.401 10.311 21.793 1.00 96.44 272 GLN A C 1
ATOM 2096 O O . GLN A 1 272 ? -4.720 9.835 20.706 1.00 96.44 272 GLN A O 1
ATOM 2101 N N . LEU A 1 273 ? -5.231 10.335 22.836 1.00 95.88 273 LEU A N 1
ATOM 2102 C CA . LEU A 1 273 ? -6.587 9.783 22.814 1.00 95.88 273 LEU A CA 1
ATOM 2103 C C . LEU A 1 273 ? -7.641 10.882 22.934 1.00 95.88 273 LEU A C 1
ATOM 2105 O O . LEU A 1 273 ? -7.493 11.814 23.724 1.00 95.88 273 LEU A O 1
ATOM 2109 N N . TYR A 1 274 ? -8.748 10.735 22.208 1.00 92.38 274 TYR A N 1
ATOM 2110 C CA . TYR A 1 274 ? -9.883 11.659 22.316 1.00 92.38 274 TYR A CA 1
ATOM 2111 C C . TYR A 1 274 ? -10.714 11.424 23.589 1.00 92.38 274 TYR A C 1
ATOM 2113 O O . TYR A 1 274 ? -11.307 12.356 24.140 1.00 92.38 274 TYR A O 1
ATOM 2121 N N . ASP A 1 275 ? -10.733 10.184 24.085 1.00 88.81 275 ASP A N 1
ATOM 2122 C CA . ASP A 1 275 ? -11.467 9.771 25.282 1.00 88.81 275 ASP A CA 1
ATOM 2123 C C . ASP A 1 275 ? -10.587 8.916 26.191 1.00 88.81 275 ASP A C 1
ATOM 2125 O O . ASP A 1 275 ? -9.719 8.181 25.723 1.00 88.81 275 ASP A O 1
ATOM 2129 N N . ALA A 1 276 ? -10.832 8.995 27.500 1.00 87.81 276 ALA A N 1
ATOM 2130 C CA . ALA A 1 276 ? -10.117 8.177 28.470 1.00 87.81 276 ALA A CA 1
ATOM 2131 C C . ALA A 1 276 ? -10.591 6.712 28.378 1.00 87.81 276 ALA A C 1
ATOM 2133 O O . ALA A 1 276 ? -11.788 6.456 28.552 1.00 87.81 276 ALA A O 1
ATOM 2134 N N . PRO A 1 277 ? -9.692 5.746 28.118 1.00 90.62 277 PRO A N 1
ATOM 2135 C CA . PRO A 1 277 ? -10.051 4.337 28.102 1.00 90.62 277 PRO A CA 1
ATOM 2136 C C . PRO A 1 277 ? -10.295 3.830 29.531 1.00 90.62 277 PRO A C 1
ATOM 2138 O O . PRO A 1 277 ? -9.687 4.297 30.493 1.00 90.62 277 PRO A O 1
ATOM 2141 N N . GLY A 1 278 ? -11.178 2.841 29.683 1.00 92.38 278 GLY A N 1
ATOM 2142 C CA . GLY A 1 278 ? -11.319 2.125 30.955 1.00 92.38 278 GLY A CA 1
ATOM 2143 C C . GLY A 1 278 ? -10.086 1.258 31.270 1.00 92.38 278 GLY A C 1
ATOM 2144 O O . GLY A 1 278 ? -9.306 0.963 30.361 1.00 92.38 278 GLY A O 1
ATOM 2145 N N . PRO A 1 279 ? -9.932 0.753 32.511 1.00 93.62 279 PRO A N 1
ATOM 2146 C CA . PRO A 1 279 ? -8.714 0.060 32.957 1.00 93.62 279 PRO A CA 1
ATOM 2147 C C . PRO A 1 279 ? -8.284 -1.116 32.070 1.00 93.62 279 PRO A C 1
ATOM 2149 O O . PRO A 1 279 ? -7.104 -1.312 31.805 1.00 93.62 279 PRO A O 1
ATOM 2152 N N . ARG A 1 280 ? -9.251 -1.884 31.554 1.00 93.19 280 ARG A N 1
ATOM 2153 C CA . ARG A 1 280 ? -8.973 -3.017 30.660 1.00 93.19 280 ARG A CA 1
ATOM 2154 C C . ARG A 1 280 ? -8.396 -2.579 29.312 1.00 93.19 280 ARG A C 1
ATOM 2156 O O . ARG A 1 280 ? -7.504 -3.238 28.793 1.00 93.19 280 ARG A O 1
ATOM 2163 N N . LEU A 1 281 ? -8.927 -1.501 28.738 1.00 94.19 281 LEU A N 1
ATOM 2164 C CA . LEU A 1 281 ? -8.442 -0.959 27.467 1.00 94.19 281 LEU A CA 1
ATOM 2165 C C . LEU A 1 281 ? -7.097 -0.258 27.645 1.00 94.19 281 LEU A C 1
ATOM 2167 O O . LEU A 1 281 ? -6.259 -0.349 26.758 1.00 94.19 281 LEU A O 1
ATOM 2171 N N . GLN A 1 282 ? -6.883 0.379 28.797 1.00 95.88 282 GLN A N 1
ATOM 2172 C CA . GLN A 1 282 ? -5.594 0.954 29.164 1.00 95.88 282 GLN A CA 1
ATOM 2173 C C . GLN A 1 282 ? -4.496 -0.120 29.194 1.00 95.88 282 GLN A C 1
ATOM 2175 O O . GLN A 1 282 ? -3.474 0.040 28.539 1.00 95.88 282 GLN A O 1
ATOM 2180 N N . ALA A 1 283 ? -4.743 -1.258 29.852 1.00 96.12 283 ALA A N 1
ATOM 2181 C CA . ALA A 1 283 ? -3.795 -2.373 29.853 1.00 96.12 283 ALA A CA 1
ATOM 2182 C C . ALA A 1 283 ? -3.515 -2.907 28.433 1.00 96.12 283 ALA A C 1
ATOM 2184 O O . ALA A 1 283 ? -2.365 -3.117 28.062 1.00 96.12 283 ALA A O 1
ATOM 2185 N N . ALA A 1 284 ? -4.553 -3.060 27.601 1.00 96.25 284 ALA A N 1
ATOM 2186 C CA . ALA A 1 284 ? -4.386 -3.508 26.215 1.00 96.25 284 ALA A CA 1
ATOM 2187 C C . ALA A 1 284 ? -3.605 -2.504 25.340 1.00 96.25 284 ALA A C 1
ATOM 2189 O O . ALA A 1 284 ? -2.884 -2.910 24.431 1.00 96.25 284 ALA A O 1
ATOM 2190 N N . LEU A 1 285 ? -3.745 -1.201 25.601 1.00 96.94 285 LEU A N 1
ATOM 2191 C CA . LEU A 1 285 ? -2.979 -0.143 24.941 1.00 96.94 285 LEU A CA 1
ATOM 2192 C C . LEU A 1 285 ? -1.492 -0.218 25.307 1.00 96.94 285 LEU A C 1
ATOM 2194 O O . LEU A 1 285 ? -0.642 -0.093 24.428 1.00 96.94 285 LEU A O 1
ATOM 2198 N N . GLU A 1 286 ? -1.185 -0.447 26.584 1.00 96.94 286 GLU A N 1
ATOM 2199 C CA . GLU A 1 286 ? 0.187 -0.613 27.073 1.00 96.94 286 GLU A CA 1
ATOM 2200 C C . GLU A 1 286 ? 0.848 -1.870 26.495 1.00 96.94 286 GLU A C 1
ATOM 2202 O O . GLU A 1 286 ? 1.985 -1.807 26.025 1.00 96.94 286 GLU A O 1
ATOM 2207 N N . ASP A 1 287 ? 0.119 -2.988 26.443 1.00 96.62 287 ASP A N 1
ATOM 2208 C CA . ASP A 1 287 ? 0.583 -4.222 25.803 1.00 96.62 287 ASP A CA 1
ATOM 2209 C C . ASP A 1 287 ? 0.909 -3.998 24.318 1.00 96.62 287 ASP A C 1
ATOM 2211 O O . ASP A 1 287 ? 1.980 -4.386 23.846 1.00 96.62 287 ASP A O 1
ATOM 2215 N N . GLU A 1 288 ? 0.021 -3.330 23.577 1.00 96.88 288 GLU A N 1
ATOM 2216 C CA . GLU A 1 288 ? 0.228 -3.022 22.158 1.00 96.88 288 GLU A CA 1
ATOM 2217 C C . GLU A 1 288 ? 1.421 -2.073 21.945 1.00 96.88 288 GLU A C 1
ATOM 2219 O O . GLU A 1 288 ? 2.226 -2.279 21.035 1.00 96.88 288 GLU A O 1
ATOM 2224 N N . ALA A 1 289 ? 1.604 -1.073 22.812 1.00 96.44 289 ALA A N 1
ATOM 2225 C CA . ALA A 1 289 ? 2.773 -0.196 22.781 1.00 96.44 289 ALA A CA 1
ATOM 2226 C C . ALA A 1 289 ? 4.077 -0.983 23.006 1.00 96.44 289 ALA A C 1
ATOM 2228 O O . ALA A 1 289 ? 5.044 -0.820 22.258 1.00 96.44 289 ALA A O 1
ATOM 2229 N N . HIS A 1 290 ? 4.106 -1.905 23.970 1.00 95.44 290 HIS A N 1
ATOM 2230 C CA . HIS A 1 290 ? 5.259 -2.783 24.172 1.00 95.44 290 HIS A CA 1
ATOM 2231 C C . HIS A 1 290 ? 5.504 -3.727 22.986 1.00 95.44 290 HIS A C 1
ATOM 2233 O O . HIS A 1 290 ? 6.660 -3.959 22.624 1.00 95.44 290 HIS A O 1
ATOM 2239 N N . LEU A 1 291 ? 4.450 -4.229 22.333 1.00 93.81 291 LEU A N 1
ATOM 2240 C CA . LEU A 1 291 ? 4.575 -5.025 21.107 1.00 93.81 291 LEU A CA 1
ATOM 2241 C C . LEU A 1 291 ? 5.207 -4.216 19.966 1.00 93.81 291 LEU A C 1
ATOM 2243 O O . LEU A 1 291 ? 6.120 -4.715 19.300 1.00 93.81 291 LEU A O 1
ATOM 2247 N N . VAL A 1 292 ? 4.775 -2.966 19.769 1.00 92.19 292 VAL A N 1
ATOM 2248 C CA . VAL A 1 292 ? 5.386 -2.040 18.802 1.00 92.19 292 VAL A CA 1
ATOM 2249 C C . VAL A 1 292 ? 6.848 -1.774 19.158 1.00 92.19 292 VAL A C 1
ATOM 2251 O O . VAL A 1 292 ? 7.709 -1.827 18.280 1.00 92.19 292 VAL A O 1
ATOM 2254 N N . GLY A 1 293 ? 7.164 -1.546 20.433 1.00 91.12 293 GLY A N 1
ATOM 2255 C CA . GLY A 1 293 ? 8.544 -1.338 20.862 1.00 91.12 293 GLY A CA 1
ATOM 2256 C C . GLY A 1 293 ? 9.443 -2.541 20.601 1.00 91.12 293 GLY A C 1
ATOM 2257 O O . GLY A 1 293 ? 10.514 -2.387 20.018 1.00 91.12 293 GLY A O 1
ATOM 2258 N N . GLY A 1 294 ? 8.965 -3.750 20.900 1.00 89.00 294 GLY A N 1
ATOM 2259 C CA . GLY A 1 294 ? 9.676 -4.983 20.572 1.00 89.00 294 GLY A CA 1
ATOM 2260 C C . GLY A 1 294 ? 9.857 -5.194 19.063 1.00 89.00 294 GLY A C 1
ATOM 2261 O O . GLY A 1 294 ? 10.903 -5.685 18.633 1.00 89.00 294 GLY A O 1
ATOM 2262 N N . PHE A 1 295 ? 8.878 -4.795 18.241 1.00 85.94 295 PHE A N 1
ATOM 2263 C CA . PHE A 1 295 ? 9.006 -4.795 16.777 1.00 85.94 295 PHE A CA 1
ATOM 2264 C C . PHE A 1 295 ? 10.103 -3.835 16.294 1.00 85.94 295 PHE A C 1
ATOM 2266 O O . PHE A 1 295 ? 10.863 -4.175 15.386 1.00 85.94 295 PHE A O 1
ATOM 2273 N N . LEU A 1 296 ? 10.214 -2.668 16.931 1.00 84.81 296 LEU A N 1
ATOM 2274 C CA . LEU A 1 296 ? 11.257 -1.669 16.688 1.00 84.81 296 LEU A CA 1
ATOM 2275 C C . LEU A 1 296 ? 12.596 -2.000 17.373 1.00 84.81 296 LEU A C 1
ATOM 2277 O O . LEU A 1 296 ? 13.500 -1.171 17.357 1.00 84.81 296 LEU A O 1
ATOM 2281 N N . GLU A 1 297 ? 12.732 -3.207 17.933 1.00 85.81 297 GLU A N 1
ATOM 2282 C CA . GLU A 1 297 ? 13.929 -3.711 18.622 1.00 85.81 297 GLU A CA 1
ATOM 2283 C C . GLU A 1 297 ? 14.313 -2.936 19.896 1.00 85.81 297 GLU A C 1
ATOM 2285 O O . GLU A 1 297 ? 15.419 -3.091 20.416 1.00 85.81 297 GLU A O 1
ATOM 2290 N N . ALA A 1 298 ? 13.376 -2.169 20.453 1.00 88.50 298 ALA A N 1
ATOM 2291 C CA . ALA A 1 298 ? 13.549 -1.479 21.719 1.00 88.50 298 ALA A CA 1
ATOM 2292 C C . ALA A 1 298 ? 13.180 -2.396 22.891 1.00 88.50 298 ALA A C 1
ATOM 2294 O O . ALA A 1 298 ? 12.129 -3.038 22.896 1.00 88.50 298 ALA A O 1
ATOM 2295 N N . SER A 1 299 ? 14.045 -2.444 23.905 1.00 89.00 299 SER A N 1
ATOM 2296 C CA . SER A 1 299 ? 13.781 -3.171 25.160 1.00 89.00 299 SER A CA 1
ATOM 2297 C C . SER A 1 299 ? 13.323 -2.241 26.283 1.00 89.00 299 SER A C 1
ATOM 2299 O O . SER A 1 299 ? 12.794 -2.700 27.291 1.00 89.00 299 SER A O 1
ATOM 2301 N N . ASN A 1 300 ? 13.526 -0.936 26.115 1.00 93.50 300 ASN A N 1
ATOM 2302 C CA . ASN A 1 300 ? 13.165 0.095 27.069 1.00 93.50 300 ASN A CA 1
ATOM 2303 C C . ASN A 1 300 ? 12.173 1.051 26.401 1.00 93.50 300 ASN A C 1
ATOM 2305 O O . ASN A 1 300 ? 12.544 1.939 25.628 1.00 93.50 300 ASN A O 1
ATOM 23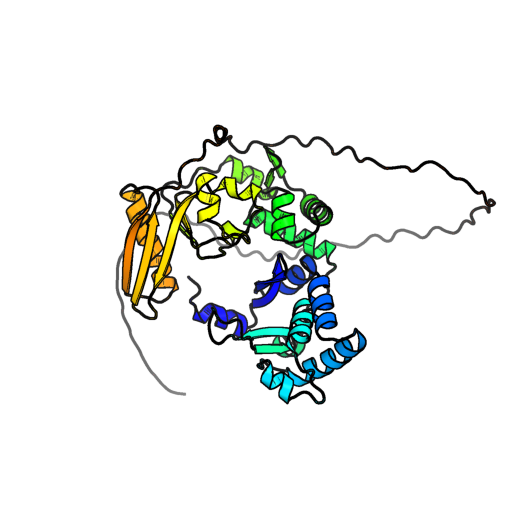09 N N . VAL A 1 301 ? 10.893 0.791 26.652 1.00 96.50 301 VAL A N 1
ATOM 2310 C CA . VAL A 1 301 ? 9.774 1.525 26.069 1.00 96.50 301 VAL A CA 1
ATOM 2311 C C . VAL A 1 301 ? 9.175 2.411 27.149 1.00 96.50 301 VAL A C 1
ATOM 2313 O O . VAL A 1 301 ? 8.629 1.920 28.134 1.00 96.50 301 VAL A O 1
ATOM 2316 N N . THR A 1 302 ? 9.261 3.721 26.952 1.00 97.44 302 THR A N 1
ATOM 2317 C CA . THR A 1 302 ? 8.495 4.690 27.740 1.00 97.44 302 THR A CA 1
ATOM 2318 C C . THR A 1 302 ? 7.178 4.962 27.025 1.00 97.44 302 THR A C 1
ATOM 2320 O O . THR A 1 302 ? 7.179 5.231 25.823 1.00 97.44 302 THR A O 1
ATOM 2323 N N . ILE A 1 303 ? 6.062 4.933 27.749 1.00 97.62 303 ILE A N 1
ATOM 2324 C CA . ILE A 1 303 ? 4.748 5.292 27.210 1.00 97.62 303 ILE A CA 1
ATOM 2325 C C . ILE A 1 303 ? 4.360 6.656 27.769 1.00 97.62 303 ILE A C 1
ATOM 2327 O O . ILE A 1 303 ? 4.335 6.859 28.981 1.00 97.62 303 ILE A O 1
ATOM 2331 N N . GLU A 1 304 ? 4.057 7.587 26.875 1.00 97.19 304 GLU A N 1
ATOM 2332 C CA . GLU A 1 304 ? 3.461 8.874 27.207 1.00 97.19 304 GLU A CA 1
ATOM 2333 C C . GLU A 1 304 ? 2.048 8.906 26.653 1.00 97.19 304 GLU A C 1
ATOM 2335 O O . GLU A 1 304 ? 1.833 8.622 25.476 1.00 97.19 304 GLU A O 1
ATOM 2340 N N . GLN A 1 305 ? 1.084 9.259 27.494 1.00 96.19 305 GLN A N 1
ATOM 2341 C CA . GLN A 1 305 ? -0.313 9.316 27.100 1.00 96.19 305 GLN A CA 1
ATOM 2342 C C . GLN A 1 305 ? -0.896 10.679 27.432 1.00 96.19 305 GLN A C 1
ATOM 2344 O O . GLN A 1 305 ? -0.798 11.158 28.561 1.00 96.19 305 GLN A O 1
ATOM 2349 N N . GLU A 1 306 ? -1.548 11.273 26.444 1.00 94.75 306 GLU A N 1
ATOM 2350 C CA . GLU A 1 306 ? -2.212 12.560 26.553 1.00 94.75 306 GLU A CA 1
ATOM 2351 C C . GLU A 1 306 ? -3.667 12.432 26.095 1.00 94.75 306 GLU A C 1
ATOM 2353 O O . GLU A 1 306 ? -3.989 11.741 25.123 1.00 94.75 306 GLU A O 1
ATOM 2358 N N . ARG A 1 307 ? -4.568 13.122 26.799 1.00 92.56 307 ARG A N 1
ATOM 2359 C CA . ARG A 1 307 ? -5.939 13.307 26.333 1.00 92.56 307 ARG A CA 1
ATOM 2360 C C . ARG A 1 307 ? -6.014 14.582 25.508 1.00 92.56 307 ARG A C 1
ATOM 2362 O O . ARG A 1 307 ? -5.768 15.665 26.029 1.00 92.56 307 ARG A O 1
ATOM 2369 N N . VAL A 1 308 ? -6.451 14.455 24.263 1.00 90.75 308 VAL A N 1
ATOM 2370 C CA . VAL A 1 308 ? -6.660 15.584 23.355 1.00 90.75 308 VAL A CA 1
ATOM 2371 C C . VAL A 1 308 ? -8.147 15.858 23.171 1.00 90.75 308 VAL A C 1
ATOM 2373 O O . VAL A 1 308 ? -8.987 14.958 23.239 1.00 90.75 308 VAL A O 1
ATOM 2376 N N . ALA A 1 309 ? -8.499 17.125 22.956 1.00 85.12 309 ALA A N 1
ATOM 2377 C CA . ALA A 1 309 ? -9.883 17.494 22.703 1.00 85.12 309 ALA A CA 1
ATOM 2378 C C . ALA A 1 309 ? -10.374 16.825 21.413 1.00 85.12 309 ALA A C 1
ATOM 2380 O O . ALA A 1 309 ? -9.734 16.912 20.364 1.00 85.12 309 ALA A O 1
ATOM 2381 N N . ARG A 1 310 ? -11.540 16.177 21.476 1.00 81.75 310 ARG A N 1
ATOM 2382 C CA . ARG A 1 310 ? -12.201 15.676 20.273 1.00 81.75 310 ARG A CA 1
ATOM 2383 C C . ARG A 1 310 ? -12.596 16.879 19.401 1.00 81.75 310 ARG A C 1
ATOM 2385 O O . ARG A 1 310 ? -13.292 17.761 19.914 1.00 81.75 310 ARG A O 1
ATOM 2392 N N . PRO A 1 311 ? -12.229 16.912 18.106 1.00 77.81 311 PRO A N 1
ATOM 2393 C CA . PRO A 1 311 ? -12.702 17.941 17.192 1.00 77.81 311 PRO A CA 1
ATOM 2394 C C . PRO A 1 311 ? -14.221 18.079 17.282 1.00 77.81 311 PRO A C 1
ATOM 2396 O O . PRO A 1 311 ? -14.943 17.072 17.328 1.00 77.81 311 PRO A O 1
ATOM 2399 N N . ALA A 1 312 ? -14.697 19.326 17.346 1.00 67.38 312 ALA A N 1
ATOM 2400 C CA . ALA A 1 312 ? -16.108 19.616 17.537 1.00 67.38 312 ALA A CA 1
ATOM 2401 C C . ALA A 1 312 ? -16.938 18.837 16.515 1.00 67.38 312 ALA A C 1
ATOM 2403 O O . ALA A 1 312 ? -16.692 18.877 15.305 1.00 67.38 312 ALA A O 1
ATOM 2404 N N . ARG A 1 313 ? -17.940 18.111 17.014 1.00 58.53 313 ARG A N 1
ATOM 2405 C CA . ARG A 1 313 ? -18.902 17.407 16.178 1.00 58.53 313 ARG A CA 1
ATOM 2406 C C . ARG A 1 313 ? -19.675 18.483 15.417 1.00 58.53 313 ARG A C 1
ATOM 2408 O O . ARG A 1 313 ? -20.664 18.998 15.929 1.00 58.53 313 ARG A O 1
ATOM 2415 N N . ARG A 1 314 ? -19.238 18.862 14.207 1.00 50.34 314 ARG A N 1
ATOM 2416 C CA . ARG A 1 314 ? -20.139 19.558 13.277 1.00 50.34 314 ARG A CA 1
ATOM 2417 C C . ARG A 1 314 ? -21.408 18.719 13.246 1.00 50.34 314 ARG A C 1
ATOM 2419 O O . ARG A 1 314 ? -21.297 17.495 13.164 1.00 50.34 314 ARG A O 1
ATOM 2426 N N . ALA A 1 315 ? -22.567 19.353 13.416 1.00 40.94 315 ALA A N 1
ATOM 2427 C CA . ALA A 1 315 ? -23.861 18.685 13.467 1.00 40.94 315 ALA A CA 1
ATOM 2428 C C . ALA A 1 315 ? -24.127 17.968 12.133 1.00 40.94 315 ALA A C 1
ATOM 2430 O O . ALA A 1 315 ? -24.810 18.469 11.250 1.00 40.94 315 ALA A O 1
ATOM 2431 N N . ALA A 1 316 ? -23.514 16.805 11.957 1.00 43.16 316 ALA A N 1
ATOM 2432 C CA . ALA A 1 316 ? -23.826 15.866 10.911 1.00 43.16 316 ALA A CA 1
ATOM 2433 C C . ALA A 1 316 ? -25.106 15.156 11.345 1.00 43.16 316 ALA A C 1
ATOM 2435 O O . ALA A 1 316 ? -25.248 14.783 12.516 1.00 43.16 316 ALA A O 1
ATOM 2436 N N . ALA A 1 317 ? -26.037 15.009 10.402 1.00 42.53 317 ALA A N 1
ATOM 2437 C CA . ALA A 1 317 ? -27.264 14.247 10.579 1.00 42.53 317 ALA A CA 1
ATOM 2438 C C . ALA A 1 317 ? -26.968 12.935 11.321 1.00 42.53 317 ALA A C 1
ATOM 2440 O O . ALA A 1 317 ? -25.944 12.303 11.054 1.00 42.53 317 ALA A O 1
ATOM 2441 N N . LYS A 1 318 ? -27.839 12.565 12.276 1.00 35.28 318 LYS A N 1
ATOM 2442 C CA . LYS A 1 318 ? -27.721 11.339 13.084 1.00 35.28 318 LYS A CA 1
ATOM 2443 C C . LYS A 1 318 ? -27.185 10.206 12.211 1.00 35.28 318 LYS A C 1
ATOM 2445 O O . LYS A 1 318 ? -27.864 9.793 11.272 1.00 35.28 318 LYS A O 1
ATOM 2450 N N . ALA A 1 319 ? -25.982 9.724 12.530 1.00 39.75 319 ALA A N 1
ATOM 2451 C CA . ALA A 1 319 ? -25.460 8.515 11.917 1.00 39.75 319 ALA A CA 1
ATOM 2452 C C . ALA A 1 319 ? -26.536 7.428 12.083 1.00 39.75 319 ALA A C 1
ATOM 2454 O O . ALA A 1 319 ? -27.027 7.247 13.206 1.00 39.75 319 ALA A O 1
ATOM 2455 N N . PRO A 1 320 ? -26.978 6.771 10.997 1.00 37.72 320 PRO A N 1
ATOM 2456 C CA . PRO A 1 320 ? -27.978 5.728 11.115 1.00 37.72 320 PRO A CA 1
ATOM 2457 C C . PRO A 1 320 ? -27.454 4.653 12.077 1.00 37.72 320 PRO A C 1
ATOM 2459 O O . PRO A 1 320 ? -26.245 4.401 12.116 1.00 37.72 320 PRO A O 1
ATOM 2462 N N . PRO A 1 321 ? -28.333 4.037 12.887 1.00 38.09 321 PRO A N 1
ATOM 2463 C CA . PRO A 1 321 ? -27.924 2.965 13.780 1.00 38.09 321 PRO A CA 1
ATOM 2464 C C . PRO A 1 321 ? -27.191 1.896 12.972 1.00 38.09 321 PRO A C 1
ATOM 2466 O O . PRO A 1 321 ? -27.621 1.561 11.865 1.00 38.09 321 PRO A O 1
ATOM 2469 N N . ARG A 1 322 ? -26.089 1.376 13.524 1.00 50.16 322 ARG A N 1
ATOM 2470 C CA . ARG A 1 322 ? -25.323 0.279 12.926 1.00 50.16 322 ARG A CA 1
ATOM 2471 C C . ARG A 1 322 ? -26.265 -0.888 12.652 1.00 50.16 322 ARG A C 1
ATOM 2473 O O . ARG A 1 322 ? -26.665 -1.605 13.566 1.00 50.16 322 ARG A O 1
ATOM 2480 N N . LYS A 1 323 ? -26.662 -1.051 11.393 1.00 49.84 323 LYS A N 1
ATOM 2481 C CA . LYS A 1 323 ? -27.427 -2.2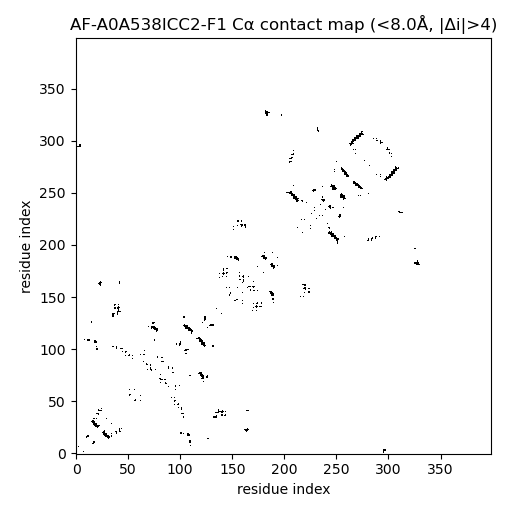14 10.960 1.00 49.84 323 LYS A CA 1
ATOM 2482 C C . LYS A 1 323 ? -26.448 -3.371 10.850 1.00 49.84 323 LYS A C 1
ATOM 2484 O O . LYS A 1 323 ? -25.359 -3.210 10.306 1.00 49.84 323 LYS A O 1
ATOM 2489 N N . ALA A 1 324 ? -26.839 -4.534 11.364 1.00 55.78 324 ALA A N 1
ATOM 2490 C CA . ALA A 1 324 ? -26.136 -5.764 11.037 1.00 55.78 324 ALA A CA 1
ATOM 2491 C C . ALA A 1 324 ? -26.027 -5.871 9.510 1.00 55.78 324 ALA A C 1
ATOM 2493 O O . ALA A 1 324 ? -27.010 -5.605 8.809 1.00 55.78 324 ALA A O 1
ATOM 2494 N N . LEU A 1 325 ? -24.849 -6.243 9.012 1.00 61.16 325 LEU A N 1
ATOM 2495 C CA . LEU A 1 325 ? -24.661 -6.581 7.607 1.00 61.16 325 LEU A CA 1
ATOM 2496 C C . LEU A 1 325 ? -25.587 -7.760 7.306 1.00 61.16 325 LEU A C 1
ATOM 2498 O O . LEU A 1 325 ? -25.368 -8.875 7.771 1.00 61.16 325 LEU A O 1
ATOM 2502 N N . LYS A 1 326 ? -26.689 -7.485 6.610 1.00 67.81 326 LYS A N 1
ATOM 2503 C CA . LYS A 1 326 ? -27.652 -8.498 6.176 1.00 67.81 326 LYS A CA 1
ATOM 2504 C C . LYS A 1 326 ? -27.412 -8.804 4.707 1.00 67.81 326 LYS A C 1
ATOM 2506 O O . LYS A 1 326 ? -26.921 -7.949 3.969 1.00 67.81 326 LYS A O 1
ATOM 2511 N N . ARG A 1 327 ? -27.807 -10.006 4.288 1.00 66.31 327 ARG A N 1
ATOM 2512 C CA . ARG A 1 327 ? -27.828 -10.400 2.875 1.00 66.31 327 ARG A CA 1
ATOM 2513 C C . ARG A 1 327 ? -28.558 -9.342 2.050 1.00 66.31 327 ARG A C 1
ATOM 2515 O O . ARG A 1 327 ? -29.684 -8.960 2.380 1.00 66.31 327 ARG A O 1
ATOM 2522 N N . GLY A 1 328 ? -27.901 -8.867 0.998 1.00 62.12 328 GLY A N 1
ATOM 2523 C CA . GLY A 1 328 ? -28.516 -8.003 -0.000 1.00 62.12 328 GLY A CA 1
ATOM 2524 C C . GLY A 1 328 ? -29.298 -8.840 -1.010 1.00 62.12 328 GLY A C 1
ATOM 2525 O O . GLY A 1 328 ? -28.952 -9.989 -1.273 1.00 62.12 328 GLY A O 1
ATOM 2526 N N . SER A 1 329 ? -30.351 -8.272 -1.601 1.00 45.59 329 SER A N 1
ATOM 2527 C CA . SER A 1 329 ? -30.955 -8.853 -2.806 1.00 45.59 329 SER A CA 1
ATOM 2528 C C . SER A 1 329 ? -30.275 -8.254 -4.037 1.00 45.59 329 SER A C 1
ATOM 2530 O O . SER A 1 329 ? -30.229 -7.035 -4.195 1.00 45.59 329 SER A O 1
ATOM 2532 N N . LEU A 1 330 ? -29.744 -9.103 -4.920 1.00 43.59 330 LEU A N 1
ATOM 2533 C CA . LEU A 1 330 ? -29.315 -8.679 -6.253 1.00 43.59 330 LEU A CA 1
ATOM 2534 C C . LEU A 1 330 ? -30.566 -8.311 -7.058 1.00 43.59 330 LEU A C 1
ATOM 2536 O O . LEU A 1 330 ? -31.363 -9.182 -7.404 1.00 43.59 330 LEU A O 1
ATOM 2540 N N . LYS A 1 331 ? -30.745 -7.028 -7.388 1.00 37.97 331 LYS A N 1
ATOM 2541 C CA . LYS A 1 331 ? -31.584 -6.677 -8.539 1.00 37.97 331 LYS A CA 1
ATOM 2542 C C . LYS A 1 331 ? -30.760 -6.974 -9.794 1.00 37.97 331 LYS A C 1
ATOM 2544 O O . LYS A 1 331 ? -29.659 -6.436 -9.900 1.00 37.97 331 LYS A O 1
ATOM 2549 N N . PRO A 1 332 ? -31.247 -7.795 -10.740 1.00 34.25 332 PRO A N 1
ATOM 2550 C CA . PRO A 1 332 ? -30.508 -8.055 -11.967 1.00 34.25 332 PRO A CA 1
ATOM 2551 C C . PRO A 1 332 ? -30.268 -6.734 -12.701 1.00 34.25 332 PRO A C 1
ATOM 2553 O O . PRO A 1 332 ? -31.202 -5.962 -12.944 1.00 34.25 332 PRO A O 1
ATOM 2556 N N . ALA A 1 333 ? -29.005 -6.461 -13.031 1.00 36.81 333 ALA A N 1
ATOM 2557 C CA . ALA A 1 333 ? -28.634 -5.298 -13.818 1.00 36.81 333 ALA A CA 1
ATOM 2558 C C . ALA A 1 333 ? -29.353 -5.374 -15.172 1.00 36.81 333 ALA A C 1
ATOM 2560 O O . ALA A 1 333 ? -29.118 -6.278 -15.976 1.00 36.81 333 ALA A O 1
ATOM 2561 N N . ARG A 1 334 ? -30.261 -4.425 -15.437 1.00 35.28 334 ARG A N 1
ATOM 2562 C CA . ARG A 1 334 ? -30.836 -4.234 -16.773 1.00 35.28 334 ARG A CA 1
ATOM 2563 C C . ARG A 1 334 ? -29.703 -3.826 -17.712 1.00 35.28 334 ARG A C 1
ATOM 2565 O O . ARG A 1 334 ? -29.344 -2.654 -17.796 1.00 35.28 334 ARG A O 1
ATOM 2572 N N . ARG A 1 335 ? -29.157 -4.808 -18.425 1.00 35.03 335 ARG A N 1
ATOM 2573 C CA . ARG A 1 335 ? -28.222 -4.625 -19.532 1.00 35.03 335 ARG A CA 1
ATOM 2574 C C . ARG A 1 335 ? -28.914 -3.757 -20.591 1.00 35.03 335 ARG A C 1
ATOM 2576 O O . ARG A 1 335 ? -29.757 -4.242 -21.339 1.00 35.03 335 ARG A O 1
ATOM 2583 N N . LYS A 1 336 ? -28.612 -2.456 -20.640 1.00 32.38 336 LYS A N 1
ATOM 2584 C CA . LYS A 1 336 ? -28.994 -1.608 -21.778 1.00 32.38 336 LYS A CA 1
ATOM 2585 C C . LYS A 1 336 ? -28.075 -1.966 -22.944 1.00 32.38 336 LYS A C 1
ATOM 2587 O O . LYS A 1 336 ? -27.035 -1.346 -23.135 1.00 32.38 336 LYS A O 1
ATOM 2592 N N . THR A 1 337 ? -28.459 -2.965 -23.730 1.00 30.39 337 THR A N 1
ATOM 2593 C CA . THR A 1 337 ? -27.967 -3.105 -25.101 1.00 30.39 337 THR A CA 1
ATOM 2594 C C . THR A 1 337 ? -28.426 -1.875 -25.881 1.00 30.39 337 THR A C 1
ATOM 2596 O O . THR A 1 337 ? -29.598 -1.767 -26.241 1.00 30.39 337 THR A O 1
ATOM 2599 N N . ARG A 1 338 ? -27.524 -0.914 -26.110 1.00 29.59 338 ARG A N 1
ATOM 2600 C CA . ARG A 1 338 ? -27.727 0.105 -27.144 1.00 29.59 338 ARG A CA 1
ATOM 2601 C C . ARG A 1 338 ? -27.588 -0.589 -28.497 1.00 29.59 338 ARG A C 1
ATOM 2603 O O . ARG A 1 338 ? -26.484 -0.715 -29.011 1.00 29.59 338 ARG A O 1
ATOM 2610 N N . TYR A 1 339 ? -28.704 -1.039 -29.059 1.00 30.69 339 TYR A N 1
ATOM 2611 C CA . TYR A 1 339 ? -28.811 -1.154 -30.508 1.00 30.69 339 TYR A CA 1
ATOM 2612 C C . TYR A 1 339 ? -28.983 0.267 -31.046 1.00 30.69 339 TYR A C 1
ATOM 2614 O O . TYR A 1 339 ? -30.017 0.895 -30.829 1.00 30.69 339 TYR A O 1
ATOM 2622 N N . GLY A 1 340 ? -27.933 0.800 -31.669 1.00 29.95 340 GLY A N 1
ATOM 2623 C CA . GLY A 1 340 ? -28.041 1.993 -32.497 1.00 29.95 340 GLY A CA 1
ATOM 2624 C C . GLY A 1 340 ? -28.764 1.619 -33.784 1.00 29.95 340 GLY A C 1
ATOM 2625 O O . GLY A 1 340 ? -28.253 0.833 -34.577 1.00 29.95 340 GLY A O 1
ATOM 2626 N N . SER A 1 341 ? -29.972 2.142 -33.963 1.00 31.08 341 SER A N 1
ATOM 2627 C CA . SER A 1 341 ? -30.703 2.084 -35.222 1.00 31.08 341 SER A CA 1
ATOM 2628 C C . SER A 1 341 ? -30.216 3.177 -36.175 1.00 31.08 341 SER A C 1
ATOM 2630 O O . SER A 1 341 ? -30.236 4.349 -35.809 1.00 31.08 341 SER A O 1
ATOM 2632 N N . GLY A 1 342 ? -29.895 2.785 -37.410 1.00 27.22 342 GLY A N 1
ATOM 2633 C CA . GLY A 1 342 ? -30.059 3.625 -38.600 1.00 27.22 342 GLY A CA 1
ATOM 2634 C C . GLY A 1 342 ? -28.831 4.396 -39.086 1.00 27.22 342 GLY A C 1
ATOM 2635 O O . GLY A 1 342 ? -28.558 5.497 -38.628 1.00 27.22 342 GLY A O 1
ATOM 2636 N N . ASN A 1 343 ? -28.155 3.866 -40.107 1.00 29.42 343 ASN A N 1
ATOM 2637 C CA . ASN A 1 343 ? -28.333 4.367 -41.474 1.00 29.42 343 ASN A CA 1
ATOM 2638 C C . ASN A 1 343 ? -27.761 3.359 -42.474 1.00 29.42 343 ASN A C 1
ATOM 2640 O O . ASN A 1 343 ? -26.624 2.910 -42.355 1.00 29.42 343 ASN A O 1
ATOM 2644 N N . GLY A 1 344 ? -28.614 2.952 -43.412 1.00 26.41 344 GLY A N 1
ATOM 2645 C CA . GLY A 1 344 ? -28.308 1.946 -44.413 1.00 26.41 344 GLY A CA 1
ATOM 2646 C C . GLY A 1 344 ? -27.516 2.511 -45.581 1.00 26.41 344 GLY A C 1
ATOM 2647 O O . GLY A 1 344 ? -27.784 3.620 -46.028 1.00 26.41 344 GLY A O 1
ATOM 2648 N N . ILE A 1 345 ? -26.608 1.694 -46.108 1.00 30.42 345 ILE A N 1
ATOM 2649 C CA . ILE A 1 345 ? -26.229 1.667 -47.520 1.00 30.42 345 ILE A CA 1
ATOM 2650 C C . ILE A 1 345 ? -26.006 0.186 -47.841 1.00 30.42 345 ILE A C 1
ATOM 2652 O O . ILE A 1 345 ? -25.231 -0.492 -47.168 1.00 30.42 345 ILE A O 1
ATOM 2656 N N . GLY A 1 346 ? -26.789 -0.340 -48.782 1.00 26.05 346 GLY A N 1
ATOM 2657 C CA . GLY A 1 346 ? -26.792 -1.756 -49.135 1.00 26.05 346 GLY A CA 1
ATOM 2658 C C . GLY A 1 346 ? -25.579 -2.158 -49.963 1.00 26.05 346 GLY A C 1
ATOM 2659 O O . GLY A 1 346 ? -25.100 -1.367 -50.764 1.00 26.05 346 GLY A O 1
ATOM 2660 N N . PHE A 1 347 ? -25.149 -3.411 -49.814 1.00 28.59 347 PHE A N 1
ATOM 2661 C CA . PHE A 1 347 ? -24.418 -4.138 -50.847 1.00 28.59 347 PHE A CA 1
ATOM 2662 C C . PHE A 1 347 ? -24.761 -5.632 -50.810 1.00 28.59 347 PHE A C 1
ATOM 2664 O O . PHE A 1 347 ? -25.195 -6.182 -49.801 1.00 28.59 347 PHE A O 1
ATOM 2671 N N . SER A 1 348 ? -24.628 -6.211 -51.998 1.00 26.58 348 SER A N 1
ATOM 2672 C CA . SER A 1 348 ? -25.221 -7.430 -52.538 1.00 26.58 348 SER A CA 1
ATOM 2673 C C . SER A 1 348 ? -24.942 -8.729 -51.776 1.00 26.58 348 SER A C 1
ATOM 2675 O O . SER A 1 348 ? -23.861 -8.950 -51.238 1.00 26.58 348 SER A O 1
ATOM 2677 N N . ALA A 1 349 ? -25.923 -9.631 -51.848 1.00 24.97 349 ALA A N 1
ATOM 2678 C CA . ALA A 1 349 ? -25.844 -11.023 -51.432 1.00 24.97 349 ALA A CA 1
ATOM 2679 C C . ALA A 1 349 ? -24.826 -11.828 -52.264 1.00 24.97 349 ALA A C 1
ATOM 2681 O O . ALA A 1 349 ? -24.771 -11.696 -53.487 1.00 24.97 349 ALA A O 1
ATOM 2682 N N . VAL A 1 350 ? -24.088 -12.714 -51.588 1.00 30.55 350 VAL A N 1
ATOM 2683 C CA . VAL A 1 350 ? -23.340 -13.851 -52.153 1.00 30.55 350 VAL A CA 1
ATOM 2684 C C . VAL A 1 350 ? -23.617 -15.063 -51.240 1.00 30.55 350 VAL A C 1
ATOM 2686 O O . VAL A 1 350 ? -23.576 -14.901 -50.018 1.00 30.55 350 VAL A O 1
ATOM 2689 N N . PRO A 1 351 ? -23.971 -16.251 -51.770 1.00 28.62 351 PRO A N 1
ATOM 2690 C CA . PRO A 1 351 ? -24.450 -17.380 -50.965 1.00 28.62 351 PRO A CA 1
ATOM 2691 C C . PRO A 1 351 ? -23.312 -18.189 -50.304 1.00 28.62 351 PRO A C 1
ATOM 2693 O O . PRO A 1 351 ? -22.167 -18.120 -50.752 1.00 28.62 351 PRO A O 1
ATOM 2696 N N . PRO A 1 352 ? -23.608 -18.992 -49.259 1.00 28.55 352 PRO A N 1
ATOM 2697 C CA . PRO A 1 352 ? -22.593 -19.720 -48.505 1.00 28.55 352 PRO A CA 1
ATOM 2698 C C . PRO A 1 352 ? -22.195 -21.042 -49.176 1.00 28.55 352 PRO A C 1
ATOM 2700 O O . PRO A 1 352 ? -23.027 -21.914 -49.438 1.00 28.55 352 PRO A O 1
ATOM 2703 N N . THR A 1 353 ? -20.892 -21.234 -49.372 1.00 26.48 353 THR A N 1
ATOM 2704 C CA . THR A 1 353 ? -20.279 -22.534 -49.671 1.00 26.48 353 THR A CA 1
ATOM 2705 C C . THR A 1 353 ? -20.195 -23.406 -48.418 1.00 26.48 353 THR A C 1
ATOM 2707 O O . THR A 1 353 ? -19.624 -23.016 -47.401 1.00 26.48 353 THR A O 1
ATOM 2710 N N . ARG A 1 354 ? -20.751 -24.618 -48.525 1.00 24.67 354 ARG A N 1
ATOM 2711 C CA . ARG A 1 354 ? -20.585 -25.748 -47.600 1.00 24.67 354 ARG A CA 1
ATOM 2712 C C . ARG A 1 354 ? -19.183 -26.345 -47.715 1.00 24.67 354 ARG A C 1
ATOM 2714 O O . ARG A 1 354 ? -18.810 -26.687 -48.823 1.00 24.67 354 ARG A O 1
ATOM 2721 N N . TYR A 1 355 ? -18.523 -26.588 -46.586 1.00 27.45 355 TYR A N 1
ATOM 2722 C CA . TYR A 1 355 ? -17.601 -27.697 -46.265 1.00 27.45 355 TYR A CA 1
ATOM 2723 C C . TYR A 1 355 ? -17.427 -27.625 -44.736 1.00 27.45 355 TYR A C 1
ATOM 2725 O O . TYR A 1 355 ? -17.392 -26.532 -44.190 1.00 27.45 355 TYR A O 1
ATOM 2733 N N . GLY A 1 356 ? -17.350 -28.663 -43.919 1.00 25.22 356 GLY A N 1
ATOM 2734 C CA . GLY A 1 356 ? -17.286 -30.105 -44.068 1.00 25.22 356 GLY A CA 1
ATOM 2735 C C . GLY A 1 356 ? -17.051 -30.616 -42.640 1.00 25.22 356 GLY A C 1
ATOM 2736 O O . GLY A 1 356 ? -16.282 -30.031 -41.882 1.00 25.22 356 GLY A O 1
ATOM 2737 N N . SER A 1 357 ? -17.794 -31.638 -42.240 1.00 23.66 357 SER A N 1
ATOM 2738 C CA . SER A 1 357 ? -17.725 -32.299 -40.938 1.00 23.66 357 SER A CA 1
ATOM 2739 C C . SER A 1 357 ? -16.334 -32.867 -40.640 1.00 23.66 357 SER A C 1
ATOM 2741 O O . SER A 1 357 ? -15.822 -33.641 -41.445 1.00 23.66 357 SER A O 1
ATOM 2743 N N . MET A 1 358 ? -15.789 -32.597 -39.451 1.00 25.52 358 MET A N 1
ATOM 2744 C CA . MET A 1 358 ? -14.755 -33.437 -38.836 1.00 25.52 358 MET A CA 1
ATOM 2745 C C . MET A 1 358 ? -14.997 -33.583 -37.327 1.00 25.52 358 MET A C 1
ATOM 2747 O O . MET A 1 358 ? -14.783 -32.679 -36.528 1.00 25.52 358 MET A O 1
ATOM 2751 N N . THR A 1 359 ? -15.567 -34.744 -37.021 1.00 25.17 359 THR A N 1
ATOM 2752 C CA . THR A 1 359 ? -15.327 -35.675 -35.913 1.00 25.17 359 THR A CA 1
ATOM 2753 C C . THR A 1 359 ? -14.705 -35.154 -34.612 1.00 25.17 359 THR A C 1
ATOM 2755 O O . THR A 1 359 ? -13.556 -34.726 -34.550 1.00 25.17 359 THR A O 1
ATOM 2758 N N . ALA A 1 360 ? -15.478 -35.334 -33.539 1.00 23.50 360 ALA A N 1
ATOM 2759 C CA . ALA A 1 360 ? -15.087 -35.178 -32.148 1.00 23.50 360 ALA A CA 1
ATOM 2760 C C . ALA A 1 360 ? -14.000 -36.184 -31.731 1.00 23.50 360 ALA A C 1
ATOM 2762 O O . ALA A 1 360 ? -14.115 -37.381 -31.991 1.00 23.50 360 ALA A O 1
ATOM 2763 N N . ILE A 1 361 ? -12.991 -35.694 -31.009 1.00 25.72 361 ILE A N 1
ATOM 2764 C CA . ILE A 1 361 ? -12.030 -36.506 -30.258 1.00 25.72 361 ILE A CA 1
ATOM 2765 C C . ILE A 1 361 ? -12.239 -36.188 -28.774 1.00 25.72 361 ILE A C 1
ATOM 2767 O O . ILE A 1 361 ? -12.060 -35.053 -28.334 1.00 25.72 361 ILE A O 1
ATOM 2771 N N . SER A 1 362 ? -12.675 -37.191 -28.012 1.00 27.12 362 SER A N 1
ATOM 2772 C CA . SER A 1 362 ? -12.813 -37.137 -26.553 1.00 27.12 362 SER A CA 1
ATOM 2773 C C . SER A 1 362 ? -11.442 -37.086 -25.855 1.00 27.12 362 SER A C 1
ATOM 2775 O O . SER A 1 362 ? -10.504 -37.732 -26.323 1.00 27.12 362 SER A O 1
ATOM 2777 N N . PRO A 1 363 ? -11.306 -36.392 -24.710 1.00 29.44 363 PRO A N 1
ATOM 2778 C CA . PRO A 1 363 ? -10.071 -36.397 -23.929 1.00 29.44 363 PRO A CA 1
ATOM 2779 C C . PRO A 1 363 ? -9.998 -37.615 -22.984 1.00 29.44 363 PRO A C 1
ATOM 2781 O O . PRO A 1 363 ? -11.016 -37.985 -22.389 1.00 29.44 363 PRO A O 1
ATOM 2784 N N . PRO A 1 364 ? -8.816 -38.226 -22.770 1.00 29.53 364 PRO A N 1
ATOM 2785 C CA . PRO A 1 364 ? -8.674 -39.318 -21.820 1.00 29.53 364 PRO A CA 1
ATOM 2786 C C . PRO A 1 364 ? -8.398 -38.823 -20.388 1.00 29.53 364 PRO A C 1
ATOM 2788 O O . PRO A 1 364 ? -7.542 -37.978 -20.147 1.00 29.53 364 PRO A O 1
ATOM 2791 N N . GLY A 1 365 ? -9.113 -39.433 -19.438 1.00 25.72 365 GLY A N 1
ATOM 2792 C CA . GLY A 1 365 ? -8.526 -40.095 -18.266 1.00 25.72 365 GLY A CA 1
ATOM 2793 C C . GLY A 1 365 ? -7.833 -39.252 -17.191 1.00 25.72 365 GLY A C 1
ATOM 2794 O O . GLY A 1 365 ? -6.649 -38.944 -17.271 1.00 25.72 365 GLY A O 1
ATOM 2795 N N . ARG A 1 366 ? -8.548 -39.028 -16.081 1.00 27.00 366 ARG A N 1
ATOM 2796 C CA . ARG A 1 366 ? -7.989 -38.626 -14.780 1.00 27.00 366 ARG A CA 1
ATOM 2797 C C . ARG A 1 366 ? -7.043 -39.704 -14.233 1.00 27.00 366 ARG A C 1
ATOM 2799 O O . ARG A 1 366 ? -7.467 -40.839 -14.045 1.00 27.00 366 ARG A O 1
ATOM 2806 N N . HIS A 1 367 ? -5.844 -39.308 -13.807 1.00 26.59 367 HIS A N 1
ATOM 2807 C CA . HIS A 1 367 ? -5.062 -40.053 -12.817 1.00 26.59 367 HIS A CA 1
ATOM 2808 C C . HIS A 1 367 ? -4.839 -39.202 -11.567 1.00 26.59 367 HIS A C 1
ATOM 2810 O O . HIS A 1 367 ? -3.963 -38.346 -11.495 1.00 26.59 367 HIS A O 1
ATOM 2816 N N . THR A 1 368 ? -5.658 -39.468 -10.554 1.00 25.56 368 THR A N 1
ATOM 2817 C CA . THR A 1 368 ? -5.445 -39.055 -9.169 1.00 25.56 368 THR A CA 1
ATOM 2818 C C . THR A 1 368 ? -4.409 -39.975 -8.523 1.00 25.56 368 THR A C 1
ATOM 2820 O O . THR A 1 368 ? -4.687 -41.159 -8.334 1.00 25.56 368 THR A O 1
ATOM 2823 N N . ARG A 1 369 ? -3.246 -39.452 -8.118 1.00 24.48 369 ARG A N 1
ATOM 2824 C CA . ARG A 1 369 ? -2.413 -40.100 -7.092 1.00 24.48 369 ARG A CA 1
ATOM 2825 C C . ARG A 1 369 ? -2.690 -39.437 -5.747 1.00 24.48 369 ARG A C 1
ATOM 2827 O O . ARG A 1 369 ? -2.257 -38.321 -5.487 1.00 24.48 369 ARG A O 1
ATOM 2834 N N . ARG A 1 370 ? -3.448 -40.148 -4.910 1.00 22.45 370 ARG A N 1
ATOM 2835 C CA . ARG A 1 370 ? -3.514 -39.937 -3.461 1.00 22.45 370 ARG A CA 1
ATOM 2836 C C . ARG A 1 370 ? -2.173 -40.361 -2.863 1.00 22.45 370 ARG A C 1
ATOM 2838 O O . ARG A 1 370 ? -1.766 -41.501 -3.059 1.00 22.45 370 ARG A O 1
ATOM 2845 N N . ILE A 1 371 ? -1.543 -39.482 -2.092 1.00 24.27 371 ILE A N 1
ATOM 2846 C CA . ILE A 1 371 ? -0.623 -39.889 -1.029 1.00 24.27 371 ILE A CA 1
ATOM 2847 C C . ILE A 1 371 ? -1.316 -39.523 0.278 1.00 24.27 371 ILE A C 1
ATOM 2849 O O . ILE A 1 371 ? -1.563 -38.356 0.571 1.00 24.27 371 ILE A O 1
ATOM 2853 N N . SER A 1 372 ? -1.717 -40.561 1.003 1.00 21.50 372 SER A N 1
ATOM 2854 C CA . SER A 1 372 ? -2.271 -40.487 2.346 1.00 21.50 372 SER A CA 1
ATOM 2855 C C . SER A 1 372 ? -1.127 -40.430 3.353 1.00 21.50 372 SER A C 1
ATOM 2857 O O . SER A 1 372 ? -0.278 -41.314 3.355 1.00 21.50 372 SER A O 1
ATOM 2859 N N . ALA A 1 373 ? -1.156 -39.455 4.256 1.00 23.19 373 ALA A N 1
ATOM 2860 C CA . ALA A 1 373 ? -0.497 -39.560 5.550 1.00 23.19 373 ALA A CA 1
ATOM 2861 C C . ALA A 1 373 ? -1.538 -39.234 6.625 1.00 23.19 373 ALA A C 1
ATOM 2863 O O . ALA A 1 373 ? -1.997 -38.101 6.755 1.00 23.19 373 ALA A O 1
ATOM 2864 N N . LYS A 1 374 ? -1.960 -40.286 7.335 1.00 21.06 374 LYS A N 1
ATOM 2865 C CA . LYS A 1 374 ? -2.678 -40.218 8.609 1.00 21.06 374 LYS A CA 1
ATOM 2866 C C . LYS A 1 374 ? -1.785 -39.500 9.618 1.00 21.06 374 LYS A C 1
ATOM 2868 O O . LYS A 1 374 ? -0.674 -39.967 9.837 1.00 21.06 374 LYS A O 1
ATOM 2873 N N . ILE A 1 375 ? -2.308 -38.490 10.304 1.00 23.11 375 ILE A N 1
ATOM 2874 C CA . ILE A 1 375 ? -1.977 -38.276 11.714 1.00 23.11 375 ILE A CA 1
ATOM 2875 C C . ILE A 1 375 ? -3.300 -38.082 12.451 1.00 23.11 375 ILE A C 1
ATOM 2877 O O . ILE A 1 375 ? -4.123 -37.239 12.104 1.00 23.11 375 ILE A O 1
ATOM 2881 N N . THR A 1 376 ? -3.508 -38.994 13.388 1.00 23.64 376 THR A N 1
ATOM 2882 C CA . THR A 1 376 ? -4.598 -39.106 14.347 1.00 23.64 376 THR A CA 1
ATOM 2883 C C . THR A 1 376 ? -4.680 -37.864 15.227 1.00 23.64 376 THR A C 1
ATOM 2885 O O . THR A 1 376 ? -3.659 -37.326 15.648 1.00 23.64 376 THR A O 1
ATOM 2888 N N . GLY A 1 377 ? -5.905 -37.410 15.487 1.00 20.08 377 GLY A N 1
ATOM 2889 C CA . GLY A 1 377 ? -6.160 -36.419 16.519 1.00 20.08 377 GLY A CA 1
ATOM 2890 C C . GLY A 1 377 ? -6.034 -37.046 17.900 1.00 20.08 377 GLY A C 1
ATOM 2891 O O . GLY A 1 377 ? -6.447 -38.184 18.080 1.00 20.08 377 GLY A O 1
ATOM 2892 N N . ASP A 1 378 ? -5.518 -36.266 18.843 1.00 22.91 378 ASP A N 1
ATOM 2893 C CA . ASP A 1 378 ? -5.830 -36.406 20.257 1.00 22.91 378 ASP A CA 1
ATOM 2894 C C . ASP A 1 378 ? -6.042 -35.009 20.847 1.00 22.91 378 ASP A C 1
ATOM 2896 O O . ASP A 1 378 ? -5.230 -34.090 20.728 1.00 22.91 378 ASP A O 1
ATOM 2900 N N . THR A 1 379 ? -7.221 -34.857 21.429 1.00 23.08 379 THR A N 1
ATOM 2901 C CA . THR A 1 379 ? -7.661 -33.782 22.309 1.00 23.08 379 THR A CA 1
ATOM 2902 C C . THR A 1 379 ? -6.940 -33.873 23.654 1.00 23.08 379 THR A C 1
ATOM 2904 O O . THR A 1 379 ? -6.918 -34.965 24.207 1.00 23.08 379 THR A O 1
ATOM 2907 N N . CYS A 1 380 ? -6.460 -32.757 24.225 1.00 22.52 380 CYS A N 1
ATOM 2908 C CA . CYS A 1 380 ? -6.715 -32.390 25.633 1.00 22.52 380 CYS A CA 1
ATOM 2909 C C . CYS A 1 380 ? -5.999 -31.101 26.090 1.00 22.52 380 CYS A C 1
ATOM 2911 O O . CYS A 1 380 ? -4.793 -30.941 25.954 1.00 22.52 380 CYS A O 1
ATOM 2913 N N . SER A 1 381 ? -6.809 -30.203 26.659 1.00 24.56 381 SER A N 1
ATOM 2914 C CA . SER A 1 381 ? -6.602 -29.403 27.880 1.00 24.56 381 SER A CA 1
ATOM 2915 C C . SER A 1 381 ? -5.185 -29.091 28.401 1.00 24.56 381 SER A C 1
ATOM 2917 O O . SER A 1 381 ? -4.485 -29.975 28.874 1.00 24.56 381 SER A O 1
ATOM 2919 N N . GLY A 1 382 ? -4.924 -27.789 28.566 1.00 21.69 382 GLY A N 1
ATOM 2920 C CA . GLY A 1 382 ? -4.766 -27.183 29.896 1.00 21.69 382 GLY A CA 1
ATOM 2921 C C . GLY A 1 382 ? -3.428 -27.319 30.640 1.00 21.69 382 GLY A C 1
ATOM 2922 O O . GLY A 1 382 ? -2.887 -28.398 30.831 1.00 21.69 382 GLY A O 1
ATOM 2923 N N . THR A 1 383 ? -3.043 -26.188 31.243 1.00 25.05 383 THR A N 1
ATOM 2924 C CA . THR A 1 383 ? -2.077 -25.984 32.345 1.00 25.05 383 THR A CA 1
ATOM 2925 C C . THR A 1 383 ? -0.578 -25.904 32.016 1.00 25.05 383 THR A C 1
ATOM 2927 O O . THR A 1 383 ? 0.064 -26.888 31.693 1.00 25.05 383 THR A O 1
ATOM 2930 N N . SER A 1 384 ? -0.057 -24.674 32.183 1.00 23.03 384 SER A N 1
ATOM 2931 C CA . SER A 1 384 ? 1.121 -24.266 32.976 1.00 23.03 384 SER A CA 1
ATOM 2932 C C . SER A 1 384 ? 2.352 -25.186 32.984 1.00 23.03 384 SER A C 1
ATOM 2934 O O . SER A 1 384 ? 2.247 -26.353 33.325 1.00 23.03 384 SER A O 1
ATOM 2936 N N . TRP A 1 385 ? 3.545 -24.621 32.766 1.00 21.08 385 TRP A N 1
ATOM 2937 C CA . TRP A 1 385 ? 4.597 -24.541 33.795 1.00 21.08 385 TRP A CA 1
ATOM 2938 C C . TRP A 1 385 ? 5.794 -23.714 33.300 1.00 21.08 385 TRP A C 1
ATOM 2940 O O . TRP A 1 385 ? 6.131 -23.668 32.117 1.00 21.08 385 TRP A O 1
ATOM 2950 N N . LYS A 1 386 ? 6.398 -23.003 34.252 1.00 23.11 386 LYS A N 1
ATOM 2951 C CA . LYS A 1 386 ? 7.537 -22.095 34.109 1.00 23.11 386 LYS A CA 1
ATOM 2952 C C . LYS A 1 386 ? 8.864 -22.851 33.934 1.00 23.11 386 LYS A C 1
ATOM 2954 O O . LYS A 1 386 ? 9.055 -23.913 34.511 1.00 23.11 386 LYS A O 1
ATOM 2959 N N . SER A 1 387 ? 9.816 -22.154 33.303 1.00 24.03 387 SER A N 1
ATOM 2960 C CA . SER A 1 387 ? 11.264 -22.116 33.603 1.00 24.03 387 SER A CA 1
ATOM 2961 C C . SER A 1 387 ? 12.097 -23.408 33.566 1.00 24.03 387 SER A C 1
ATOM 2963 O O . SER A 1 387 ? 11.975 -24.250 34.447 1.00 24.03 387 SER A O 1
ATOM 2965 N N . LYS A 1 388 ? 13.125 -23.429 32.704 1.00 24.94 388 LYS A N 1
ATOM 2966 C CA . LYS A 1 388 ? 14.548 -23.297 33.099 1.00 24.94 388 LYS A CA 1
ATOM 2967 C C . LYS A 1 388 ? 15.468 -23.348 31.872 1.00 24.94 388 LYS A C 1
ATOM 2969 O O . LYS A 1 388 ? 15.348 -24.229 31.029 1.00 24.94 388 LYS A O 1
ATOM 2974 N N . LEU A 1 389 ? 16.401 -22.395 31.810 1.00 22.22 389 LEU A N 1
ATOM 2975 C CA . LEU A 1 389 ? 17.622 -22.498 31.014 1.00 22.22 389 LEU A CA 1
ATOM 2976 C C . LEU A 1 389 ? 18.452 -23.697 31.495 1.00 22.22 389 LEU A C 1
ATOM 2978 O O . LEU A 1 389 ? 18.643 -23.857 32.699 1.00 22.22 389 LEU A O 1
ATOM 2982 N N . ALA A 1 390 ? 19.051 -24.424 30.557 1.00 24.44 390 ALA A N 1
ATOM 2983 C CA . ALA A 1 390 ? 20.345 -25.064 30.757 1.00 24.44 390 ALA A CA 1
ATOM 2984 C C . ALA A 1 390 ? 21.099 -25.079 29.422 1.00 24.44 390 ALA A C 1
ATOM 2986 O O . ALA A 1 390 ? 20.753 -25.790 28.483 1.00 24.44 390 ALA A O 1
ATOM 2987 N N . VAL A 1 391 ? 22.119 -24.229 29.354 1.00 23.19 391 VAL A N 1
ATOM 2988 C CA . VAL A 1 391 ? 23.201 -24.284 28.375 1.00 23.19 391 VAL A CA 1
ATOM 2989 C C . VAL A 1 391 ? 24.059 -25.497 28.716 1.00 23.19 391 VAL A C 1
ATOM 2991 O O . VAL A 1 391 ? 24.553 -25.584 29.835 1.00 23.19 391 VAL A O 1
ATOM 2994 N N . THR A 1 392 ? 24.304 -26.384 27.757 1.00 25.69 392 THR A N 1
ATOM 2995 C CA . THR A 1 392 ? 25.506 -27.228 27.759 1.00 25.69 392 THR A CA 1
ATOM 2996 C C . THR A 1 392 ? 26.090 -27.261 26.351 1.00 25.69 392 THR A C 1
ATOM 2998 O O . THR A 1 392 ? 25.476 -27.727 25.396 1.00 25.69 392 THR A O 1
ATOM 3001 N N . ARG A 1 393 ? 27.285 -26.676 26.229 1.00 23.61 393 ARG A N 1
ATOM 3002 C CA . ARG A 1 393 ? 28.233 -26.940 25.147 1.00 23.61 393 ARG A CA 1
ATOM 3003 C C . ARG A 1 393 ? 28.909 -28.274 25.455 1.00 23.61 393 ARG A C 1
ATOM 3005 O O . ARG A 1 393 ? 29.415 -28.434 26.561 1.00 23.61 393 ARG A O 1
ATOM 3012 N N . SER A 1 394 ? 29.036 -29.140 24.461 1.00 26.77 394 SER A N 1
ATOM 3013 C CA . SER A 1 394 ? 30.133 -30.105 24.396 1.00 26.77 394 SER A CA 1
ATOM 3014 C C . SER A 1 394 ? 30.706 -30.071 22.983 1.00 26.77 394 SER A C 1
ATOM 3016 O O . SER A 1 394 ? 30.044 -30.451 22.019 1.00 26.77 394 SER A O 1
ATOM 3018 N N . ASN A 1 395 ? 31.929 -29.553 22.880 1.00 27.28 395 ASN A N 1
ATOM 3019 C CA . ASN A 1 395 ? 32.854 -29.948 21.829 1.00 27.28 395 ASN A CA 1
ATOM 3020 C C . ASN A 1 395 ? 33.132 -31.439 22.014 1.00 27.28 395 ASN A C 1
ATOM 3022 O O . ASN A 1 395 ? 33.441 -31.833 23.134 1.00 27.28 395 ASN A O 1
ATOM 3026 N N . ASP A 1 396 ? 33.150 -32.206 20.929 1.00 29.38 396 ASP A N 1
ATOM 3027 C CA . ASP A 1 396 ? 34.299 -33.078 20.727 1.00 29.38 396 ASP A CA 1
ATOM 3028 C C . ASP A 1 396 ? 34.617 -33.275 19.244 1.00 29.38 396 ASP A C 1
ATOM 3030 O O . ASP A 1 396 ? 33.743 -33.235 18.377 1.00 29.38 396 ASP A O 1
ATOM 3034 N N . ARG A 1 397 ? 35.920 -33.361 18.987 1.00 29.44 397 ARG A N 1
ATOM 3035 C CA . ARG A 1 397 ? 36.581 -33.473 17.683 1.00 29.44 397 ARG A CA 1
ATOM 3036 C C . ARG A 1 397 ? 36.775 -34.941 17.291 1.00 29.44 397 ARG A C 1
ATOM 3038 O O . ARG A 1 397 ? 36.687 -35.826 18.131 1.00 29.44 397 ARG A O 1
ATOM 3045 N N . SER A 1 398 ? 37.238 -35.106 16.047 1.00 30.14 398 SER A N 1
ATOM 3046 C CA . SER A 1 398 ? 37.788 -36.297 15.369 1.00 30.14 398 SER A CA 1
ATOM 3047 C C . SER A 1 398 ? 36.732 -37.294 14.882 1.00 30.14 398 SER A C 1
ATOM 3049 O O . SER A 1 398 ? 35.851 -37.676 15.637 1.00 30.14 398 SER A O 1
ATOM 3051 N N . ALA A 1 399 ? 36.708 -37.700 13.611 1.00 36.03 399 ALA A N 1
ATOM 3052 C CA . ALA A 1 399 ? 37.780 -37.860 12.618 1.00 36.03 399 ALA A CA 1
ATOM 3053 C C . ALA A 1 399 ? 37.462 -37.243 11.245 1.00 36.03 399 ALA A C 1
ATOM 3055 O O . ALA A 1 399 ? 36.260 -37.143 10.909 1.00 36.03 399 ALA A O 1
#

Secondary structure (DSSP, 8-state):
----HHHHHHHHHTTSEEEEE-GGG-EEEEETTTHHHHHHHT---HHHHHHHHHTT--HHHHHHHHHHHHHHHSSSB-HHHHHTT-SS--S--HHHHHHHHHTTSEEE---SSTT-----EEEHHHHHSSPPPP--HHHHHHHHHHHHHHHH-SB-HHHHHHHHT--HHHHHHHHHTT-PEEBGGG-EE-GGGHHHHHH----TT-EEEEPTT-HHHHSS-GGGGGGTS-GGGHHHHB-TT-PBPPEEEETTEEEEEEEEEEETTEEEEEEEESSPPPHHHHHHHHHHHHHHHHHTT-SEEEEEEEE-PPPP------PPP----PBPP---------------------PPPP-------PPP-----------------------------------

Solvent-accessible surface area (backbone atoms only — not comparable to full-atom values): 23788 Å² total; per-residue (Å²): 131,84,76,39,73,70,42,58,60,47,36,38,76,68,59,51,29,40,42,36,44,20,52,63,70,38,79,40,82,38,49,42,88,51,40,35,38,47,31,31,37,36,60,70,62,65,69,38,57,53,41,28,50,75,72,73,40,52,75,65,54,47,56,53,49,53,53,45,49,50,66,33,27,38,53,73,28,42,68,64,59,29,46,75,56,34,94,80,60,64,97,69,56,62,43,58,55,52,38,34,26,58,71,42,52,30,33,48,67,52,46,94,43,98,86,51,87,62,44,18,32,18,20,24,40,65,68,74,71,45,71,63,62,89,51,60,40,69,64,21,30,27,53,49,35,48,54,44,29,69,75,59,45,68,37,39,58,61,19,51,12,55,38,43,53,52,56,63,68,59,32,40,54,18,40,58,73,57,60,49,38,55,28,47,96,68,25,30,28,37,50,88,48,54,68,58,58,76,67,61,71,86,61,76,71,40,54,44,80,41,54,59,61,32,66,84,72,59,54,45,22,81,81,55,43,62,80,35,33,58,79,59,44,48,73,78,42,24,49,100,87,66,50,39,46,27,31,30,26,50,61,72,28,62,47,33,37,47,51,73,47,77,65,62,49,43,33,37,41,39,38,37,24,50,65,87,67,55,75,70,43,46,52,34,45,52,52,44,50,51,51,52,29,50,48,64,60,21,82,43,69,44,81,44,79,45,82,43,85,62,59,72,71,68,91,62,75,80,75,73,75,87,68,76,88,40,81,34,81,85,72,81,79,81,78,78,77,80,77,84,80,86,83,89,80,90,82,84,91,79,84,86,83,88,84,78,92,79,83,90,80,84,84,83,79,89,82,85,82,85,83,85,77,89,78,83,87,80,90,81,82,86,80,90,85,81,88,79,92,79,91,79,88,76,88,83,82,88,133

Nearest PDB structures (foldseek):
  6gaz-assembly1_AC  TM=6.562E-01  e=1.542E-01  Sus scrofa
  8css-assembly1_C  TM=6.615E-01  e=1.842E-01  Homo sapiens
  8zkc-assembly1_A-2  TM=6.395E-01  e=6.781E-01  Escherichia coli
  8hhj-assembly1_A  TM=4.483E-01  e=7.634E-01  Neisseria meningitidis

Mean predicted aligned error: 12.92 Å

pLDDT: mean 78.77, std 26.64, range [20.08, 98.75]

Foldseek 3Di:
DFQAQVNLLVCLLVVQWFFFQAAVRDTDIDGNVLVLLRLLQLQDCVVLCVVCVVLVHDPVNLVVVLVLLQVQQLDFDFPVSSQVSGPDHRPDCPSSQSNCRSVQQKTFRDDPGPPDPRTTIHGNCNSVVHGRDDDHNLVSNLVVLLVLLVPQPFAALQLQCNGRVHDSVSSVSSNVSQVFFAWPPRTTHRNVCVVVLVVDDQPALAKAFAAWQRCNQSRGDPVVNVVAEPPLCLPVQAPPVGTGHGAIGGSRHGFWHWDKDDAAQEIEIETEGQDDDDPSSVVNVVVNQVVVCVSRVHNHYHYHYDYDHRRDPPPDPPDPPDDRTGGDDDDPPPPPPPPDDDDDDDDDDDDDDDDDDDDDDDDDDDDDDDDDDDDDDDDDDDDDDDDDDDDDDDDDDDD

Sequence (399 aa):
RLLKGAAVEGVISTKRAARIPAMRQKTFMVPMETAPAILAATRNESPYRSALRRAGLDDEDYKNLRREVLLAAGFPKTVDEIHDAMRSPPDDLGPVLNAMCSEGALLRIKSPNIRSNDFTFAATKVWVGKEMKNIPQEQALAWLAGEYLTAFGPVTYEDFAWWAGVKPDDAANALDAQDPAPLADGLMIHRRDERALEGTRPHLGRVSLLPKLDCYTMGYAPNGRARFVHSSLLSETYDGVGNAQPLVLIEGEVHGTWSFRGAGDRITIAIQLYDAPGPRLQAALEDEAHLVGGFLEASNVTIEQERVARPARRAAAKAPPRKALKRGSLKPARRKTRYGSGNGIGFSAVPPTRYGSMTAISPPGRHTRRISAKITGDTCSGTSWKSKLAVTRSNDRSA